Protein AF-A0A968VR72-F1 (afdb_monomer_lite)

Radius of gyration: 23.79 Å; chains: 1; bounding box: 65×65×53 Å

Foldseek 3Di:
DALLALLSVLLVLLCVVVVPDQAQDEAEHFDQQPDPDDPQWAFLCRVVSVVLVCVLSVHHYKYKWFVRGPVCLLQQDQADGGWIWIADPVGIDIDDRPDPDGDGHLDAQALDPDCVSNVSCVSRPLVSVLRRLLPDCVQFPDAEEAEDRAALVLEVVLVPDDQKDFRPNADCVDPPTHGHYMYHHSCHHPDLVVSVVSCQVQQFDGQLVLQQAALTHNTQPDLLDALQSLLQCCVLPVPSSVVQLVSCVSSVAASYPVRDHSVRSNVPHHHDPSDDPVSSCQSNDSNRDDHRHDDPPDRRDRHNNRVGPSSHNHPPPDDPWQKWFAPPPDDDPDDPDDDDNPWIWTWDQDPQAIFIDTPPDPTPDHDNYSVVVVVVCVVNRTDGDDPDPDDDDDDDDDDDDDD

Sequence (403 aa):
MFSGGKDSIASYLALREAGVPNEKIELWHHEIDGREGSHLMDWPCTRPYCKQFAAAFDVPIYFSWRAGGFERELTRQDAATAPVIFERPEGIAQAGGESHHRGTRLRFPQQSANLSVRWCSSALKIDVAAAAIRNQARFQDQRTLVVTGERAEESAARACYASVEPHRTDRRRSQKLARHIDHYRPIHGWAEQEVWAILERWRINPHPAYRLGWGRVSCAGCIFGSIDQWASLQQVNPVQFAQIANYESQFGCAIRHDKRSVIAAAQEGSPYASITPALIAEARDAAWNGPIVLPPEQPWTRPAGAFGDGAGPTGSTKEQFMSYRYDGAKQPDYDGSEPDDDCWIAIIETPDGWAGYCAGERVTRWHQTAQGAYEEAEALGFSPFYPDADSDNDHADDGYIPF

Structure (mmCIF, N/CA/C/O backbone):
data_AF-A0A968VR72-F1
#
_entry.id   AF-A0A968VR72-F1
#
loop_
_atom_site.group_PDB
_atom_site.id
_atom_site.type_symbol
_atom_site.label_atom_id
_atom_site.label_alt_id
_atom_site.label_comp_id
_atom_site.label_asym_id
_atom_site.label_entity_id
_atom_site.label_seq_id
_atom_site.pdbx_PDB_ins_code
_atom_site.Cartn_x
_atom_site.Cartn_y
_atom_site.Cartn_z
_atom_site.occupancy
_atom_site.B_iso_or_equiv
_atom_site.auth_seq_id
_atom_site.auth_comp_id
_atom_site.auth_asym_id
_atom_site.auth_atom_id
_atom_site.pdbx_PDB_model_num
ATOM 1 N N . MET A 1 1 ? -7.083 2.027 6.801 1.00 96.62 1 MET A N 1
ATOM 2 C CA . MET A 1 1 ? -5.943 1.468 6.043 1.00 96.62 1 MET A CA 1
ATOM 3 C C . MET A 1 1 ? -5.260 2.562 5.259 1.00 96.62 1 MET A C 1
ATOM 5 O O . MET A 1 1 ? -5.926 3.291 4.536 1.00 96.62 1 MET A O 1
ATOM 9 N N . PHE A 1 2 ? -3.946 2.679 5.402 1.00 98.06 2 PHE A N 1
ATOM 10 C CA . PHE A 1 2 ? -3.160 3.784 4.875 1.00 98.06 2 PHE A CA 1
ATOM 11 C C . PHE A 1 2 ? -1.932 3.255 4.130 1.00 98.06 2 PHE A C 1
ATOM 13 O O . PHE A 1 2 ? -0.977 2.779 4.738 1.00 98.06 2 PHE A O 1
ATOM 20 N N . SER A 1 3 ? -1.959 3.296 2.796 1.00 96.50 3 SER A N 1
ATOM 21 C CA . SER A 1 3 ? -0.863 2.785 1.961 1.00 96.50 3 SER A CA 1
ATOM 22 C C . SER A 1 3 ? 0.195 3.839 1.636 1.00 96.50 3 SER A C 1
ATOM 24 O O . SER A 1 3 ? 1.218 3.493 1.055 1.00 96.50 3 SER A O 1
ATOM 26 N N . GLY A 1 4 ? -0.071 5.114 1.941 1.00 96.06 4 GLY A N 1
ATOM 27 C CA . GLY A 1 4 ? 0.706 6.250 1.436 1.00 96.06 4 GLY A CA 1
ATOM 28 C C . GLY A 1 4 ? 0.395 6.598 -0.026 1.00 96.06 4 GLY A C 1
ATOM 29 O O . GLY A 1 4 ? 0.976 7.530 -0.576 1.00 96.06 4 GLY A O 1
ATOM 30 N N . GLY A 1 5 ? -0.526 5.870 -0.668 1.00 96.69 5 GLY A N 1
ATOM 31 C CA . GLY A 1 5 ? -1.013 6.177 -2.010 1.00 96.69 5 GLY A CA 1
ATOM 32 C C . GLY A 1 5 ? -2.144 7.196 -2.023 1.00 96.69 5 GLY A C 1
ATOM 33 O O . GLY A 1 5 ? -2.838 7.381 -1.016 1.00 96.69 5 GLY A O 1
ATOM 34 N N . LYS A 1 6 ? -2.352 7.810 -3.195 1.00 97.44 6 LYS A N 1
ATOM 35 C CA . LYS A 1 6 ? -3.297 8.915 -3.418 1.00 97.44 6 LYS A CA 1
ATOM 36 C C . LYS A 1 6 ? -4.702 8.613 -2.896 1.00 97.44 6 LYS A C 1
ATOM 38 O O . LYS A 1 6 ? -5.285 9.446 -2.219 1.00 97.44 6 LYS A O 1
ATOM 43 N N . ASP A 1 7 ? -5.201 7.397 -3.115 1.00 97.69 7 ASP A N 1
ATOM 44 C CA . ASP A 1 7 ? -6.571 7.028 -2.755 1.00 97.69 7 ASP A CA 1
ATOM 45 C C . ASP A 1 7 ? -6.722 6.853 -1.228 1.00 97.69 7 ASP A C 1
ATOM 47 O O . ASP A 1 7 ? -7.721 7.256 -0.634 1.00 97.69 7 ASP A O 1
ATOM 51 N N . SER A 1 8 ? -5.691 6.340 -0.543 1.00 98.25 8 SER A N 1
ATOM 52 C CA . SER A 1 8 ? -5.693 6.257 0.928 1.00 98.25 8 SER A CA 1
ATOM 53 C C . SER A 1 8 ? -5.553 7.627 1.599 1.00 98.25 8 SER A C 1
ATOM 55 O O . SER A 1 8 ? -6.174 7.871 2.632 1.00 98.25 8 SER A O 1
ATOM 57 N N . ILE A 1 9 ? -4.797 8.540 0.979 1.00 98.62 9 ILE A N 1
ATOM 58 C CA . ILE A 1 9 ? -4.687 9.936 1.415 1.00 98.62 9 ILE A CA 1
ATOM 59 C C . ILE A 1 9 ? -6.018 10.655 1.199 1.00 98.62 9 ILE A C 1
ATOM 61 O O . ILE A 1 9 ? -6.528 11.273 2.126 1.00 98.62 9 ILE A O 1
ATOM 65 N N . ALA A 1 10 ? -6.617 10.538 0.014 1.00 98.69 10 ALA A N 1
ATOM 66 C CA . ALA A 1 10 ? -7.912 11.140 -0.280 1.00 98.69 10 ALA A CA 1
ATOM 67 C C . ALA A 1 10 ? -9.010 10.611 0.649 1.00 98.69 10 ALA A C 1
ATOM 69 O O . ALA A 1 10 ? -9.823 11.396 1.116 1.00 98.69 10 ALA A O 1
ATOM 70 N N . SER A 1 11 ? -8.983 9.323 1.004 1.00 98.69 11 SER A N 1
ATOM 71 C CA . SER A 1 11 ? -9.901 8.761 2.005 1.00 98.69 11 SER A CA 1
ATOM 72 C C . SER A 1 11 ? -9.750 9.439 3.367 1.00 98.69 11 SER A C 1
ATOM 74 O O . SER A 1 11 ? -10.748 9.796 3.984 1.00 98.69 11 SER A O 1
ATOM 76 N N . TYR A 1 12 ? -8.513 9.655 3.826 1.00 98.69 12 TYR A N 1
ATOM 77 C CA . TYR A 1 12 ? -8.246 10.394 5.060 1.00 98.69 12 TYR A CA 1
ATOM 78 C C . TYR A 1 12 ? -8.756 11.841 4.975 1.00 98.69 12 TYR A C 1
ATOM 80 O O . TYR A 1 12 ? -9.475 12.299 5.862 1.00 98.69 12 TYR A O 1
ATOM 88 N N . LEU A 1 13 ? -8.442 12.552 3.890 1.00 98.69 13 LEU A N 1
ATOM 89 C CA . LEU A 1 13 ? -8.858 13.943 3.703 1.00 98.69 13 LEU A CA 1
ATOM 90 C C . LEU A 1 13 ? -10.379 14.087 3.554 1.00 98.69 13 LEU A C 1
ATOM 92 O O . LEU A 1 13 ? -10.944 15.045 4.068 1.00 98.69 13 LEU A O 1
ATOM 96 N N . ALA A 1 14 ? -11.059 13.116 2.941 1.00 98.56 14 ALA A N 1
ATOM 97 C CA . ALA A 1 14 ? -12.517 13.079 2.867 1.00 98.56 14 ALA A CA 1
ATOM 98 C C . ALA A 1 14 ? -13.154 12.971 4.264 1.00 98.56 14 ALA A C 1
ATOM 100 O O . ALA A 1 14 ? -14.132 13.659 4.545 1.00 98.56 14 ALA A O 1
ATOM 101 N N . LEU A 1 15 ? -12.575 12.178 5.178 1.00 98.44 15 LEU A N 1
ATOM 102 C CA . LEU A 1 15 ? -13.020 12.152 6.580 1.00 98.44 15 LEU A CA 1
ATOM 103 C C . LEU A 1 15 ? -12.802 13.507 7.268 1.00 98.44 15 LEU A C 1
ATOM 105 O O . LEU A 1 15 ? -13.647 13.943 8.049 1.00 98.44 15 LEU A O 1
ATOM 109 N N . ARG A 1 16 ? -11.688 14.188 6.970 1.00 98.19 16 ARG A N 1
ATOM 110 C CA . ARG A 1 16 ? -11.395 15.524 7.510 1.00 98.19 16 ARG A CA 1
ATOM 111 C C . ARG A 1 16 ? -12.383 16.574 7.007 1.00 98.19 16 ARG A C 1
ATOM 113 O O . ARG A 1 16 ? -12.909 17.326 7.822 1.00 98.19 16 ARG A O 1
ATOM 120 N N . GLU A 1 17 ? -12.682 16.597 5.709 1.00 98.12 17 GLU A N 1
ATOM 121 C CA . GLU A 1 17 ? -13.697 17.489 5.126 1.00 98.12 17 GLU A CA 1
ATOM 122 C C . GLU A 1 17 ? -15.113 17.164 5.641 1.00 98.12 17 GLU A C 1
ATOM 124 O O . GLU A 1 17 ? -15.923 18.071 5.813 1.00 98.12 17 GLU A O 1
ATOM 129 N N . ALA A 1 18 ? -15.388 15.904 5.997 1.00 97.81 18 ALA A N 1
ATOM 130 C CA . ALA A 1 18 ? -16.625 15.488 6.665 1.00 97.81 18 ALA A CA 1
ATOM 131 C C . ALA A 1 18 ? -16.683 15.833 8.172 1.00 97.81 18 ALA A C 1
ATOM 133 O O . ALA A 1 18 ? -17.666 15.509 8.839 1.00 97.81 18 ALA A O 1
ATOM 134 N N . GLY A 1 19 ? -15.650 16.474 8.730 1.00 97.88 19 GLY A N 1
ATOM 135 C CA . GLY A 1 19 ? -15.623 16.922 10.124 1.00 97.88 19 GLY A CA 1
ATOM 136 C C . GLY A 1 19 ? -15.268 15.839 11.147 1.00 97.88 19 GLY A C 1
ATOM 137 O O . GLY A 1 19 ? -15.536 16.018 12.336 1.00 97.88 19 GLY A O 1
ATOM 138 N N . VAL A 1 20 ? -14.667 14.718 10.729 1.00 98.00 20 VAL A N 1
ATOM 139 C CA . VAL A 1 20 ? -14.214 13.676 11.663 1.00 98.00 20 VAL A CA 1
ATOM 140 C C . VAL A 1 20 ? -13.009 14.191 12.474 1.00 98.00 20 VAL A C 1
ATOM 142 O O . VAL A 1 20 ? -11.998 14.586 11.880 1.00 98.00 20 VAL A O 1
ATOM 145 N N . PRO A 1 21 ? -13.077 14.187 13.820 1.00 96.81 21 PRO A N 1
ATOM 146 C CA . PRO A 1 21 ? -11.968 14.621 14.669 1.00 96.81 21 PRO A CA 1
ATOM 147 C C . PRO A 1 21 ? -10.734 13.716 14.541 1.00 96.81 21 PRO A C 1
ATOM 149 O O . PRO A 1 21 ? -10.873 12.501 14.386 1.00 96.81 21 PRO A O 1
ATOM 152 N N . ASN A 1 22 ? -9.533 14.297 14.633 1.00 95.12 22 ASN A N 1
ATOM 153 C CA . ASN A 1 22 ? -8.267 13.567 14.475 1.00 95.12 22 ASN A CA 1
ATOM 154 C C . ASN A 1 22 ? -8.089 12.484 15.541 1.00 95.12 22 ASN A C 1
ATOM 156 O O . ASN A 1 22 ? -7.634 11.391 15.232 1.00 95.12 22 ASN A O 1
ATOM 160 N N . GLU A 1 23 ? -8.527 12.745 16.772 1.00 96.06 23 GLU A N 1
ATOM 161 C CA . GLU A 1 23 ? -8.458 11.809 17.894 1.00 96.06 23 GLU A CA 1
ATOM 162 C C . GLU A 1 23 ? -9.310 10.541 17.697 1.00 96.06 23 GLU A C 1
ATOM 164 O O . GLU A 1 23 ? -9.185 9.586 18.461 1.00 96.06 23 GLU A O 1
ATOM 169 N N . LYS A 1 24 ? -10.174 10.513 16.671 1.00 96.81 24 LYS A N 1
ATOM 170 C CA . LYS A 1 24 ? -10.949 9.331 16.262 1.00 96.81 24 LYS A CA 1
ATOM 171 C C . LYS A 1 24 ? -10.341 8.586 15.072 1.00 96.81 24 LYS A C 1
ATOM 173 O O . LYS A 1 24 ? -10.915 7.588 14.637 1.00 96.81 24 LYS A O 1
ATOM 178 N N . ILE A 1 25 ? -9.232 9.071 14.518 1.00 98.06 25 ILE A N 1
ATOM 179 C CA . ILE A 1 25 ? -8.588 8.507 13.335 1.00 98.06 25 ILE A CA 1
ATOM 180 C C . ILE A 1 25 ? -7.219 7.962 13.727 1.00 98.06 25 ILE A C 1
ATOM 182 O O . ILE A 1 25 ? -6.395 8.655 14.309 1.00 98.06 25 ILE A O 1
ATOM 186 N N . GLU A 1 26 ? -6.949 6.726 13.326 1.00 97.75 26 GLU A N 1
ATOM 187 C CA . GLU A 1 26 ? -5.611 6.145 13.354 1.00 97.75 26 GLU A CA 1
ATOM 188 C C . GLU A 1 26 ? -5.273 5.544 11.989 1.00 97.75 26 GLU A C 1
ATOM 190 O O . GLU A 1 26 ? -6.116 4.957 11.301 1.00 97.75 26 GLU A O 1
ATOM 195 N N . LEU A 1 27 ? -4.020 5.702 11.575 1.00 98.75 27 LEU A N 1
ATOM 196 C CA . LEU A 1 27 ? -3.510 5.194 10.311 1.00 98.75 27 LEU A CA 1
ATOM 197 C C . LEU A 1 27 ? -2.914 3.802 10.509 1.00 98.75 27 LEU A C 1
ATOM 199 O O . LEU A 1 27 ? -2.285 3.510 11.520 1.00 98.75 27 LEU A O 1
ATOM 203 N N . TRP A 1 28 ? -3.117 2.928 9.530 1.00 98.56 28 TRP A N 1
ATOM 204 C CA . TRP A 1 28 ? -2.655 1.541 9.578 1.00 98.56 28 TRP A CA 1
ATOM 205 C C . TRP A 1 28 ? -1.929 1.207 8.290 1.00 98.56 28 TRP A C 1
ATOM 207 O O . TRP A 1 28 ? -2.566 1.155 7.235 1.00 98.56 28 TRP A O 1
ATOM 217 N N . HIS A 1 29 ? -0.621 0.986 8.375 1.00 98.38 29 HIS A N 1
ATOM 218 C CA . HIS A 1 29 ? 0.212 0.635 7.233 1.00 98.38 29 HIS A CA 1
ATOM 219 C C . HIS A 1 29 ? 0.668 -0.825 7.316 1.00 98.38 29 HIS A C 1
ATOM 221 O O . HIS A 1 29 ? 1.112 -1.292 8.367 1.00 98.38 29 HIS A O 1
ATOM 227 N N . HIS A 1 30 ? 0.561 -1.547 6.200 1.00 97.81 30 HIS A N 1
ATOM 228 C CA . HIS A 1 30 ? 1.029 -2.927 6.091 1.00 97.81 30 HIS A CA 1
ATOM 229 C C . HIS A 1 30 ? 2.340 -2.962 5.316 1.00 97.81 30 HIS A C 1
ATOM 231 O O . HIS A 1 30 ? 2.355 -2.590 4.144 1.00 97.81 30 HIS A O 1
ATOM 237 N N . GLU A 1 31 ? 3.410 -3.412 5.964 1.00 97.56 31 GLU A N 1
ATOM 238 C CA . GLU A 1 31 ? 4.745 -3.471 5.364 1.00 97.56 31 GLU A CA 1
ATOM 239 C C . GLU A 1 31 ? 4.896 -4.797 4.631 1.00 97.56 31 GLU A C 1
ATOM 241 O O . GLU A 1 31 ? 4.900 -5.867 5.247 1.00 97.56 31 GLU A O 1
ATOM 246 N N . ILE A 1 32 ? 4.969 -4.733 3.307 1.00 97.50 32 ILE A N 1
ATOM 247 C CA . ILE A 1 32 ? 4.910 -5.907 2.441 1.00 97.50 32 ILE A CA 1
ATOM 248 C C . ILE A 1 32 ? 6.187 -6.714 2.564 1.00 97.50 32 ILE A C 1
ATOM 250 O O . ILE A 1 32 ? 6.117 -7.938 2.648 1.00 97.50 32 ILE A O 1
ATOM 254 N N . ASP A 1 33 ? 7.332 -6.048 2.664 1.00 97.56 33 ASP A N 1
ATOM 255 C CA . ASP A 1 33 ? 8.617 -6.709 2.886 1.00 97.56 33 ASP A CA 1
ATOM 256 C C . ASP A 1 33 ? 8.912 -7.024 4.360 1.00 97.56 33 ASP A C 1
ATOM 258 O O . ASP A 1 33 ? 9.883 -7.714 4.670 1.00 97.56 33 ASP A O 1
ATOM 262 N N . GLY A 1 34 ? 8.051 -6.598 5.284 1.00 96.69 34 GLY A N 1
ATOM 263 C CA . GLY A 1 34 ? 8.280 -6.780 6.714 1.00 96.69 34 GLY A CA 1
ATOM 264 C C . GLY A 1 34 ? 9.460 -5.963 7.243 1.00 96.69 34 GLY A C 1
ATOM 265 O O . GLY A 1 34 ? 9.762 -4.879 6.741 1.00 96.69 34 GLY A O 1
ATOM 266 N N . ARG A 1 35 ? 10.091 -6.447 8.320 1.00 95.56 35 ARG A N 1
ATOM 267 C CA . ARG A 1 35 ? 11.198 -5.752 9.014 1.00 95.56 35 ARG A CA 1
ATOM 268 C C . ARG A 1 35 ? 12.476 -6.577 9.114 1.00 95.56 35 ARG A C 1
ATOM 270 O O . ARG A 1 35 ? 13.471 -6.102 9.650 1.00 95.56 35 ARG A O 1
ATOM 277 N N . GLU A 1 36 ? 12.456 -7.802 8.607 1.00 95.00 36 GLU A N 1
ATOM 278 C CA . GLU A 1 36 ? 13.508 -8.798 8.798 1.00 95.00 36 GLU A CA 1
ATOM 279 C C . GLU A 1 36 ? 14.526 -8.841 7.640 1.00 95.00 36 GLU A C 1
ATOM 281 O O . GLU A 1 36 ? 15.199 -9.848 7.448 1.00 95.00 36 GLU A O 1
ATOM 286 N N . GLY A 1 37 ? 14.660 -7.743 6.886 1.00 90.31 37 GLY A N 1
ATOM 287 C CA . GLY A 1 37 ? 15.745 -7.535 5.914 1.00 90.31 37 GLY A CA 1
ATOM 288 C C . GLY A 1 37 ? 15.375 -7.664 4.432 1.00 90.31 37 GLY A C 1
ATOM 289 O O . GLY A 1 37 ? 16.242 -7.430 3.593 1.00 90.31 37 GLY A O 1
ATOM 290 N N . SER A 1 38 ? 14.122 -7.991 4.092 1.00 94.19 38 SER A N 1
ATOM 291 C CA . SER A 1 38 ? 13.650 -7.946 2.697 1.00 94.19 38 SER A CA 1
ATOM 292 C C . SER A 1 38 ? 13.436 -6.501 2.233 1.00 94.19 38 SER A C 1
ATOM 294 O O . SER A 1 38 ? 13.008 -5.638 3.002 1.00 94.19 38 SER A O 1
ATOM 296 N N . HIS A 1 39 ? 13.694 -6.263 0.947 1.00 94.12 39 HIS A N 1
ATOM 297 C CA . HIS A 1 39 ? 13.421 -5.010 0.230 1.00 94.12 39 HIS A CA 1
ATOM 298 C C . HIS A 1 39 ? 12.868 -5.283 -1.182 1.00 94.12 39 HIS A C 1
ATOM 300 O O . HIS A 1 39 ? 13.085 -4.508 -2.118 1.00 94.12 39 HIS A O 1
ATOM 306 N N . LEU A 1 40 ? 12.224 -6.437 -1.369 1.00 96.88 40 LEU A N 1
ATOM 307 C CA . LEU A 1 40 ? 11.856 -6.962 -2.678 1.00 96.88 40 LEU A CA 1
ATOM 308 C C . LEU A 1 40 ? 10.742 -6.157 -3.364 1.00 96.88 40 LEU A C 1
ATOM 310 O O . LEU A 1 40 ? 10.771 -6.003 -4.583 1.00 96.88 40 LEU A O 1
ATOM 314 N N . MET A 1 41 ? 9.776 -5.631 -2.610 1.00 96.88 41 MET A N 1
ATOM 315 C CA . MET A 1 41 ? 8.534 -5.083 -3.155 1.00 96.88 41 MET A CA 1
ATOM 316 C C . MET A 1 41 ? 8.261 -3.634 -2.770 1.00 96.88 41 MET A C 1
ATOM 318 O O . MET A 1 41 ? 7.741 -2.907 -3.612 1.00 96.88 41 MET A O 1
ATOM 322 N N . ASP A 1 42 ? 8.541 -3.203 -1.543 1.00 97.06 42 ASP A N 1
ATOM 323 C CA . ASP A 1 42 ? 8.198 -1.863 -1.057 1.00 97.06 42 ASP A CA 1
ATOM 324 C C . ASP A 1 42 ? 9.147 -0.789 -1.611 1.00 97.06 42 ASP A C 1
ATOM 326 O O . ASP A 1 42 ? 10.285 -1.055 -2.012 1.00 97.06 42 ASP A O 1
ATOM 330 N N . TRP A 1 43 ? 8.677 0.461 -1.633 1.00 97.62 43 TRP A N 1
ATOM 331 C CA . TRP A 1 43 ? 9.578 1.597 -1.819 1.00 97.62 43 TRP A CA 1
ATOM 332 C C . TRP A 1 43 ? 10.277 1.926 -0.497 1.00 97.62 43 TRP A C 1
ATOM 334 O O . TRP A 1 43 ? 9.592 2.034 0.526 1.00 97.62 43 TRP A O 1
ATOM 344 N N . PRO A 1 44 ? 11.597 2.200 -0.499 1.00 97.00 44 PRO A N 1
ATOM 345 C CA . PRO A 1 44 ? 12.306 2.605 0.714 1.00 97.00 44 PRO A CA 1
ATOM 346 C C . PRO A 1 44 ? 11.671 3.812 1.419 1.00 97.00 44 PRO A C 1
ATOM 348 O O . PRO A 1 44 ? 11.576 3.830 2.645 1.00 97.00 44 PRO A O 1
ATOM 351 N N . CYS A 1 45 ? 11.164 4.786 0.656 1.00 97.81 45 CYS A N 1
ATOM 352 C CA . CYS A 1 45 ? 10.550 5.983 1.220 1.00 97.81 45 CYS A CA 1
ATOM 353 C C . CYS A 1 45 ? 9.115 5.789 1.749 1.00 97.81 45 CYS A C 1
ATOM 355 O O . CYS A 1 45 ? 8.611 6.681 2.428 1.00 97.81 45 CYS A O 1
ATOM 357 N N . THR A 1 46 ? 8.429 4.663 1.498 1.00 97.88 46 THR A N 1
ATOM 358 C CA . THR A 1 46 ? 7.000 4.530 1.856 1.00 97.88 46 THR A CA 1
ATOM 359 C C . THR A 1 46 ? 6.761 4.574 3.363 1.00 97.88 46 THR A C 1
ATOM 361 O O . THR A 1 46 ? 5.891 5.319 3.820 1.00 97.88 46 THR A O 1
ATOM 364 N N . ARG A 1 47 ? 7.531 3.819 4.158 1.00 97.50 47 ARG A N 1
ATOM 365 C CA . ARG A 1 47 ? 7.419 3.845 5.626 1.00 97.50 47 ARG A CA 1
ATOM 366 C C . ARG A 1 47 ? 7.640 5.254 6.188 1.00 97.50 47 ARG A C 1
ATOM 368 O O . ARG A 1 47 ? 6.752 5.731 6.900 1.00 97.50 47 ARG A O 1
ATOM 375 N N . PRO A 1 48 ? 8.780 5.928 5.932 1.00 98.25 48 PRO A N 1
ATOM 376 C CA . PRO A 1 48 ? 8.997 7.269 6.460 1.00 98.25 48 PRO A CA 1
ATOM 377 C C . PRO A 1 48 ? 7.986 8.285 5.904 1.00 98.25 48 PRO A C 1
ATOM 379 O O . PRO A 1 48 ? 7.490 9.096 6.678 1.00 98.25 48 PRO A O 1
ATOM 382 N N . TYR A 1 49 ? 7.559 8.179 4.639 1.00 98.62 49 TYR A N 1
ATOM 383 C CA . TYR A 1 49 ? 6.475 9.004 4.090 1.00 98.62 49 TYR A CA 1
ATOM 384 C C . TYR A 1 49 ? 5.176 8.865 4.893 1.00 98.62 49 TYR A C 1
ATOM 386 O O . TYR A 1 49 ? 4.578 9.864 5.290 1.00 98.62 49 TYR A O 1
ATOM 394 N N . CYS A 1 50 ? 4.758 7.634 5.205 1.00 98.56 50 CYS A N 1
ATOM 395 C CA . CYS A 1 50 ? 3.558 7.405 6.008 1.00 98.56 50 CYS A CA 1
ATOM 396 C C . CYS A 1 50 ? 3.697 7.949 7.439 1.00 98.56 50 CYS A C 1
ATOM 398 O O . CYS A 1 50 ? 2.734 8.496 7.975 1.00 98.56 50 CYS A O 1
ATOM 400 N N . LYS A 1 51 ? 4.889 7.846 8.047 1.00 98.56 51 LYS A N 1
ATOM 401 C CA . LYS A 1 51 ? 5.169 8.442 9.366 1.00 98.56 51 LYS A CA 1
ATOM 402 C C . LYS A 1 51 ? 5.084 9.962 9.335 1.00 98.56 51 LYS A C 1
ATOM 404 O O . LYS A 1 51 ? 4.441 10.545 10.202 1.00 98.56 51 LYS A O 1
ATOM 409 N N . GLN A 1 52 ? 5.681 10.593 8.328 1.00 98.56 52 GLN A N 1
ATOM 410 C CA . GLN A 1 52 ? 5.597 12.040 8.172 1.00 98.56 52 GLN A CA 1
ATOM 411 C C . GLN A 1 52 ? 4.163 12.487 7.923 1.00 98.56 52 GLN A C 1
ATOM 413 O O . GLN A 1 52 ? 3.768 13.522 8.449 1.00 98.56 52 GLN A O 1
ATOM 418 N N . PHE A 1 53 ? 3.365 11.714 7.177 1.00 98.69 53 PHE A N 1
ATOM 419 C CA . PHE A 1 53 ? 1.948 12.023 6.984 1.00 98.69 53 PHE A CA 1
ATOM 420 C C . PHE A 1 53 ? 1.201 12.028 8.316 1.00 98.69 53 PHE A C 1
ATOM 422 O O . PHE A 1 53 ? 0.512 12.994 8.632 1.00 98.69 53 PHE A O 1
ATOM 429 N N . ALA A 1 54 ? 1.388 10.979 9.116 1.00 98.62 54 ALA A N 1
ATOM 430 C CA . ALA A 1 54 ? 0.801 10.873 10.444 1.00 98.62 54 ALA A CA 1
ATOM 431 C C . ALA A 1 54 ? 1.202 12.056 11.346 1.00 98.62 54 ALA A C 1
ATOM 433 O O . ALA A 1 54 ? 0.344 12.684 11.960 1.00 98.62 54 ALA A O 1
ATOM 434 N N . ALA A 1 55 ? 2.490 12.419 11.347 1.00 98.38 55 ALA A N 1
ATOM 435 C CA . ALA A 1 55 ? 3.018 13.541 12.121 1.00 98.38 55 ALA A CA 1
ATOM 436 C C . ALA A 1 55 ? 2.477 14.904 11.655 1.00 98.38 55 ALA A C 1
ATOM 438 O O . ALA A 1 55 ? 2.121 15.737 12.482 1.00 98.38 55 ALA A O 1
ATOM 439 N N . ALA A 1 56 ? 2.377 15.134 10.343 1.00 98.25 56 ALA A N 1
ATOM 440 C CA . ALA A 1 56 ? 1.889 16.395 9.778 1.00 98.25 56 ALA A CA 1
ATOM 441 C C . ALA A 1 56 ? 0.424 16.686 10.130 1.00 98.25 56 ALA A C 1
ATOM 443 O O . ALA A 1 56 ? 0.009 17.844 10.141 1.00 98.25 56 ALA A O 1
ATOM 444 N N . PHE A 1 57 ? -0.350 15.640 10.411 1.00 97.94 57 PHE A N 1
ATOM 445 C CA . PHE A 1 57 ? -1.752 15.748 10.780 1.00 97.94 57 PHE A CA 1
ATOM 446 C C . PHE A 1 57 ? -2.042 15.408 12.244 1.00 97.94 57 PHE A C 1
ATOM 448 O O . PHE A 1 57 ? -3.212 15.406 12.613 1.00 97.94 57 PHE A O 1
ATOM 455 N N . ASP A 1 58 ? -1.017 15.156 13.062 1.00 97.69 58 ASP A N 1
ATOM 456 C CA . ASP A 1 58 ? -1.152 14.780 14.475 1.00 97.69 58 ASP A CA 1
ATOM 457 C C . ASP A 1 58 ? -2.129 13.607 14.695 1.00 97.69 58 ASP A C 1
ATOM 459 O O . ASP A 1 58 ? -3.083 13.682 15.469 1.00 97.69 58 ASP A O 1
ATOM 463 N N . VAL A 1 59 ? -1.923 12.518 13.944 1.00 98.19 59 VAL A N 1
ATOM 464 C CA . VAL A 1 59 ? -2.700 11.275 14.072 1.00 98.19 59 VAL A CA 1
ATOM 465 C C . VAL A 1 59 ? -1.783 10.081 14.352 1.00 98.19 59 VAL A C 1
ATOM 467 O O . VAL A 1 59 ? -0.682 10.012 13.801 1.00 98.19 59 VAL A O 1
ATOM 470 N N . PRO A 1 60 ? -2.206 9.099 15.170 1.00 98.25 60 PRO A N 1
ATOM 471 C CA . PRO A 1 60 ? -1.440 7.874 15.372 1.00 98.25 60 PRO A CA 1
ATOM 472 C C . PRO A 1 60 ? -1.276 7.079 14.074 1.00 98.25 60 PRO A C 1
ATOM 474 O O . PRO A 1 60 ? -2.178 7.039 13.233 1.00 98.25 60 PRO A O 1
ATOM 477 N N . ILE A 1 61 ? -0.152 6.375 13.941 1.00 98.69 61 ILE A N 1
ATOM 478 C CA . ILE A 1 61 ? 0.063 5.380 12.888 1.00 98.69 61 ILE A CA 1
ATOM 479 C C . ILE A 1 61 ? 0.611 4.084 13.479 1.00 98.69 61 ILE A C 1
ATOM 481 O O . ILE A 1 61 ? 1.552 4.108 14.269 1.00 98.69 61 ILE A O 1
ATOM 485 N N . TYR A 1 62 ? 0.036 2.959 13.059 1.00 98.69 62 TYR A N 1
ATOM 486 C CA . TYR A 1 62 ? 0.454 1.615 13.437 1.00 98.69 62 TYR A CA 1
ATOM 487 C C . TYR A 1 62 ? 0.909 0.832 12.212 1.00 98.69 62 TYR A C 1
ATOM 489 O O . TYR A 1 62 ? 0.273 0.859 11.152 1.00 98.69 62 TYR A O 1
ATOM 497 N N . PHE A 1 63 ? 2.004 0.100 12.371 1.00 98.69 63 PHE A N 1
ATOM 498 C CA . PHE A 1 63 ? 2.552 -0.765 11.339 1.00 98.69 63 PHE A CA 1
ATOM 499 C C . PHE A 1 63 ? 2.283 -2.236 11.650 1.00 98.69 63 PHE A C 1
ATOM 501 O O . PHE A 1 63 ? 2.282 -2.670 12.801 1.00 98.69 63 PHE A O 1
ATOM 508 N N . SER A 1 64 ? 2.071 -3.030 10.608 1.00 98.62 64 SER A N 1
ATOM 509 C CA . SER A 1 64 ? 1.904 -4.480 10.726 1.00 98.62 64 SER A CA 1
ATOM 510 C C . SER A 1 64 ? 2.461 -5.193 9.504 1.00 98.62 64 SER A C 1
ATOM 512 O O . SER A 1 64 ? 2.502 -4.628 8.416 1.00 98.62 64 SER A O 1
ATOM 514 N N . TRP A 1 65 ? 2.937 -6.418 9.682 1.00 98.50 65 TRP A N 1
ATOM 515 C CA . TRP A 1 65 ? 3.560 -7.198 8.621 1.00 98.50 65 TRP A CA 1
ATOM 516 C C . TRP A 1 65 ? 3.499 -8.688 8.933 1.00 98.50 65 TRP A C 1
ATOM 518 O O . TRP A 1 65 ? 3.286 -9.106 10.069 1.00 98.50 65 TRP A O 1
ATOM 528 N N . ARG A 1 66 ? 3.698 -9.519 7.914 1.00 98.19 66 ARG A N 1
ATOM 529 C CA . ARG A 1 66 ? 3.988 -10.940 8.118 1.00 98.19 66 ARG A CA 1
ATOM 530 C C . ARG A 1 66 ? 5.486 -11.090 8.367 1.00 98.19 66 ARG A C 1
ATOM 532 O O . ARG A 1 66 ? 6.264 -10.496 7.631 1.00 98.19 66 ARG A O 1
ATOM 539 N N . ALA A 1 67 ? 5.899 -11.858 9.373 1.00 98.19 67 ALA A N 1
ATOM 540 C CA . ALA A 1 67 ? 7.312 -11.996 9.735 1.00 98.19 67 ALA A CA 1
ATOM 541 C C . ALA A 1 67 ? 8.140 -12.543 8.559 1.00 98.19 67 ALA A C 1
ATOM 543 O O . ALA A 1 67 ? 7.891 -13.666 8.118 1.00 98.19 67 ALA A O 1
ATOM 544 N N . GLY A 1 68 ? 9.128 -11.785 8.074 1.00 97.19 68 GLY A N 1
ATOM 545 C CA . GLY A 1 68 ? 9.915 -12.085 6.866 1.00 97.19 68 GLY A CA 1
ATOM 546 C C . GLY A 1 68 ? 9.285 -11.613 5.548 1.00 97.19 68 GLY A C 1
ATOM 547 O O . GLY A 1 68 ? 9.861 -11.822 4.482 1.00 97.19 68 GLY A O 1
ATOM 548 N N . GLY A 1 69 ? 8.108 -10.991 5.615 1.00 97.69 69 GLY A N 1
ATOM 549 C CA . GLY A 1 69 ? 7.464 -10.291 4.512 1.00 97.69 69 GLY A CA 1
ATOM 550 C C . GLY A 1 69 ? 7.155 -11.147 3.288 1.00 97.69 69 GLY A C 1
ATOM 551 O O . GLY A 1 69 ? 6.958 -12.365 3.355 1.00 97.69 69 GLY A O 1
ATOM 552 N N . PHE A 1 70 ? 7.094 -10.463 2.150 1.00 97.88 70 PHE A N 1
ATOM 553 C CA . PHE A 1 70 ? 6.815 -11.040 0.847 1.00 97.88 70 PHE A CA 1
ATOM 554 C C . PHE A 1 70 ? 7.838 -12.096 0.471 1.00 97.88 70 PHE A C 1
ATOM 556 O O . PHE A 1 70 ? 7.447 -13.158 0.005 1.00 97.88 70 PHE A O 1
ATOM 563 N N . GLU A 1 71 ? 9.125 -11.828 0.677 1.00 97.38 71 GLU A N 1
ATOM 564 C CA . GLU A 1 71 ? 10.198 -12.720 0.244 1.00 97.38 71 GLU A CA 1
ATOM 565 C C . GLU A 1 71 ? 10.173 -14.056 0.999 1.00 97.38 71 GLU A C 1
ATOM 567 O O . GLU A 1 71 ? 10.296 -15.111 0.374 1.00 97.38 71 GLU A O 1
ATOM 572 N N . ARG A 1 72 ? 9.898 -14.060 2.312 1.00 97.38 72 ARG A N 1
ATOM 573 C CA . ARG A 1 72 ? 9.722 -15.317 3.060 1.00 97.38 72 ARG A CA 1
ATOM 574 C C . ARG A 1 72 ? 8.464 -16.072 2.642 1.00 97.38 72 ARG A C 1
ATOM 576 O O . ARG A 1 72 ? 8.491 -17.297 2.593 1.00 97.38 72 ARG A O 1
ATOM 583 N N . GLU A 1 73 ? 7.360 -15.379 2.355 1.00 97.06 73 GLU A N 1
ATOM 584 C CA . GLU A 1 73 ? 6.156 -16.054 1.850 1.00 97.06 73 GLU A CA 1
ATOM 585 C C . GLU A 1 73 ? 6.395 -16.616 0.440 1.00 97.06 73 GLU A C 1
ATOM 587 O O . GLU A 1 73 ? 6.038 -17.760 0.180 1.00 97.06 73 GLU A O 1
ATOM 592 N N . LEU A 1 74 ? 7.064 -15.865 -0.439 1.00 97.12 74 LEU A N 1
ATOM 593 C CA . LEU A 1 74 ? 7.448 -16.273 -1.794 1.00 97.12 74 LEU A CA 1
ATOM 594 C C . LEU A 1 74 ? 8.313 -17.540 -1.780 1.00 97.12 74 LEU A C 1
ATOM 596 O O . LEU A 1 74 ? 8.065 -18.473 -2.545 1.00 97.12 74 LEU A O 1
ATOM 600 N N . THR A 1 75 ? 9.305 -17.575 -0.890 1.00 97.19 75 THR A N 1
ATOM 601 C CA . THR A 1 75 ? 10.286 -18.665 -0.754 1.00 97.19 75 THR A CA 1
ATOM 602 C C . THR A 1 75 ? 9.845 -19.767 0.211 1.00 97.19 75 THR A C 1
ATOM 604 O O . THR A 1 75 ? 10.599 -20.705 0.467 1.00 97.19 75 THR A O 1
ATOM 607 N N . ARG A 1 76 ? 8.616 -19.700 0.740 1.00 96.06 76 ARG A N 1
ATOM 608 C CA . ARG A 1 76 ? 8.094 -20.704 1.669 1.00 96.06 76 ARG A CA 1
ATOM 609 C C . ARG A 1 76 ? 8.070 -22.074 0.995 1.00 96.06 76 ARG A C 1
ATOM 611 O O . ARG A 1 76 ? 7.398 -22.256 -0.022 1.00 96.06 76 ARG A O 1
ATOM 618 N N . GLN A 1 77 ? 8.769 -23.035 1.587 1.00 96.69 77 GLN A N 1
ATOM 619 C CA . GLN A 1 77 ? 8.856 -24.413 1.116 1.00 96.69 77 GLN A CA 1
ATOM 620 C C . GLN A 1 77 ? 8.691 -25.359 2.295 1.00 96.69 77 GLN A C 1
ATOM 622 O O . GLN A 1 77 ? 9.448 -25.264 3.259 1.00 96.69 77 GLN A O 1
ATOM 627 N N . ASP A 1 78 ? 7.694 -26.243 2.207 1.00 96.19 78 ASP A N 1
ATOM 628 C CA . ASP A 1 78 ? 7.350 -27.207 3.255 1.00 96.19 78 ASP A CA 1
ATOM 629 C C . ASP A 1 78 ? 7.384 -26.578 4.661 1.00 96.19 78 ASP A C 1
ATOM 631 O O . ASP A 1 78 ? 8.013 -27.073 5.593 1.00 96.19 78 ASP A O 1
ATOM 635 N N . ALA A 1 79 ? 6.745 -25.419 4.805 1.00 95.12 79 ALA A N 1
ATOM 636 C CA . ALA A 1 79 ? 6.758 -24.667 6.049 1.00 95.12 79 ALA A CA 1
ATOM 637 C C . ALA A 1 79 ? 5.393 -24.046 6.331 1.00 95.12 79 ALA A C 1
ATOM 639 O O . ALA A 1 79 ? 4.618 -23.721 5.419 1.00 95.12 79 ALA A O 1
ATOM 640 N N . ALA A 1 80 ? 5.116 -23.875 7.621 1.00 94.50 80 ALA A N 1
ATOM 641 C CA . ALA A 1 80 ? 3.948 -23.154 8.088 1.00 94.50 80 ALA A CA 1
ATOM 642 C C . ALA A 1 80 ? 4.015 -21.684 7.659 1.00 94.50 80 ALA A C 1
ATOM 644 O O . ALA A 1 80 ? 5.089 -21.083 7.546 1.00 94.50 80 ALA A O 1
ATOM 645 N N . THR A 1 81 ? 2.846 -21.092 7.440 1.00 94.44 81 THR A N 1
ATOM 646 C CA . THR A 1 81 ? 2.732 -19.656 7.193 1.00 94.44 81 THR A CA 1
ATOM 647 C C . THR A 1 81 ? 3.273 -18.880 8.394 1.00 94.44 81 THR A C 1
ATOM 649 O O . THR A 1 81 ? 2.862 -19.111 9.531 1.00 94.44 81 THR A O 1
ATOM 652 N N . ALA A 1 82 ? 4.180 -17.936 8.136 1.00 97.06 82 ALA A N 1
ATOM 653 C CA . ALA A 1 82 ? 4.814 -17.128 9.173 1.00 97.06 82 ALA A CA 1
ATOM 654 C C . ALA A 1 82 ? 3.789 -16.308 9.981 1.00 97.06 82 ALA A C 1
ATOM 656 O O . ALA A 1 82 ? 2.751 -15.923 9.431 1.00 97.06 82 ALA A O 1
ATOM 657 N N . PRO A 1 83 ? 4.057 -16.001 11.261 1.00 98.00 83 PRO A N 1
ATOM 658 C CA . PRO A 1 83 ? 3.150 -15.199 12.073 1.00 98.00 83 PRO A CA 1
ATOM 659 C C . PRO A 1 83 ? 2.985 -13.771 11.533 1.00 98.00 83 PRO A C 1
ATOM 661 O O . PRO A 1 83 ? 3.839 -13.254 10.809 1.00 98.00 83 PRO A O 1
ATOM 664 N N . VAL A 1 84 ? 1.885 -13.123 11.915 1.00 98.62 84 VAL A N 1
ATOM 665 C CA . VAL A 1 84 ? 1.664 -11.688 11.699 1.00 98.62 84 VAL A CA 1
ATOM 666 C C . VAL A 1 84 ? 2.138 -10.927 12.930 1.00 98.62 84 VAL A C 1
ATOM 668 O O . VAL A 1 84 ? 1.720 -11.246 14.041 1.00 98.62 84 VAL A O 1
ATOM 671 N N . ILE A 1 85 ? 2.966 -9.911 12.719 1.00 98.69 85 ILE A N 1
ATOM 672 C CA . ILE A 1 85 ? 3.443 -8.968 13.728 1.00 98.69 85 ILE A CA 1
ATOM 673 C C . ILE A 1 85 ? 2.719 -7.637 13.511 1.00 98.69 85 ILE A C 1
ATOM 675 O O . ILE A 1 85 ? 2.516 -7.206 12.375 1.00 98.69 85 ILE A O 1
ATOM 679 N N . PHE A 1 86 ? 2.286 -6.990 14.586 1.00 98.62 86 PHE A N 1
ATOM 680 C CA . PHE A 1 86 ? 1.561 -5.727 14.505 1.00 98.62 86 PHE A CA 1
ATOM 681 C C . PHE A 1 86 ? 1.813 -4.849 15.723 1.00 98.62 86 PHE A C 1
ATOM 683 O O . PHE A 1 86 ? 1.931 -5.323 16.854 1.00 98.62 86 PHE A O 1
ATOM 690 N N . GLU A 1 87 ? 1.889 -3.550 15.477 1.00 98.44 87 GLU A N 1
ATOM 691 C CA . GLU A 1 87 ? 1.945 -2.533 16.513 1.00 98.44 87 GLU A CA 1
ATOM 692 C C . GLU A 1 87 ? 0.549 -2.260 17.083 1.00 98.44 87 GLU A C 1
ATOM 694 O O . GLU A 1 87 ? -0.477 -2.354 16.403 1.00 98.44 87 GLU A O 1
ATOM 699 N N . ARG A 1 88 ? 0.535 -1.914 18.363 1.00 97.00 88 ARG A N 1
ATOM 700 C CA . ARG A 1 88 ? -0.619 -1.490 19.148 1.00 97.00 88 ARG A CA 1
ATOM 701 C C . ARG A 1 88 ? -0.162 -0.409 20.139 1.00 97.00 88 ARG A C 1
ATOM 703 O O . ARG A 1 88 ? 1.048 -0.253 20.327 1.00 97.00 88 ARG A O 1
ATOM 710 N N . PRO A 1 89 ? -1.071 0.342 20.785 1.00 95.81 89 PRO A N 1
ATOM 711 C CA . PRO A 1 89 ? -0.681 1.395 21.726 1.00 95.81 89 PRO A CA 1
ATOM 712 C C . PRO A 1 89 ? 0.289 0.919 22.821 1.00 95.81 89 PRO A C 1
ATOM 714 O O . PRO A 1 89 ? 1.163 1.669 23.243 1.00 95.81 89 PRO A O 1
ATOM 717 N N . GLU A 1 90 ? 0.182 -0.344 23.243 1.00 94.94 90 GLU A N 1
ATOM 718 C CA . GLU A 1 90 ? 0.994 -0.933 24.313 1.00 94.94 90 GLU A CA 1
ATOM 719 C C . GLU A 1 90 ? 2.314 -1.564 23.824 1.00 94.94 90 GLU A C 1
ATOM 721 O O . GLU A 1 90 ? 3.009 -2.210 24.608 1.00 94.94 90 GLU A O 1
ATOM 726 N N . GLY A 1 91 ? 2.652 -1.445 22.535 1.00 96.69 91 GLY A N 1
ATOM 727 C CA . GLY A 1 91 ? 3.877 -1.994 21.946 1.00 96.69 91 GLY A CA 1
ATOM 728 C C . GLY A 1 91 ? 3.621 -2.921 20.757 1.00 96.69 91 GLY A C 1
ATOM 729 O O . GLY A 1 91 ? 2.689 -2.723 19.986 1.00 96.69 91 GLY A O 1
ATOM 730 N N . ILE A 1 92 ? 4.464 -3.938 20.581 1.00 98.00 92 ILE A N 1
ATOM 731 C CA . ILE A 1 92 ? 4.375 -4.887 19.461 1.00 98.00 92 ILE A CA 1
ATOM 732 C C . ILE A 1 92 ? 3.770 -6.204 19.950 1.00 98.00 92 ILE A C 1
ATOM 734 O O . ILE A 1 92 ? 4.128 -6.701 21.017 1.00 98.00 92 ILE A O 1
ATOM 738 N N . ALA A 1 93 ? 2.863 -6.775 19.162 1.00 98.00 93 ALA A N 1
ATOM 739 C CA . ALA A 1 93 ? 2.261 -8.081 19.395 1.00 98.00 93 ALA A CA 1
ATOM 740 C C . ALA A 1 93 ? 2.365 -8.971 18.147 1.00 98.00 93 ALA A C 1
ATOM 742 O O . ALA A 1 93 ? 2.694 -8.513 17.051 1.00 98.00 93 ALA A O 1
ATOM 743 N N . GLN A 1 94 ? 2.088 -10.262 18.331 1.00 97.62 94 GLN A N 1
ATOM 744 C CA . GLN A 1 94 ? 2.147 -11.277 17.285 1.00 97.62 94 GLN A CA 1
ATOM 745 C C . GLN A 1 94 ? 0.917 -12.188 17.349 1.00 97.62 94 GLN A C 1
ATOM 747 O O . GLN A 1 94 ? 0.412 -12.470 18.434 1.00 97.62 94 GLN A O 1
ATOM 752 N N . ALA A 1 95 ? 0.461 -12.682 16.195 1.00 97.25 95 ALA A N 1
ATOM 753 C CA . ALA A 1 95 ? -0.555 -13.728 16.106 1.00 97.25 95 ALA A CA 1
ATOM 754 C C . ALA A 1 95 ? -0.284 -14.719 14.959 1.00 97.25 95 ALA A C 1
ATOM 756 O O . ALA A 1 95 ? 0.192 -14.340 13.885 1.00 97.25 95 ALA A O 1
ATOM 757 N N . GLY A 1 96 ? -0.656 -15.985 15.162 1.00 94.69 96 GLY A N 1
ATOM 758 C CA . GLY A 1 96 ? -0.454 -17.069 14.194 1.00 94.69 96 GLY A CA 1
ATOM 759 C C . GLY A 1 96 ? 0.966 -17.644 14.219 1.00 94.69 96 GLY A C 1
ATOM 760 O O . GLY A 1 96 ? 1.707 -17.436 15.172 1.00 94.69 96 GLY A O 1
ATOM 761 N N . GLY A 1 97 ? 1.345 -18.376 13.165 1.00 89.50 97 GLY A N 1
ATOM 762 C CA . GLY A 1 97 ? 2.661 -19.025 13.048 1.00 89.50 97 GLY A CA 1
ATOM 763 C C . GLY A 1 97 ? 2.752 -20.440 13.634 1.00 89.50 97 GLY A C 1
ATOM 764 O O . GLY A 1 97 ? 3.756 -21.109 13.428 1.00 89.50 97 GLY A O 1
ATOM 765 N N . GLU A 1 98 ? 1.701 -20.911 14.307 1.00 87.75 98 GLU A N 1
ATOM 766 C CA . GLU A 1 98 ? 1.654 -22.212 15.002 1.00 87.75 98 GLU A CA 1
ATOM 767 C C . GLU A 1 98 ? 0.908 -23.300 14.206 1.00 87.75 98 GLU A C 1
ATOM 769 O O . GLU A 1 98 ? 0.598 -24.369 14.726 1.00 87.75 98 GLU A O 1
ATOM 774 N N . SER A 1 99 ? 0.577 -23.029 12.940 1.00 88.94 99 SER A N 1
ATOM 775 C CA . SER A 1 99 ? -0.133 -23.995 12.098 1.00 88.94 99 SER A CA 1
ATOM 776 C C . SER A 1 99 ? 0.719 -25.243 11.858 1.00 88.94 99 SER A C 1
ATOM 778 O O . SER A 1 99 ? 1.889 -25.137 11.495 1.00 88.94 99 SER A O 1
ATOM 780 N N . HIS A 1 100 ? 0.111 -26.422 11.988 1.00 90.50 100 HIS A N 1
ATOM 781 C CA . HIS A 1 100 ? 0.725 -27.690 11.586 1.00 90.50 100 HIS A CA 1
ATOM 782 C C . HIS A 1 100 ? 0.667 -27.905 10.064 1.00 90.50 100 HIS A C 1
ATOM 784 O O . HIS A 1 100 ? 1.372 -28.766 9.541 1.00 90.50 100 HIS A O 1
ATOM 790 N N . HIS A 1 101 ? -0.137 -27.115 9.342 1.00 90.69 101 HIS A N 1
ATOM 791 C CA . HIS A 1 101 ? -0.199 -27.165 7.885 1.00 90.69 101 HIS A CA 1
ATOM 792 C C . HIS A 1 101 ? 1.077 -26.584 7.281 1.00 90.69 101 HIS A C 1
ATOM 794 O O . HIS A 1 101 ? 1.362 -25.387 7.395 1.00 90.69 101 HIS A O 1
ATOM 800 N N . ARG A 1 102 ? 1.829 -27.448 6.603 1.00 93.94 102 ARG A N 1
ATOM 801 C CA . ARG A 1 102 ? 3.046 -27.095 5.880 1.00 93.94 102 ARG A CA 1
ATOM 802 C C . ARG A 1 102 ? 2.697 -26.932 4.411 1.00 93.94 102 ARG A C 1
ATOM 804 O O . ARG A 1 102 ? 2.053 -27.793 3.825 1.00 93.94 102 ARG A O 1
ATOM 811 N N . GLY A 1 103 ? 3.086 -25.808 3.823 1.00 92.44 103 GLY A N 1
ATOM 812 C CA . GLY A 1 103 ? 2.816 -25.541 2.416 1.00 92.44 103 GLY A CA 1
ATOM 813 C C . GLY A 1 103 ? 4.021 -24.958 1.700 1.00 92.44 103 GLY A C 1
ATOM 814 O O . GLY A 1 103 ? 4.992 -24.529 2.326 1.00 92.44 103 GLY A O 1
ATOM 815 N N . THR A 1 104 ? 3.905 -24.909 0.379 1.00 93.94 104 THR A N 1
ATOM 816 C CA . THR A 1 104 ? 4.942 -24.416 -0.526 1.00 93.94 104 THR A CA 1
ATOM 817 C C . THR A 1 104 ? 4.354 -23.353 -1.448 1.00 93.94 104 THR A C 1
ATOM 819 O O . THR A 1 104 ? 3.217 -23.482 -1.906 1.00 93.94 104 THR A O 1
ATOM 822 N N . ARG A 1 105 ? 5.117 -22.287 -1.703 1.00 93.00 105 ARG A N 1
ATOM 823 C CA . ARG A 1 105 ? 4.811 -21.255 -2.702 1.00 93.00 105 ARG A CA 1
ATOM 824 C C . ARG A 1 105 ? 5.744 -21.394 -3.897 1.00 93.00 105 ARG A C 1
ATOM 826 O O . ARG A 1 105 ? 5.296 -21.877 -4.930 1.00 93.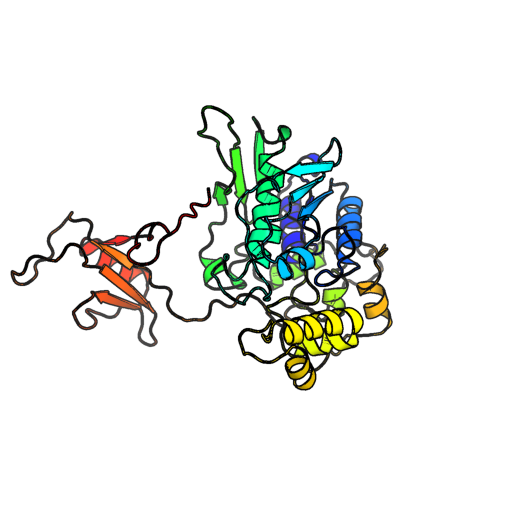00 105 ARG A O 1
ATOM 833 N N . LEU A 1 106 ? 7.009 -20.982 -3.741 1.00 94.81 106 LEU A N 1
ATOM 834 C CA . LEU A 1 106 ? 8.066 -21.015 -4.767 1.00 94.81 106 LEU A CA 1
ATOM 835 C C . LEU A 1 106 ? 7.601 -20.497 -6.136 1.00 94.81 106 LEU A C 1
ATOM 837 O O . LEU A 1 106 ? 7.943 -21.036 -7.187 1.00 94.81 106 LEU A O 1
ATOM 841 N N . ARG A 1 107 ? 6.746 -19.473 -6.105 1.00 94.19 107 ARG A N 1
ATOM 842 C CA . ARG A 1 107 ? 6.169 -18.828 -7.280 1.00 94.19 107 ARG A CA 1
ATOM 843 C C . ARG A 1 107 ? 5.572 -17.487 -6.885 1.00 94.19 107 ARG A C 1
ATOM 845 O O . ARG A 1 107 ? 4.939 -17.362 -5.833 1.00 94.19 107 ARG A O 1
ATOM 852 N N . PHE A 1 108 ? 5.732 -16.502 -7.761 1.00 95.31 108 PHE A N 1
ATOM 853 C CA . PHE A 1 108 ? 5.109 -15.196 -7.603 1.00 95.31 108 PHE A CA 1
ATOM 854 C C . PHE A 1 108 ? 3.571 -15.269 -7.524 1.00 95.31 108 PHE A C 1
ATOM 856 O O . PHE A 1 108 ? 2.955 -16.210 -8.032 1.00 95.31 108 PHE A O 1
ATOM 863 N N . PRO A 1 109 ? 2.923 -14.285 -6.875 1.00 93.25 109 PRO A N 1
ATOM 864 C CA . PRO A 1 109 ? 1.477 -14.156 -6.934 1.00 93.25 109 PRO A CA 1
ATOM 865 C C . PRO A 1 109 ? 1.059 -13.697 -8.330 1.00 93.25 109 PRO A C 1
ATOM 867 O O . PRO A 1 109 ? 1.668 -12.787 -8.887 1.00 93.25 109 PRO A O 1
ATOM 870 N N . GLN A 1 110 ? -0.023 -14.262 -8.865 1.00 89.19 110 GLN A N 1
ATOM 871 C CA . GLN A 1 110 ? -0.462 -13.936 -10.226 1.00 89.19 110 GLN A CA 1
ATOM 872 C C . GLN A 1 110 ? -1.517 -12.827 -10.255 1.00 89.19 110 GLN A C 1
ATOM 874 O O . GLN A 1 110 ? -2.280 -12.624 -9.304 1.00 89.19 110 GLN A O 1
ATOM 879 N N . GLN A 1 111 ? -1.580 -12.124 -11.388 1.00 87.50 111 GLN A N 1
ATOM 880 C CA . GLN A 1 111 ? -2.624 -11.149 -11.696 1.00 87.50 111 GLN A CA 1
ATOM 881 C C . GLN A 1 111 ? -3.973 -11.870 -11.879 1.00 87.50 111 GLN A C 1
ATOM 883 O O . GLN A 1 111 ? -4.344 -12.261 -12.979 1.00 87.50 111 GLN A O 1
ATOM 888 N N . SER A 1 112 ? -4.693 -12.091 -10.782 1.00 82.81 112 SER A N 1
ATOM 889 C CA . SER A 1 112 ? -6.008 -12.741 -10.777 1.00 82.81 112 SER A CA 1
ATOM 890 C C . SER A 1 112 ? -6.932 -12.080 -9.757 1.00 82.81 112 SER A C 1
ATOM 892 O O . SER A 1 112 ? -6.462 -11.469 -8.792 1.00 82.81 112 SER A O 1
ATOM 894 N N . ALA A 1 113 ? -8.247 -12.196 -9.959 1.00 77.81 113 ALA A N 1
ATOM 895 C CA . ALA A 1 113 ? -9.238 -11.883 -8.932 1.00 77.81 113 ALA A CA 1
ATOM 896 C C . ALA A 1 113 ? -9.162 -12.877 -7.759 1.00 77.81 113 ALA A C 1
ATOM 898 O O . ALA A 1 113 ? -9.381 -12.480 -6.614 1.00 77.81 113 ALA A O 1
ATOM 899 N N . ASN A 1 114 ? -8.765 -14.127 -8.027 1.00 81.12 114 ASN A N 1
ATOM 900 C CA . ASN A 1 114 ? -8.630 -15.163 -7.012 1.00 81.12 114 ASN A CA 1
ATOM 901 C C . ASN A 1 114 ? -7.480 -14.837 -6.045 1.00 81.12 114 ASN A C 1
ATOM 903 O O . ASN A 1 114 ? -6.298 -14.851 -6.404 1.00 81.12 114 ASN A O 1
ATOM 907 N N . LEU A 1 115 ? -7.836 -14.563 -4.790 1.00 84.94 115 LEU A N 1
ATOM 908 C CA . LEU A 1 115 ? -6.907 -14.180 -3.733 1.00 84.94 115 LEU A CA 1
ATOM 909 C C . LEU A 1 115 ? -6.006 -15.324 -3.245 1.00 84.94 115 LEU A C 1
ATOM 911 O O . LEU A 1 115 ? -4.990 -15.035 -2.612 1.00 84.94 115 LEU A O 1
ATOM 915 N N . SER A 1 116 ? -6.322 -16.591 -3.532 1.00 81.56 116 SER A N 1
ATOM 916 C CA . SER A 1 116 ? -5.425 -17.711 -3.210 1.00 81.56 116 SER A CA 1
ATOM 917 C C . SER A 1 116 ? -4.185 -17.713 -4.113 1.00 81.56 116 SER A C 1
ATOM 919 O O . SER A 1 116 ? -3.084 -18.033 -3.661 1.00 81.56 116 SER A O 1
ATOM 921 N N . VAL A 1 117 ? -4.348 -17.269 -5.366 1.00 86.19 117 VAL A N 1
ATOM 922 C CA . VAL A 1 117 ? -3.268 -17.125 -6.352 1.00 86.19 117 VAL A CA 1
ATOM 923 C C . VAL A 1 117 ? -2.642 -15.730 -6.278 1.00 86.19 117 VAL A C 1
ATOM 925 O O . VAL A 1 117 ? -1.421 -15.590 -6.353 1.00 86.19 117 VAL A O 1
ATOM 928 N N . ARG A 1 118 ? -3.448 -14.685 -6.050 1.00 90.81 118 ARG A N 1
ATOM 929 C CA . ARG A 1 118 ? -2.982 -13.319 -5.756 1.00 90.81 118 ARG A CA 1
ATOM 930 C C . ARG A 1 118 ? -2.678 -13.153 -4.265 1.00 90.81 118 ARG A C 1
ATOM 932 O O . ARG A 1 118 ? -3.181 -12.249 -3.586 1.00 90.81 118 ARG A O 1
ATOM 939 N N . TRP A 1 119 ? -1.831 -14.038 -3.751 1.00 93.81 119 TRP A N 1
ATOM 940 C CA . TRP A 1 119 ? -1.576 -14.163 -2.318 1.00 93.81 119 TRP A CA 1
ATOM 941 C C . TRP A 1 119 ? -0.896 -12.934 -1.698 1.00 93.81 119 TRP A C 1
ATOM 943 O O . TRP A 1 119 ? -1.001 -12.719 -0.495 1.00 93.81 119 TRP A O 1
ATOM 953 N N . CYS A 1 120 ? -0.270 -12.059 -2.492 1.00 94.62 120 CYS A N 1
ATOM 954 C CA . CYS A 1 120 ? 0.270 -10.790 -1.992 1.00 94.62 120 CYS A CA 1
ATOM 955 C C . CYS A 1 120 ? -0.804 -9.855 -1.414 1.00 94.62 120 CYS A C 1
ATOM 957 O O . CYS A 1 120 ? -0.493 -8.992 -0.599 1.00 94.62 120 CYS A O 1
ATOM 959 N N . SER A 1 121 ? -2.068 -10.005 -1.825 1.00 92.50 121 SER A N 1
ATOM 960 C CA . SER A 1 121 ? -3.177 -9.242 -1.248 1.00 92.50 121 SER A CA 1
A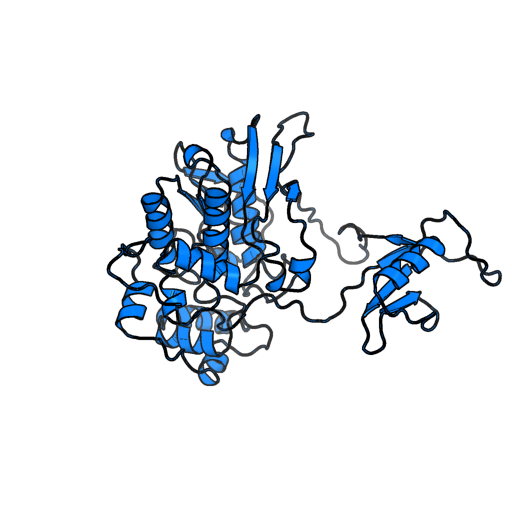TOM 961 C C . SER A 1 121 ? -3.756 -9.947 -0.027 1.00 92.50 121 SER A C 1
ATOM 963 O O . SER A 1 121 ? -3.849 -9.331 1.031 1.00 92.50 121 SER A O 1
ATOM 965 N N . SER A 1 122 ? -4.105 -11.231 -0.131 1.00 92.69 122 SER A N 1
ATOM 966 C CA . SER A 1 122 ? -4.655 -11.985 1.005 1.00 92.69 122 SER A CA 1
ATOM 967 C C . SER A 1 122 ? -3.640 -12.113 2.135 1.00 92.69 122 SER A C 1
ATOM 969 O O . SER A 1 122 ? -3.838 -11.532 3.197 1.00 92.69 122 SER A O 1
ATOM 971 N N . ALA A 1 123 ? -2.509 -12.770 1.886 1.00 95.25 123 ALA A N 1
ATOM 972 C CA . ALA A 1 123 ? -1.563 -13.145 2.926 1.00 95.25 123 ALA A CA 1
ATOM 973 C C . ALA A 1 123 ? -0.814 -11.951 3.534 1.00 95.25 123 ALA A C 1
ATOM 975 O O . ALA A 1 123 ? -0.448 -12.023 4.707 1.00 95.25 123 ALA A O 1
ATOM 976 N N . LEU A 1 124 ? -0.567 -10.877 2.775 1.00 96.94 124 LEU A N 1
ATOM 977 C CA . LEU A 1 124 ? 0.284 -9.761 3.228 1.00 96.94 124 LEU A CA 1
ATOM 978 C C . LEU A 1 124 ? -0.470 -8.458 3.514 1.00 96.94 124 LEU A C 1
ATOM 980 O O . LEU A 1 124 ? 0.111 -7.551 4.101 1.00 96.94 124 LEU A O 1
ATOM 984 N N . LYS A 1 125 ? -1.750 -8.345 3.133 1.00 96.06 125 LYS A N 1
ATOM 985 C CA . LYS A 1 125 ? -2.564 -7.148 3.413 1.00 96.06 125 LYS A CA 1
ATOM 986 C C . LYS A 1 125 ? -3.817 -7.500 4.198 1.00 96.06 125 LYS A C 1
ATOM 988 O O . LYS A 1 125 ? -3.960 -7.081 5.340 1.00 96.06 125 LYS A O 1
ATOM 993 N N . ILE A 1 126 ? -4.706 -8.299 3.611 1.00 95.50 126 ILE A N 1
ATOM 994 C CA . ILE A 1 126 ? -6.038 -8.550 4.175 1.00 95.50 126 ILE A CA 1
ATOM 995 C C . ILE A 1 126 ? -5.939 -9.407 5.446 1.00 95.50 126 ILE A C 1
ATOM 997 O O . ILE A 1 126 ? -6.579 -9.101 6.451 1.00 95.50 126 ILE A O 1
ATOM 1001 N N . ASP A 1 127 ? -5.115 -10.452 5.446 1.00 95.69 127 ASP A N 1
ATOM 1002 C CA . ASP A 1 127 ? -4.938 -11.313 6.618 1.00 95.69 127 ASP A CA 1
ATOM 1003 C C . ASP A 1 127 ? -4.104 -10.633 7.702 1.00 95.69 127 ASP A C 1
ATOM 1005 O O . ASP A 1 127 ? -4.366 -10.837 8.886 1.00 95.69 127 ASP A O 1
ATOM 1009 N N . VAL A 1 128 ? -3.138 -9.794 7.311 1.00 98.12 128 VAL A N 1
ATOM 1010 C CA . VAL A 1 128 ? -2.342 -8.978 8.242 1.00 98.12 128 VAL A CA 1
ATOM 1011 C C . VAL A 1 128 ? -3.256 -8.009 8.992 1.00 98.12 128 VAL A C 1
ATOM 1013 O O . VAL A 1 128 ? -3.287 -8.019 10.223 1.00 98.12 128 VAL A O 1
ATOM 1016 N N . ALA A 1 129 ? -4.073 -7.253 8.257 1.00 97.69 129 ALA A N 1
ATOM 1017 C CA . ALA A 1 129 ? -5.131 -6.410 8.799 1.00 97.69 129 ALA A CA 1
ATOM 1018 C C . ALA A 1 129 ? -6.059 -7.169 9.749 1.00 97.69 129 ALA A C 1
ATOM 1020 O O . ALA A 1 129 ? -6.275 -6.767 10.894 1.00 97.69 129 ALA A O 1
ATOM 1021 N N . ALA A 1 130 ? -6.602 -8.290 9.275 1.00 96.81 130 ALA A N 1
ATOM 1022 C CA . ALA A 1 130 ? -7.579 -9.058 10.021 1.00 96.81 130 ALA A CA 1
ATOM 1023 C C . ALA A 1 130 ? -6.984 -9.644 11.311 1.00 96.81 130 ALA A C 1
ATOM 1025 O O . ALA A 1 130 ? -7.633 -9.616 12.358 1.00 96.81 130 ALA A O 1
ATOM 1026 N N . ALA A 1 131 ? -5.747 -10.145 11.262 1.00 97.19 131 ALA A N 1
ATOM 1027 C CA . ALA A 1 131 ? -5.037 -10.640 12.434 1.00 97.19 131 ALA A CA 1
ATOM 1028 C C . ALA A 1 131 ? -4.781 -9.518 13.446 1.00 97.19 131 ALA A C 1
ATOM 1030 O O . ALA A 1 131 ? -5.105 -9.689 14.621 1.00 97.19 131 ALA A O 1
ATOM 1031 N N . ALA A 1 132 ? -4.282 -8.367 13.003 1.00 97.25 132 ALA A N 1
ATOM 1032 C CA . ALA A 1 132 ? -4.018 -7.236 13.883 1.00 97.25 132 ALA A CA 1
ATOM 1033 C C . ALA A 1 132 ? -5.302 -6.711 14.557 1.00 97.25 132 ALA A C 1
ATOM 1035 O O . ALA A 1 132 ? -5.290 -6.446 15.756 1.00 97.25 132 ALA A O 1
ATOM 1036 N N . ILE A 1 133 ? -6.428 -6.644 13.838 1.00 96.12 133 ILE A N 1
ATOM 1037 C CA . ILE A 1 133 ? -7.727 -6.232 14.399 1.00 96.12 133 ILE A CA 1
ATOM 1038 C C . ILE A 1 133 ? -8.271 -7.267 15.398 1.00 96.12 133 ILE A C 1
ATOM 1040 O O . ILE A 1 133 ? -8.724 -6.912 16.484 1.00 96.12 133 ILE A O 1
ATOM 1044 N N . ARG A 1 134 ? -8.243 -8.568 15.070 1.00 95.12 134 ARG A N 1
ATOM 1045 C CA . ARG A 1 134 ? -8.819 -9.612 15.944 1.00 95.12 134 ARG A CA 1
ATOM 1046 C C . ARG A 1 134 ? -8.080 -9.776 17.270 1.00 95.12 134 ARG A C 1
ATOM 1048 O O . ARG A 1 134 ? -8.694 -10.214 18.239 1.00 95.12 134 ARG A O 1
ATOM 1055 N N . ASN A 1 135 ? -6.791 -9.453 17.303 1.00 95.50 135 ASN A N 1
ATOM 1056 C CA . ASN A 1 135 ? -5.909 -9.713 18.440 1.00 95.50 135 ASN A CA 1
ATOM 1057 C C . ASN A 1 135 ? -5.648 -8.464 19.302 1.00 95.50 135 ASN A C 1
ATOM 1059 O O . ASN A 1 135 ? -4.624 -8.371 19.976 1.00 95.50 135 ASN A O 1
ATOM 1063 N N . GLN A 1 136 ? -6.575 -7.501 19.302 1.00 94.88 136 GLN A N 1
ATOM 1064 C CA . GLN A 1 136 ? -6.520 -6.323 20.170 1.00 94.88 136 GLN A CA 1
ATOM 1065 C C . GLN A 1 136 ? -7.841 -6.146 20.924 1.00 94.88 136 GLN A C 1
ATOM 1067 O O . GLN A 1 136 ? -8.908 -6.019 20.324 1.00 94.88 136 GLN A O 1
ATOM 1072 N N . ALA A 1 137 ? -7.764 -6.116 22.257 1.00 93.25 137 ALA A N 1
ATOM 1073 C CA . ALA A 1 137 ? -8.937 -5.965 23.119 1.00 93.25 137 ALA A CA 1
ATOM 1074 C C . ALA A 1 137 ? -9.622 -4.600 22.963 1.00 93.25 137 ALA A C 1
ATOM 1076 O O . ALA A 1 137 ? -10.828 -4.511 23.135 1.00 93.25 137 ALA A O 1
ATOM 1077 N N . ARG A 1 138 ? -8.890 -3.558 22.545 1.00 93.25 138 ARG A N 1
ATOM 1078 C CA . ARG A 1 138 ? -9.436 -2.204 22.338 1.00 93.25 138 ARG A CA 1
ATOM 1079 C C . ARG A 1 138 ? -10.515 -2.101 21.251 1.00 93.25 138 ARG A C 1
ATOM 1081 O O . ARG A 1 138 ? -11.211 -1.100 21.196 1.00 93.25 138 ARG A O 1
ATOM 1088 N N . PHE A 1 139 ? -10.656 -3.120 20.400 1.00 93.94 139 PHE A N 1
ATOM 1089 C CA . PHE A 1 139 ? -11.731 -3.210 19.402 1.00 93.94 139 PHE A CA 1
ATOM 1090 C C . PHE A 1 139 ? -12.945 -4.013 19.886 1.00 93.94 139 PHE A C 1
ATOM 1092 O O . PHE A 1 139 ? -13.875 -4.262 19.119 1.00 93.94 139 PHE A O 1
ATOM 1099 N N . GLN A 1 140 ? -12.923 -4.470 21.136 1.00 90.12 140 GLN A N 1
ATOM 1100 C CA . GLN A 1 140 ? -14.069 -5.071 21.810 1.00 90.12 140 GLN A CA 1
ATOM 1101 C C . GLN A 1 140 ? -14.876 -3.946 22.467 1.00 90.12 140 GLN A C 1
ATOM 1103 O O . GLN A 1 140 ? -14.313 -2.927 22.862 1.00 90.12 140 GLN A O 1
ATOM 1108 N N . ASP A 1 141 ? -16.199 -4.099 22.510 1.00 82.06 141 ASP A N 1
ATOM 1109 C CA . ASP A 1 141 ? -17.137 -3.145 23.130 1.00 82.06 141 ASP A CA 1
ATOM 1110 C C . ASP A 1 141 ? -17.104 -1.703 22.580 1.00 82.06 141 ASP A C 1
ATOM 1112 O O . ASP A 1 141 ? -17.670 -0.779 23.164 1.00 82.06 141 ASP A O 1
ATOM 1116 N N . GLN A 1 142 ? -16.494 -1.507 21.410 1.00 87.12 142 GLN A N 1
ATOM 1117 C CA . GLN A 1 142 ? -16.490 -0.251 20.666 1.00 87.12 142 GLN A CA 1
ATOM 1118 C C . GLN A 1 142 ? -16.991 -0.471 19.239 1.00 87.12 142 GLN A C 1
ATOM 1120 O O . GLN A 1 142 ? -16.975 -1.586 18.713 1.00 87.12 142 GLN A O 1
ATOM 1125 N N . ARG A 1 143 ? -17.440 0.616 18.603 1.00 94.62 143 ARG A N 1
ATOM 1126 C CA . ARG A 1 143 ? -17.716 0.633 17.165 1.00 94.62 143 ARG A CA 1
ATOM 1127 C C . ARG A 1 143 ? -16.464 1.085 16.439 1.00 94.62 143 ARG A C 1
ATOM 1129 O O . ARG A 1 143 ? -16.010 2.209 16.634 1.00 94.62 143 ARG A O 1
ATOM 1136 N N . THR A 1 144 ? -15.932 0.217 15.595 1.00 97.00 144 THR A N 1
ATOM 1137 C CA . THR A 1 144 ? -14.750 0.500 14.785 1.00 97.00 144 THR A CA 1
ATOM 1138 C C . THR A 1 144 ? -15.149 0.625 13.323 1.00 97.00 144 THR A C 1
ATOM 1140 O O . THR A 1 144 ? -15.900 -0.200 12.806 1.00 97.00 144 THR A O 1
ATOM 1143 N N . LEU A 1 145 ? -14.625 1.646 12.647 1.00 98.00 145 LEU A N 1
ATOM 1144 C CA . LEU A 1 145 ? -14.793 1.827 11.210 1.00 98.00 145 LEU A CA 1
ATOM 1145 C C . LEU A 1 145 ? -13.453 1.587 10.511 1.00 98.00 145 LEU A C 1
ATOM 1147 O O . LEU A 1 145 ? -12.505 2.351 10.687 1.00 98.00 145 LEU A O 1
ATOM 1151 N N . VAL A 1 146 ? -13.364 0.526 9.715 1.00 98.38 146 VAL A N 1
ATOM 1152 C CA . VAL A 1 146 ? -12.211 0.259 8.854 1.00 98.38 146 VAL A CA 1
ATOM 1153 C C . VAL A 1 146 ? -12.402 1.025 7.555 1.00 98.38 146 VAL A C 1
ATOM 1155 O O . VAL A 1 146 ? -13.284 0.712 6.763 1.00 98.38 146 VAL A O 1
ATOM 1158 N N . VAL A 1 147 ? -11.564 2.035 7.335 1.00 98.62 147 VAL A N 1
ATOM 1159 C CA . VAL A 1 147 ? -11.636 2.882 6.139 1.00 98.62 147 VAL A CA 1
ATOM 1160 C C . VAL A 1 147 ? -10.590 2.470 5.111 1.00 98.62 147 VAL A C 1
ATOM 1162 O O . VAL A 1 147 ? -9.418 2.273 5.454 1.00 98.62 147 VAL A O 1
ATOM 1165 N N . THR A 1 148 ? -10.989 2.365 3.850 1.00 97.75 148 THR A N 1
ATOM 1166 C CA . THR A 1 148 ? -10.114 2.037 2.716 1.00 97.75 148 THR A CA 1
ATOM 1167 C C . THR A 1 148 ? -10.443 2.911 1.504 1.00 97.75 148 THR A C 1
ATOM 1169 O O . THR A 1 148 ? -11.500 3.531 1.440 1.00 97.75 148 THR A O 1
ATOM 1172 N N . GLY A 1 149 ? -9.510 2.984 0.552 1.00 96.06 149 GLY A N 1
ATOM 1173 C CA . GLY A 1 149 ? -9.605 3.869 -0.610 1.00 96.06 149 GLY A CA 1
ATOM 1174 C C . GLY A 1 149 ? -9.891 3.169 -1.934 1.00 96.06 149 GLY A C 1
ATOM 1175 O O . GLY A 1 149 ? -9.379 3.625 -2.948 1.00 96.06 149 GLY A O 1
ATOM 1176 N N . GLU A 1 150 ? -10.611 2.043 -1.962 1.00 94.06 150 GLU A N 1
ATOM 1177 C CA . GLU A 1 150 ? -11.046 1.476 -3.245 1.00 94.06 150 GLU A CA 1
ATOM 1178 C C . GLU A 1 150 ? -12.083 2.381 -3.917 1.00 94.06 150 GLU A C 1
ATOM 1180 O O . GLU A 1 150 ? -13.038 2.828 -3.278 1.00 94.06 150 GLU A O 1
ATOM 1185 N N . ARG A 1 151 ? -11.912 2.592 -5.223 1.00 93.25 151 ARG A N 1
ATOM 1186 C CA . ARG A 1 151 ? -12.810 3.367 -6.082 1.00 93.25 151 ARG A CA 1
ATOM 1187 C C . ARG A 1 151 ? -13.450 2.475 -7.137 1.00 93.25 151 ARG A C 1
ATOM 1189 O O . ARG A 1 151 ? -12.815 1.546 -7.639 1.00 93.25 151 ARG A O 1
ATOM 1196 N N . ALA A 1 152 ? -14.686 2.791 -7.505 1.00 88.56 152 ALA A N 1
ATOM 1197 C CA . ALA A 1 152 ? -15.429 2.117 -8.562 1.00 88.56 152 ALA A CA 1
ATOM 1198 C C . ALA A 1 152 ? -14.692 2.182 -9.911 1.00 88.56 152 ALA A C 1
ATOM 1200 O O . ALA A 1 152 ? -14.590 1.178 -10.610 1.00 88.56 152 ALA A O 1
ATOM 1201 N N . GLU A 1 153 ? -14.096 3.335 -10.232 1.00 86.88 153 GLU A N 1
ATOM 1202 C CA . GLU A 1 153 ? -13.372 3.580 -11.491 1.00 86.88 153 GLU A CA 1
ATOM 1203 C C . GLU A 1 153 ? -12.129 2.686 -11.671 1.00 86.88 153 GLU A C 1
ATOM 1205 O O . GLU A 1 153 ? -11.673 2.477 -12.790 1.00 86.88 153 GLU A O 1
ATOM 1210 N N . GLU A 1 154 ? -11.568 2.112 -10.599 1.00 81.56 154 GLU A N 1
ATOM 1211 C CA . GLU A 1 154 ? -10.362 1.280 -10.715 1.00 81.56 154 GLU A CA 1
ATOM 1212 C C . GLU A 1 154 ? -10.606 -0.043 -11.463 1.00 81.56 154 GLU A C 1
ATOM 1214 O O . GLU A 1 154 ? -9.654 -0.605 -12.002 1.00 81.56 154 GLU A O 1
ATOM 1219 N N . SER A 1 155 ? -11.836 -0.583 -11.456 1.00 79.31 155 SER A N 1
ATOM 1220 C CA . SER A 1 155 ? -12.209 -1.795 -12.212 1.00 79.31 155 SER A CA 1
ATOM 1221 C C . SER A 1 155 ? -13.711 -2.090 -12.127 1.00 79.31 155 SER A C 1
ATOM 1223 O O . SER A 1 155 ? -14.328 -1.808 -11.101 1.00 79.31 155 SER A O 1
ATOM 1225 N N . ALA A 1 156 ? -14.261 -2.814 -13.110 1.00 74.31 156 ALA A N 1
ATOM 1226 C CA . ALA A 1 156 ? -15.647 -3.306 -13.080 1.00 74.31 156 ALA A CA 1
ATOM 1227 C C . ALA A 1 156 ? -15.996 -4.083 -11.791 1.00 74.31 156 ALA A C 1
ATOM 1229 O O . ALA A 1 156 ? -17.056 -3.884 -11.201 1.00 74.31 156 ALA A O 1
ATOM 1230 N N . ALA A 1 157 ? -15.069 -4.908 -11.289 1.00 75.88 157 ALA A N 1
ATOM 1231 C CA . ALA A 1 157 ? -15.262 -5.638 -10.036 1.00 75.88 157 ALA A CA 1
ATOM 1232 C C . ALA A 1 157 ? -15.407 -4.701 -8.821 1.00 75.88 157 ALA A C 1
ATOM 1234 O O . ALA A 1 157 ? -16.250 -4.932 -7.959 1.00 75.88 157 ALA A O 1
ATOM 1235 N N . ARG A 1 158 ? -14.614 -3.622 -8.755 1.00 81.50 158 ARG A N 1
ATOM 1236 C CA . ARG A 1 158 ? -14.693 -2.630 -7.666 1.00 81.50 158 ARG A CA 1
ATOM 1237 C C . ARG A 1 158 ? -15.928 -1.742 -7.761 1.00 81.50 158 ARG A C 1
ATOM 1239 O O . ARG A 1 158 ? -16.403 -1.281 -6.727 1.00 81.50 158 ARG A O 1
ATOM 1246 N N . ALA A 1 159 ? -16.468 -1.529 -8.960 1.00 82.00 159 ALA A N 1
ATOM 1247 C CA . ALA A 1 159 ? -17.730 -0.813 -9.150 1.00 82.00 159 ALA A CA 1
ATOM 1248 C C . ALA A 1 159 ? -18.899 -1.470 -8.396 1.00 82.00 159 ALA A C 1
ATOM 1250 O O . ALA A 1 159 ? -19.785 -0.767 -7.924 1.00 82.00 159 ALA A O 1
ATOM 1251 N N . CYS A 1 160 ? -18.851 -2.791 -8.205 1.00 85.19 160 CYS A N 1
ATOM 1252 C CA . CYS A 1 160 ? -19.877 -3.551 -7.491 1.00 85.19 160 CYS A CA 1
ATOM 1253 C C . CYS A 1 160 ? -19.716 -3.534 -5.957 1.00 85.19 160 CYS A C 1
ATOM 1255 O O . CYS A 1 160 ? -20.546 -4.104 -5.253 1.00 85.19 160 CYS A O 1
ATOM 1257 N N . TYR A 1 161 ? -18.644 -2.945 -5.412 1.00 85.81 161 TYR A N 1
ATOM 1258 C CA . TYR A 1 161 ? -18.430 -2.926 -3.961 1.00 85.81 161 TYR A CA 1
ATOM 1259 C C . TYR A 1 161 ? -19.429 -2.007 -3.261 1.00 85.81 161 TYR A C 1
ATOM 1261 O O . TYR A 1 161 ? -19.684 -0.892 -3.711 1.00 85.81 161 TYR A O 1
ATOM 1269 N N . ALA A 1 162 ? -19.924 -2.439 -2.102 1.00 91.88 162 ALA A N 1
ATOM 1270 C CA . ALA A 1 162 ? -20.708 -1.577 -1.235 1.00 91.88 162 ALA A CA 1
ATOM 1271 C C . ALA A 1 162 ? -19.825 -0.471 -0.631 1.00 91.88 162 ALA A C 1
ATOM 1273 O O . ALA A 1 162 ? -18.704 -0.717 -0.165 1.00 91.88 162 ALA A O 1
ATOM 1274 N N . SER A 1 163 ? -20.354 0.752 -0.570 1.00 94.50 163 SER A N 1
ATOM 1275 C CA . SER A 1 163 ? -19.675 1.856 0.119 1.00 94.50 163 SER A CA 1
ATOM 1276 C C . SER A 1 163 ? -19.536 1.587 1.618 1.00 94.50 163 SER A C 1
ATOM 1278 O O . SER A 1 163 ? -18.534 1.985 2.205 1.00 94.50 163 SER A O 1
ATOM 1280 N N . VAL A 1 164 ? -20.510 0.900 2.229 1.00 97.12 164 VAL A N 1
ATOM 1281 C CA . VAL A 1 164 ? -20.496 0.472 3.637 1.00 97.12 164 VAL A CA 1
ATOM 1282 C C . VAL A 1 164 ? -20.967 -0.976 3.739 1.00 97.12 164 VAL A C 1
ATOM 1284 O O . VAL A 1 164 ? -22.010 -1.321 3.193 1.00 97.12 164 VAL A O 1
ATOM 1287 N N . GLU A 1 165 ? -20.238 -1.803 4.481 1.00 96.38 165 GLU A N 1
ATOM 1288 C CA . GLU A 1 165 ? -20.604 -3.197 4.768 1.00 96.38 165 GLU A CA 1
ATOM 1289 C C . GLU A 1 165 ? -19.988 -3.659 6.101 1.00 96.38 165 GLU A C 1
ATOM 1291 O O . GLU A 1 165 ? -19.037 -3.034 6.577 1.00 96.38 165 GLU A O 1
ATOM 1296 N N . PRO A 1 166 ? -20.473 -4.739 6.740 1.00 97.12 166 PRO A N 1
ATOM 1297 C CA . PRO A 1 166 ? -19.765 -5.340 7.866 1.00 97.12 166 PRO A CA 1
ATOM 1298 C C . PRO A 1 166 ? -18.343 -5.745 7.459 1.00 97.12 166 PRO A C 1
ATOM 1300 O O . PRO A 1 166 ? -18.138 -6.415 6.450 1.00 97.12 166 PRO A O 1
ATOM 1303 N N . HIS A 1 167 ? -17.341 -5.372 8.254 1.00 96.62 167 HIS A N 1
ATOM 1304 C CA . HIS A 1 167 ? -15.971 -5.796 7.979 1.00 96.62 167 HIS A CA 1
ATOM 1305 C C . HIS A 1 167 ? -15.824 -7.303 8.227 1.00 96.62 167 HIS A C 1
ATOM 1307 O O . HIS A 1 167 ? -16.427 -7.853 9.146 1.00 96.62 167 HIS A O 1
ATOM 1313 N N . ARG A 1 168 ? -14.925 -7.979 7.503 1.00 92.88 168 ARG A N 1
ATOM 1314 C CA . ARG A 1 168 ? -14.716 -9.439 7.618 1.00 92.88 168 ARG A CA 1
ATOM 1315 C C . ARG A 1 168 ? -14.324 -9.954 9.012 1.00 92.88 168 ARG A C 1
ATOM 1317 O O . ARG A 1 168 ? -14.313 -11.153 9.257 1.00 92.88 168 ARG A O 1
ATOM 1324 N N . THR A 1 169 ? -13.911 -9.070 9.920 1.00 93.94 169 THR A N 1
ATOM 1325 C CA . THR A 1 169 ? -13.583 -9.417 11.317 1.00 93.94 169 THR A CA 1
ATOM 1326 C C . THR A 1 169 ? -14.673 -9.039 12.317 1.00 93.94 169 THR A C 1
ATOM 1328 O O . THR A 1 169 ? -14.477 -9.252 13.524 1.00 93.94 169 THR A O 1
ATOM 1331 N N . ASP A 1 170 ? -15.797 -8.508 11.830 1.00 95.00 170 ASP A N 1
ATOM 1332 C CA . ASP A 1 170 ? -16.989 -8.247 12.621 1.00 95.00 170 ASP A CA 1
ATOM 1333 C C . ASP A 1 170 ? -17.466 -9.536 13.285 1.00 95.00 170 ASP A C 1
ATOM 1335 O O . ASP A 1 170 ? -17.524 -10.606 12.680 1.00 95.00 170 ASP A O 1
ATOM 1339 N N . ARG A 1 171 ? -17.776 -9.432 14.572 1.00 94.00 171 ARG A N 1
ATOM 1340 C CA . ARG A 1 171 ? -18.427 -10.494 15.337 1.00 94.00 171 ARG A CA 1
ATOM 1341 C C . ARG A 1 171 ? -19.462 -9.883 16.269 1.00 94.00 171 ARG A C 1
ATOM 1343 O O . ARG A 1 171 ? -19.576 -10.314 17.413 1.00 94.00 171 ARG A O 1
ATOM 1350 N N . ARG A 1 172 ? -20.219 -8.874 15.818 1.00 93.44 172 ARG A N 1
ATOM 1351 C CA . ARG A 1 172 ? -21.143 -8.118 16.690 1.00 93.44 172 ARG A CA 1
ATOM 1352 C C . ARG A 1 172 ? -22.263 -8.975 17.283 1.00 93.44 172 ARG A C 1
ATOM 1354 O O . ARG A 1 172 ? -22.841 -8.616 18.297 1.00 93.44 172 ARG A O 1
ATOM 1361 N N . ARG A 1 173 ? -22.551 -10.123 16.659 1.00 91.06 173 ARG A N 1
ATOM 1362 C CA . ARG A 1 173 ? -23.551 -11.111 17.105 1.00 91.06 173 ARG A CA 1
ATOM 1363 C C . ARG A 1 173 ? -2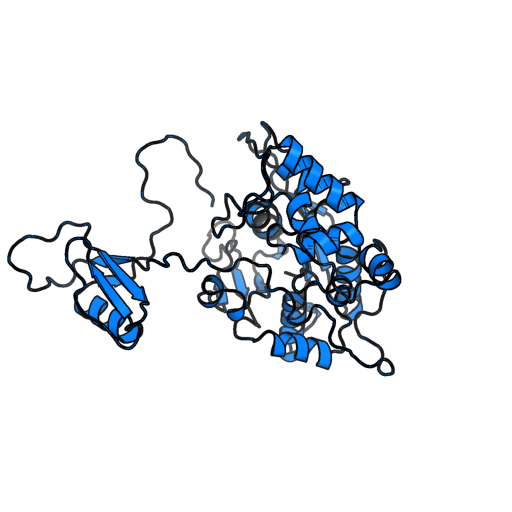2.965 -12.251 17.954 1.00 91.06 173 ARG A C 1
ATOM 1365 O O . ARG A 1 173 ? -23.693 -13.157 18.347 1.00 91.06 173 ARG A O 1
ATOM 1372 N N . SER A 1 174 ? -21.656 -12.251 18.214 1.00 88.38 174 SER A N 1
ATOM 1373 C CA . SER A 1 174 ? -20.991 -13.299 18.997 1.00 88.38 174 SER A CA 1
ATOM 1374 C C . SER A 1 174 ? -21.302 -13.161 20.484 1.00 88.38 174 SER A C 1
ATOM 1376 O O . SER A 1 174 ? -21.035 -12.122 21.076 1.00 88.38 174 SER A O 1
ATOM 1378 N N . GLN A 1 175 ? -21.771 -14.245 21.104 1.00 85.25 175 GLN A N 1
ATOM 1379 C CA . GLN A 1 175 ? -22.028 -14.320 22.551 1.00 85.25 175 GLN A CA 1
ATOM 1380 C C . GLN A 1 175 ? -20.749 -14.480 23.396 1.00 85.25 175 GLN A C 1
ATOM 1382 O O . GLN A 1 175 ? -20.805 -14.407 24.617 1.00 85.25 175 GLN A O 1
ATOM 1387 N N . LYS A 1 176 ? -19.594 -14.747 22.765 1.00 82.88 176 LYS A N 1
ATOM 1388 C CA . LYS A 1 176 ? -18.313 -14.967 23.464 1.00 82.88 176 LYS A CA 1
ATOM 1389 C C . LYS A 1 176 ? -17.412 -13.737 23.445 1.00 82.88 176 LYS A C 1
ATOM 1391 O O . LYS A 1 176 ? -16.833 -13.376 24.457 1.00 82.88 176 LYS A O 1
ATOM 1396 N N . LEU A 1 177 ? -17.242 -13.152 22.261 1.00 83.69 177 LEU A N 1
ATOM 1397 C CA . LEU A 1 177 ? -16.310 -12.053 22.020 1.00 83.69 177 LEU A CA 1
ATOM 1398 C C . LEU A 1 177 ? -16.888 -11.147 20.936 1.00 83.69 177 LEU A C 1
ATOM 1400 O O . LEU A 1 177 ? -16.665 -11.385 19.741 1.00 83.69 177 LEU A O 1
ATOM 1404 N N . ALA A 1 178 ? -17.688 -10.173 21.360 1.00 88.62 178 ALA A N 1
ATOM 1405 C CA . ALA A 1 178 ? -18.355 -9.237 20.471 1.00 88.62 178 ALA A CA 1
ATOM 1406 C C . ALA A 1 178 ? -17.375 -8.162 19.976 1.00 88.62 178 ALA A C 1
ATOM 1408 O O . ALA A 1 178 ? -16.593 -7.601 20.741 1.00 88.62 178 ALA A O 1
ATOM 1409 N N . ARG A 1 179 ? -17.411 -7.883 18.671 1.00 93.00 179 ARG A N 1
ATOM 1410 C CA . ARG A 1 179 ? -16.701 -6.764 18.030 1.00 93.00 179 ARG A CA 1
ATOM 1411 C C . ARG A 1 179 ? -17.588 -6.193 16.942 1.00 93.00 179 ARG A C 1
ATOM 1413 O O . ARG A 1 179 ? -17.956 -6.942 16.037 1.00 93.00 179 ARG A O 1
ATOM 1420 N N . HIS A 1 180 ? -17.920 -4.909 17.029 1.00 96.06 180 HIS A N 1
ATOM 1421 C CA . HIS A 1 180 ? -18.684 -4.211 15.996 1.00 96.06 180 HIS A CA 1
ATOM 1422 C C . HIS A 1 180 ? -17.708 -3.477 15.088 1.00 96.06 180 HIS A C 1
ATOM 1424 O O . HIS A 1 180 ? -17.147 -2.451 15.466 1.00 96.06 180 HIS A O 1
ATOM 1430 N N . ILE A 1 181 ? -17.532 -4.000 13.878 1.00 97.50 181 ILE A N 1
ATOM 1431 C CA . ILE A 1 181 ? -16.614 -3.446 12.890 1.00 97.50 181 ILE A CA 1
ATOM 1432 C C . ILE A 1 181 ? -17.331 -3.305 11.550 1.00 97.50 181 ILE A C 1
ATOM 1434 O O . ILE A 1 181 ? -17.761 -4.292 10.957 1.00 97.50 181 ILE A O 1
ATOM 1438 N N . ASP A 1 182 ? -17.442 -2.074 11.069 1.00 98.19 182 ASP A N 1
ATOM 1439 C CA . ASP A 1 182 ? -17.928 -1.763 9.725 1.00 98.19 182 ASP A CA 1
ATOM 1440 C C . ASP A 1 182 ? -16.739 -1.401 8.820 1.00 98.19 182 ASP A C 1
ATOM 1442 O O . ASP A 1 182 ? -15.706 -0.918 9.286 1.00 98.19 182 ASP A O 1
ATOM 1446 N N . HIS A 1 183 ? -16.868 -1.648 7.522 1.00 98.25 183 HIS A N 1
ATOM 1447 C CA . HIS A 1 183 ? -15.925 -1.275 6.472 1.00 98.25 183 HIS A CA 1
ATOM 1448 C C . HIS A 1 183 ? -16.548 -0.141 5.662 1.00 98.25 183 HIS A C 1
ATOM 1450 O O . HIS A 1 183 ? -17.674 -0.274 5.193 1.00 98.25 183 HIS A O 1
ATOM 1456 N N . TYR A 1 184 ? -15.835 0.975 5.510 1.00 98.50 184 TYR A N 1
ATOM 1457 C CA . TYR A 1 184 ? -16.285 2.143 4.756 1.00 98.50 184 TYR A CA 1
ATOM 1458 C C . TYR A 1 184 ? -15.299 2.574 3.662 1.00 98.50 184 TYR A C 1
ATOM 1460 O O . TYR A 1 184 ? -14.091 2.657 3.893 1.00 98.50 184 TYR A O 1
ATOM 1468 N N . ARG A 1 185 ? -15.836 2.899 2.483 1.00 98.19 185 ARG A N 1
ATOM 1469 C CA . ARG A 1 185 ? -15.114 3.387 1.299 1.00 98.19 185 ARG A CA 1
ATOM 1470 C C . ARG A 1 185 ? -15.581 4.809 0.950 1.00 98.19 185 ARG A C 1
ATOM 1472 O O . ARG A 1 185 ? -16.440 4.973 0.085 1.00 98.19 185 ARG A O 1
ATOM 1479 N N . PRO A 1 186 ? -15.046 5.853 1.613 1.00 98.00 186 PRO A N 1
ATOM 1480 C CA . PRO A 1 186 ? -15.543 7.230 1.502 1.00 98.00 186 PRO A CA 1
ATOM 1481 C C . PRO A 1 186 ? -15.438 7.830 0.103 1.00 98.00 186 PRO A C 1
ATOM 1483 O O . PRO A 1 186 ? -16.171 8.756 -0.223 1.00 98.00 186 PRO A O 1
ATOM 1486 N N . ILE A 1 187 ? -14.518 7.314 -0.707 1.00 98.19 187 ILE A N 1
ATOM 1487 C CA . ILE A 1 187 ? -14.228 7.818 -2.049 1.00 98.19 187 ILE A CA 1
ATOM 1488 C C . ILE A 1 187 ? -14.637 6.819 -3.137 1.00 98.19 187 ILE A C 1
ATOM 1490 O O . ILE A 1 187 ? -14.146 6.908 -4.257 1.00 98.19 187 ILE A O 1
ATOM 1494 N N . HIS A 1 188 ? -15.504 5.843 -2.824 1.00 96.94 188 HIS A N 1
ATOM 1495 C CA . HIS A 1 188 ? -15.874 4.777 -3.766 1.00 96.94 188 HIS A CA 1
ATOM 1496 C C . HIS A 1 188 ? -16.388 5.330 -5.100 1.00 96.94 188 HIS A C 1
ATOM 1498 O O . HIS A 1 188 ? -15.920 4.913 -6.156 1.00 96.94 188 HIS A O 1
ATOM 1504 N N . GLY A 1 189 ? -17.278 6.322 -5.044 1.00 92.50 189 GLY A N 1
ATOM 1505 C CA . GLY A 1 189 ? -17.840 6.973 -6.227 1.00 92.50 189 GLY A CA 1
ATOM 1506 C C . GLY A 1 189 ? -16.964 8.060 -6.857 1.00 92.50 189 GLY A C 1
ATOM 1507 O O . GLY A 1 189 ? -17.418 8.692 -7.802 1.00 92.50 189 GLY A O 1
ATOM 1508 N N . TRP A 1 190 ? -15.756 8.321 -6.341 1.00 95.75 190 TRP A N 1
ATOM 1509 C CA . TRP A 1 190 ? -14.912 9.409 -6.844 1.00 95.75 190 TRP A CA 1
ATOM 1510 C C . TRP A 1 190 ? -14.139 9.006 -8.101 1.00 95.75 190 TRP A C 1
ATOM 1512 O O . TRP A 1 190 ? -13.498 7.946 -8.152 1.00 95.75 190 TRP A O 1
ATOM 1522 N N . ALA A 1 191 ? -14.092 9.919 -9.066 1.00 93.44 191 ALA A N 1
ATOM 1523 C CA . ALA A 1 191 ? -13.148 9.871 -10.173 1.00 93.44 191 ALA A CA 1
ATOM 1524 C C . ALA A 1 191 ? -11.715 10.180 -9.699 1.00 93.44 191 ALA A C 1
ATOM 1526 O O . ALA A 1 191 ? -11.490 10.877 -8.705 1.00 93.44 191 ALA A O 1
ATOM 1527 N N . GLU A 1 192 ? -10.706 9.724 -10.444 1.00 94.25 192 GLU A N 1
ATOM 1528 C CA . GLU A 1 192 ? -9.297 10.005 -10.142 1.00 94.25 192 GLU A CA 1
ATOM 1529 C C . GLU A 1 192 ? -9.008 11.516 -10.115 1.00 94.25 192 GLU A C 1
ATOM 1531 O O . GLU A 1 192 ? -8.195 11.994 -9.321 1.00 94.25 192 GLU A O 1
ATOM 1536 N N . GLN A 1 193 ? -9.726 12.295 -10.925 1.00 95.06 193 GLN A N 1
ATOM 1537 C CA . GLN A 1 193 ? -9.637 13.753 -10.918 1.00 95.06 193 GLN A CA 1
ATOM 1538 C C . GLN A 1 193 ? -10.038 14.366 -9.571 1.00 95.06 193 GLN A C 1
ATOM 1540 O O . GLN A 1 193 ? -9.408 15.332 -9.143 1.00 95.06 193 GLN A O 1
ATOM 1545 N N . GLU A 1 194 ? -11.032 13.812 -8.879 1.00 97.75 194 GLU A N 1
ATOM 1546 C CA . GLU A 1 194 ? -11.454 14.287 -7.555 1.00 97.75 194 GLU A CA 1
ATOM 1547 C C . GLU A 1 194 ? -10.419 13.937 -6.482 1.00 97.75 194 GLU A C 1
ATOM 1549 O O . GLU A 1 194 ? -10.138 14.748 -5.596 1.00 97.75 194 GLU A O 1
ATOM 1554 N N . VAL A 1 195 ? -9.778 12.769 -6.614 1.00 98.25 195 VAL A N 1
ATOM 1555 C CA . VAL A 1 195 ? -8.653 12.352 -5.765 1.00 98.25 195 VAL A CA 1
ATOM 1556 C C . VAL A 1 195 ? -7.486 13.330 -5.899 1.00 98.25 195 VAL A C 1
ATOM 1558 O O . VAL A 1 195 ? -6.989 13.840 -4.896 1.00 98.25 195 VAL A O 1
ATOM 1561 N N . TRP A 1 196 ? -7.058 13.652 -7.120 1.00 97.94 196 TRP A N 1
ATOM 1562 C CA . TRP A 1 196 ? -5.990 14.638 -7.303 1.00 97.94 196 TRP A CA 1
ATOM 1563 C C . TRP A 1 196 ? -6.413 16.045 -6.878 1.00 97.94 196 TRP A C 1
ATOM 1565 O O . TRP A 1 196 ? -5.600 16.757 -6.293 1.00 97.94 196 TRP A O 1
ATOM 1575 N N . ALA A 1 197 ? -7.678 16.423 -7.090 1.00 98.31 197 ALA A N 1
ATOM 1576 C CA . ALA A 1 197 ? -8.195 17.720 -6.669 1.00 98.31 197 ALA A CA 1
ATOM 1577 C C . ALA A 1 197 ? -8.158 17.896 -5.144 1.00 98.31 197 ALA A C 1
ATOM 1579 O O . ALA A 1 197 ? -7.788 18.970 -4.679 1.00 98.31 197 ALA A O 1
ATOM 1580 N N . ILE A 1 198 ? -8.497 16.877 -4.340 1.00 98.69 198 ILE A N 1
ATOM 1581 C CA . ILE A 1 198 ? -8.387 17.008 -2.877 1.00 98.69 198 ILE A CA 1
ATOM 1582 C C . ILE A 1 198 ? -6.924 17.079 -2.420 1.00 98.69 198 ILE A C 1
ATOM 1584 O O . ILE A 1 198 ? -6.604 17.875 -1.538 1.00 98.69 198 ILE A O 1
ATOM 1588 N N . LEU A 1 199 ? -6.018 16.319 -3.049 1.00 98.62 199 LEU A N 1
ATOM 1589 C CA . LEU A 1 199 ? -4.582 16.414 -2.769 1.00 98.62 199 LEU A CA 1
ATOM 1590 C C . LEU A 1 199 ? -4.051 17.822 -3.083 1.00 98.62 199 LEU A C 1
ATOM 1592 O O . LEU A 1 199 ? -3.280 18.362 -2.296 1.00 98.62 199 LEU A O 1
ATOM 1596 N N . GLU A 1 200 ? -4.493 18.432 -4.184 1.00 98.44 200 GLU A N 1
ATOM 1597 C CA . GLU A 1 200 ? -4.158 19.809 -4.559 1.00 98.44 200 GLU A CA 1
ATOM 1598 C C . GLU A 1 200 ? -4.720 20.836 -3.566 1.00 98.44 200 GLU A C 1
ATOM 1600 O O . GLU A 1 200 ? -3.969 21.682 -3.077 1.00 98.44 200 GLU A O 1
ATOM 1605 N N . ARG A 1 201 ? -6.009 20.735 -3.202 1.00 97.88 201 ARG A N 1
ATOM 1606 C CA . ARG A 1 201 ? -6.659 21.633 -2.224 1.00 97.88 201 ARG A CA 1
ATOM 1607 C C . ARG A 1 201 ? -5.928 21.650 -0.884 1.00 97.88 201 ARG A C 1
ATOM 1609 O O . ARG A 1 201 ? -5.722 22.713 -0.305 1.00 97.88 201 ARG A O 1
ATOM 1616 N N . TRP A 1 202 ? -5.514 20.475 -0.414 1.00 98.38 202 TRP A N 1
ATOM 1617 C CA . TRP A 1 202 ? -4.758 20.306 0.829 1.00 98.38 202 TRP A CA 1
ATOM 1618 C C . TRP A 1 202 ? -3.247 20.459 0.646 1.00 98.38 202 TRP A C 1
ATOM 1620 O O . TRP A 1 202 ? -2.492 20.301 1.604 1.00 98.38 202 TRP A O 1
ATOM 1630 N N . ARG A 1 203 ? -2.796 20.770 -0.577 1.00 98.19 203 ARG A N 1
ATOM 1631 C CA . ARG A 1 203 ? -1.391 20.959 -0.953 1.00 98.19 203 ARG A CA 1
ATOM 1632 C C . ARG A 1 203 ? -0.504 19.784 -0.541 1.00 98.19 203 ARG A C 1
ATOM 1634 O O . ARG A 1 203 ? 0.655 19.974 -0.176 1.00 98.19 203 ARG A O 1
ATOM 1641 N N . ILE A 1 204 ? -1.040 18.568 -0.599 1.00 98.50 204 ILE A N 1
ATOM 1642 C CA . ILE A 1 204 ? -0.302 17.358 -0.256 1.00 98.50 204 ILE A CA 1
ATOM 1643 C C . ILE A 1 204 ? 0.839 17.167 -1.247 1.00 98.50 204 ILE A C 1
ATOM 1645 O O . ILE A 1 204 ? 0.601 17.068 -2.449 1.00 98.50 204 ILE A O 1
ATOM 1649 N N . ASN A 1 205 ? 2.060 17.048 -0.735 1.00 98.00 205 ASN A N 1
ATOM 1650 C CA . ASN A 1 205 ? 3.213 16.549 -1.462 1.00 98.00 205 ASN A CA 1
ATOM 1651 C C . ASN A 1 205 ? 3.021 15.045 -1.726 1.00 98.00 205 ASN A C 1
ATOM 1653 O O . ASN A 1 205 ? 3.075 14.239 -0.784 1.00 98.00 205 ASN A O 1
ATOM 1657 N N . PRO A 1 206 ? 2.754 14.627 -2.974 1.00 97.06 206 PRO A N 1
ATOM 1658 C CA . PRO A 1 206 ? 2.483 13.228 -3.261 1.00 97.06 206 PRO A CA 1
ATOM 1659 C C . PRO A 1 206 ? 3.730 12.371 -3.028 1.00 97.06 206 PRO A C 1
ATOM 1661 O O . PRO A 1 206 ? 4.864 12.830 -3.204 1.00 97.06 206 PRO A O 1
ATOM 1664 N N . HIS A 1 207 ? 3.507 11.099 -2.687 1.00 97.75 207 HIS A N 1
ATOM 1665 C CA . HIS A 1 207 ? 4.564 10.099 -2.536 1.00 97.75 207 HIS A CA 1
ATOM 1666 C C . HIS A 1 207 ? 5.594 10.193 -3.687 1.00 97.75 207 HIS A C 1
ATOM 1668 O O . HIS A 1 207 ? 5.170 10.260 -4.846 1.00 97.75 207 HIS A O 1
ATOM 1674 N N . PRO A 1 208 ? 6.921 10.161 -3.425 1.00 97.69 208 PRO A N 1
ATOM 1675 C CA . PRO A 1 208 ? 7.954 10.392 -4.447 1.00 97.69 208 PRO A CA 1
ATOM 1676 C C . PRO A 1 208 ? 7.792 9.565 -5.732 1.00 97.69 208 PRO A C 1
ATOM 1678 O O . PRO A 1 208 ? 8.009 10.070 -6.831 1.00 97.69 208 PRO A O 1
ATOM 1681 N N . ALA A 1 209 ? 7.319 8.321 -5.615 1.00 97.12 209 ALA A N 1
ATOM 1682 C CA . ALA A 1 209 ? 7.027 7.459 -6.764 1.00 97.12 209 ALA A CA 1
ATOM 1683 C C . ALA A 1 209 ? 6.018 8.061 -7.770 1.00 97.12 209 ALA A C 1
ATOM 1685 O O . ALA A 1 209 ? 6.196 7.886 -8.974 1.00 97.12 209 ALA A O 1
ATOM 1686 N N . TYR A 1 210 ? 5.017 8.836 -7.327 1.00 97.81 210 TYR A N 1
ATOM 1687 C CA . TYR A 1 210 ? 4.122 9.545 -8.252 1.00 97.81 210 TYR A CA 1
ATOM 1688 C C . TYR A 1 210 ? 4.876 10.588 -9.080 1.00 97.81 210 TYR A C 1
ATOM 1690 O O . TYR A 1 210 ? 4.575 10.784 -10.252 1.00 97.81 210 TYR A O 1
ATOM 1698 N N . ARG A 1 211 ? 5.882 11.257 -8.504 1.00 96.44 211 ARG A N 1
ATOM 1699 C CA . ARG A 1 211 ? 6.708 12.236 -9.230 1.00 96.44 211 ARG A CA 1
ATOM 1700 C C . ARG A 1 211 ? 7.675 11.560 -10.205 1.00 96.44 211 ARG A C 1
ATOM 1702 O O . ARG A 1 211 ? 7.920 12.101 -11.280 1.00 96.44 211 ARG A O 1
ATOM 1709 N N . LEU A 1 212 ? 8.139 10.350 -9.885 1.00 96.88 212 LEU A N 1
ATOM 1710 C CA . LEU A 1 212 ? 8.876 9.490 -10.821 1.00 96.88 212 LEU A CA 1
ATOM 1711 C C . LEU A 1 212 ? 8.031 8.985 -12.004 1.00 96.88 212 LEU A C 1
ATOM 1713 O O . LEU A 1 212 ? 8.617 8.527 -12.975 1.00 96.88 212 LEU A O 1
ATOM 1717 N N . GLY A 1 213 ? 6.696 9.048 -11.929 1.00 95.94 213 GLY A N 1
ATOM 1718 C CA . GLY A 1 213 ? 5.793 8.631 -13.012 1.00 95.94 213 GLY A CA 1
ATOM 1719 C C . GLY A 1 213 ? 4.869 7.453 -12.685 1.00 95.94 213 GLY A C 1
ATOM 1720 O O . GLY A 1 213 ? 4.023 7.105 -13.499 1.00 95.94 213 GLY A O 1
ATOM 1721 N N . TRP A 1 214 ? 4.957 6.845 -11.496 1.00 96.00 214 TRP A N 1
ATOM 1722 C CA . TRP A 1 214 ? 4.078 5.723 -11.138 1.00 96.00 214 TRP A CA 1
ATOM 1723 C C . TRP A 1 214 ? 2.630 6.184 -10.931 1.00 96.00 214 TRP A C 1
ATOM 1725 O O . TRP A 1 214 ? 2.380 7.011 -10.060 1.00 96.00 214 TRP A O 1
ATOM 1735 N N . GLY A 1 215 ? 1.668 5.577 -11.636 1.00 93.00 215 GLY A N 1
ATOM 1736 C CA . GLY A 1 215 ? 0.229 5.830 -11.438 1.00 93.00 215 GLY A CA 1
ATOM 1737 C C . GLY A 1 215 ? -0.389 5.149 -10.212 1.00 93.00 215 GLY A C 1
ATOM 1738 O O . GLY A 1 215 ? -1.410 5.583 -9.666 1.00 93.00 215 GLY A O 1
ATOM 1739 N N . ARG A 1 216 ? 0.259 4.097 -9.702 1.00 90.25 216 ARG A N 1
ATOM 1740 C CA . ARG A 1 216 ? -0.136 3.395 -8.474 1.00 90.25 216 ARG A CA 1
ATOM 1741 C C . ARG A 1 216 ? 1.081 3.162 -7.597 1.00 90.25 216 ARG A C 1
ATOM 1743 O O . ARG A 1 216 ? 2.129 2.735 -8.074 1.00 90.25 216 ARG A O 1
ATOM 1750 N N . VAL A 1 217 ? 0.920 3.410 -6.300 1.00 87.94 217 VAL A N 1
ATOM 1751 C CA . VAL A 1 217 ? 1.993 3.252 -5.313 1.00 87.94 217 VAL A CA 1
ATOM 1752 C C . VAL A 1 217 ? 1.561 2.321 -4.184 1.00 87.94 217 VAL A C 1
ATOM 1754 O O . VAL A 1 217 ? 0.374 2.182 -3.889 1.00 87.94 217 VAL A O 1
ATOM 1757 N N . SER A 1 218 ? 2.552 1.634 -3.624 1.00 75.56 218 SER A N 1
ATOM 1758 C CA . SER A 1 218 ? 2.553 0.766 -2.435 1.00 75.56 218 SER A CA 1
ATOM 1759 C C . SER A 1 218 ? 3.726 -0.196 -2.620 1.00 75.56 218 SER A C 1
ATOM 1761 O O . SER A 1 218 ? 4.614 -0.222 -1.789 1.00 75.56 218 SER A O 1
ATOM 1763 N N . CYS A 1 219 ? 3.794 -0.878 -3.771 1.00 93.12 219 CYS A N 1
ATOM 1764 C CA . CYS A 1 219 ? 4.944 -1.692 -4.166 1.00 93.12 219 CYS A CA 1
ATOM 1765 C C . CYS A 1 219 ? 5.644 -1.071 -5.385 1.00 93.12 219 CYS A C 1
ATOM 1767 O O . CYS A 1 219 ? 4.971 -0.679 -6.340 1.00 93.12 219 CYS A O 1
ATOM 1769 N N . ALA A 1 220 ? 6.973 -1.027 -5.381 1.00 95.31 220 ALA A N 1
ATOM 1770 C CA . ALA A 1 220 ? 7.815 -0.674 -6.519 1.00 95.31 220 ALA A CA 1
ATOM 1771 C C . ALA A 1 220 ? 7.710 -1.728 -7.639 1.00 95.31 220 ALA A C 1
ATOM 1773 O O . ALA A 1 220 ? 7.358 -1.397 -8.776 1.00 95.31 220 ALA A O 1
ATOM 1774 N N . GLY A 1 221 ? 7.904 -3.006 -7.287 1.00 93.44 221 GLY A N 1
ATOM 1775 C CA . GLY A 1 221 ? 7.827 -4.172 -8.180 1.00 93.44 221 GLY A CA 1
ATOM 1776 C C . GLY A 1 221 ? 6.462 -4.863 -8.201 1.00 93.44 221 GLY A C 1
ATOM 1777 O O . GLY A 1 221 ? 6.380 -6.075 -8.038 1.00 93.44 221 GLY A O 1
ATOM 1778 N N . CYS A 1 222 ? 5.360 -4.116 -8.323 1.00 93.50 222 CYS A N 1
ATOM 1779 C CA . CYS A 1 222 ? 4.015 -4.701 -8.278 1.00 93.50 222 CYS A CA 1
ATOM 1780 C C . CYS A 1 222 ? 3.797 -5.756 -9.378 1.00 93.50 222 CYS A C 1
ATOM 1782 O O . CYS A 1 222 ? 4.119 -5.515 -10.538 1.00 93.50 222 CYS A O 1
ATOM 1784 N N . ILE A 1 223 ? 3.118 -6.863 -9.047 1.00 92.94 223 ILE A N 1
ATOM 1785 C CA . ILE A 1 223 ? 2.755 -7.902 -10.026 1.00 92.94 223 ILE A CA 1
ATOM 1786 C C . ILE A 1 223 ? 1.941 -7.357 -11.203 1.00 92.94 223 ILE A C 1
ATOM 1788 O O . ILE A 1 223 ? 1.964 -7.956 -12.265 1.00 92.94 223 ILE A O 1
ATOM 1792 N N . PHE A 1 224 ? 1.227 -6.238 -11.024 1.00 90.88 224 PHE A N 1
ATOM 1793 C CA . PHE A 1 224 ? 0.435 -5.578 -12.067 1.00 90.88 224 PHE A CA 1
ATOM 1794 C C . PHE A 1 224 ? 1.242 -4.620 -12.949 1.00 90.88 224 PHE A C 1
ATOM 1796 O O . PHE A 1 224 ? 0.672 -4.100 -13.900 1.00 90.88 224 PHE A O 1
ATOM 1803 N N . GLY A 1 225 ? 2.521 -4.367 -12.647 1.00 91.75 225 GLY A N 1
ATOM 1804 C CA . GLY A 1 225 ? 3.317 -3.335 -13.315 1.00 91.75 225 GLY A CA 1
ATOM 1805 C C . GLY A 1 225 ? 3.335 -3.487 -14.837 1.00 91.75 225 GLY A C 1
ATOM 1806 O O . GLY A 1 225 ? 3.456 -4.604 -15.349 1.00 91.75 225 GLY A O 1
ATOM 1807 N N . SER A 1 226 ? 3.208 -2.372 -15.558 1.00 92.12 226 SER A N 1
ATOM 1808 C CA . SER A 1 226 ? 3.345 -2.313 -17.019 1.00 92.12 226 SER A CA 1
ATOM 1809 C C . SER A 1 226 ? 4.791 -2.579 -17.453 1.00 92.12 226 SER A C 1
ATOM 1811 O O . SER A 1 226 ? 5.700 -2.631 -16.625 1.00 92.12 226 SER A O 1
ATOM 1813 N N . ILE A 1 227 ? 5.014 -2.782 -18.753 1.00 94.94 227 ILE A N 1
ATOM 1814 C CA . ILE A 1 227 ? 6.373 -2.922 -19.302 1.00 94.94 227 ILE A CA 1
ATOM 1815 C C . ILE A 1 227 ? 7.220 -1.668 -19.014 1.00 94.94 227 ILE A C 1
ATOM 1817 O O . ILE A 1 227 ? 8.361 -1.792 -18.572 1.00 94.94 227 ILE A O 1
ATOM 1821 N N . ASP A 1 228 ? 6.617 -0.480 -19.108 1.00 95.69 228 ASP A N 1
ATOM 1822 C CA . ASP A 1 228 ? 7.248 0.811 -18.807 1.00 95.69 228 ASP A CA 1
ATOM 1823 C C . ASP A 1 228 ? 7.567 0.950 -17.318 1.00 95.69 228 ASP A C 1
ATOM 1825 O O . ASP A 1 228 ? 8.635 1.438 -16.945 1.00 95.69 228 ASP A O 1
ATOM 1829 N N . GLN A 1 229 ? 6.701 0.432 -16.440 1.00 96.12 229 GLN A N 1
ATOM 1830 C CA . GLN A 1 229 ? 6.991 0.368 -15.011 1.00 96.12 229 GLN A CA 1
ATOM 1831 C C . GLN A 1 229 ? 8.200 -0.530 -14.705 1.00 96.12 229 GLN A C 1
ATOM 1833 O O . GLN A 1 229 ? 9.008 -0.182 -13.843 1.00 96.12 229 GLN A O 1
ATOM 1838 N N . TRP A 1 230 ? 8.350 -1.667 -15.392 1.00 97.00 230 TRP A N 1
ATOM 1839 C CA . TRP A 1 230 ? 9.507 -2.554 -15.210 1.00 97.00 230 TRP A CA 1
ATOM 1840 C C . TRP A 1 230 ? 10.796 -1.937 -15.759 1.00 97.00 230 TRP A C 1
ATOM 1842 O O . TRP A 1 230 ? 11.817 -1.987 -15.072 1.00 97.00 230 TRP A O 1
ATOM 1852 N N . ALA A 1 231 ? 10.740 -1.286 -16.926 1.00 97.88 231 ALA A N 1
ATOM 1853 C CA . ALA A 1 231 ? 11.856 -0.512 -17.474 1.00 97.88 231 ALA A CA 1
ATOM 1854 C C . ALA A 1 231 ? 12.273 0.621 -16.519 1.00 97.88 231 ALA A C 1
ATOM 1856 O O . ALA A 1 231 ? 13.450 0.798 -16.195 1.00 97.88 231 ALA A O 1
ATOM 1857 N N . SER A 1 232 ? 11.288 1.334 -15.972 1.00 98.06 232 SER A N 1
ATOM 1858 C CA . SER A 1 232 ? 11.501 2.388 -14.982 1.00 98.06 232 SER A CA 1
ATOM 1859 C C . SER A 1 232 ? 12.099 1.845 -13.685 1.00 98.06 232 SER A C 1
ATOM 1861 O O . SER A 1 232 ? 13.024 2.443 -13.138 1.00 98.06 232 SER A O 1
ATOM 1863 N N . LEU A 1 233 ? 11.621 0.702 -13.182 1.00 98.06 233 LEU A N 1
ATOM 1864 C CA . LEU A 1 233 ? 12.165 0.081 -11.973 1.00 98.06 233 LEU A CA 1
ATOM 1865 C C . LEU A 1 233 ? 13.621 -0.350 -12.168 1.00 98.06 233 LEU A C 1
ATOM 1867 O O . LEU A 1 233 ? 14.431 -0.144 -11.266 1.00 98.06 233 LEU A O 1
ATOM 1871 N N . GLN A 1 234 ? 13.967 -0.891 -13.340 1.00 98.50 234 GLN A N 1
ATOM 1872 C CA . GLN A 1 234 ? 15.344 -1.250 -13.679 1.00 98.50 234 GLN A CA 1
ATOM 1873 C C . GLN A 1 234 ? 16.283 -0.038 -13.594 1.00 98.50 234 GLN A C 1
ATOM 1875 O O . GLN A 1 234 ? 17.386 -0.156 -13.063 1.00 98.50 234 GLN A O 1
ATOM 1880 N N . GLN A 1 235 ? 15.840 1.133 -14.062 1.00 98.19 235 GLN A N 1
ATOM 1881 C CA . GLN A 1 235 ? 16.614 2.372 -13.971 1.00 98.19 235 GLN A CA 1
ATOM 1882 C C . GLN A 1 235 ? 16.673 2.929 -12.540 1.00 98.19 235 GLN A C 1
ATOM 1884 O O . GLN A 1 235 ? 17.734 3.347 -12.075 1.00 98.19 235 GLN A O 1
ATOM 1889 N N . VAL A 1 236 ? 15.539 2.963 -11.837 1.00 98.12 236 VAL A N 1
ATOM 1890 C CA . VAL A 1 236 ? 15.424 3.597 -10.515 1.00 98.12 236 VAL A CA 1
ATOM 1891 C C . VAL A 1 236 ? 16.111 2.753 -9.441 1.00 98.12 236 VAL A C 1
ATOM 1893 O O . VAL A 1 236 ? 16.896 3.277 -8.645 1.00 98.12 236 VAL A O 1
ATOM 1896 N N . ASN A 1 237 ? 15.846 1.447 -9.413 1.00 98.00 237 ASN A N 1
ATOM 1897 C CA . ASN A 1 237 ? 16.357 0.517 -8.412 1.00 98.00 237 ASN A CA 1
ATOM 1898 C C . ASN A 1 237 ? 16.807 -0.812 -9.058 1.00 98.00 237 ASN A C 1
ATOM 1900 O O . ASN A 1 237 ? 16.134 -1.838 -8.916 1.00 98.00 237 ASN A O 1
ATOM 1904 N N . PRO A 1 238 ? 17.971 -0.823 -9.739 1.00 97.88 238 PRO A N 1
ATOM 1905 C CA . PRO A 1 238 ? 18.456 -2.001 -10.462 1.00 97.88 238 PRO A CA 1
ATOM 1906 C C . PRO A 1 238 ? 18.700 -3.217 -9.559 1.00 97.88 238 PRO A C 1
ATOM 1908 O O . PRO A 1 238 ? 18.589 -4.348 -10.022 1.00 97.88 238 PRO A O 1
ATOM 1911 N N . VAL A 1 239 ? 19.010 -3.003 -8.274 1.00 97.31 239 VAL A N 1
ATOM 1912 C CA . VAL A 1 239 ? 19.228 -4.091 -7.307 1.00 97.31 239 VAL A CA 1
ATOM 1913 C C . VAL A 1 239 ? 17.920 -4.831 -7.031 1.00 97.31 239 VAL A C 1
ATOM 1915 O O . VAL A 1 239 ? 17.864 -6.046 -7.199 1.00 97.31 239 VAL A O 1
ATOM 1918 N N . GLN A 1 240 ? 16.856 -4.098 -6.689 1.00 97.62 240 GLN A N 1
ATOM 1919 C CA . GLN A 1 240 ? 15.524 -4.671 -6.464 1.00 97.62 240 GLN A CA 1
ATOM 1920 C C . GLN A 1 240 ? 14.992 -5.357 -7.728 1.00 97.62 240 GLN A C 1
ATOM 1922 O O . GLN A 1 240 ? 14.493 -6.479 -7.669 1.00 97.62 240 GLN A O 1
ATOM 1927 N N . PHE A 1 241 ? 15.166 -4.723 -8.892 1.00 98.44 241 PHE A N 1
ATOM 1928 C CA . PHE A 1 241 ? 14.809 -5.318 -10.180 1.00 98.44 241 PHE A CA 1
ATOM 1929 C C . PHE A 1 241 ? 15.534 -6.653 -10.425 1.00 98.44 241 PHE A C 1
ATOM 1931 O O . PHE A 1 241 ? 14.903 -7.649 -10.784 1.00 98.44 241 PHE A O 1
ATOM 1938 N N . ALA A 1 242 ? 16.850 -6.698 -10.193 1.00 98.38 242 ALA A N 1
ATOM 1939 C CA . ALA A 1 242 ? 17.651 -7.904 -10.381 1.00 98.38 242 ALA A CA 1
ATOM 1940 C C . ALA A 1 242 ? 17.244 -9.037 -9.425 1.00 98.38 242 ALA A C 1
ATOM 1942 O O . ALA A 1 242 ? 17.238 -10.198 -9.831 1.00 98.38 242 ALA A O 1
ATOM 1943 N N . GLN A 1 243 ? 16.860 -8.721 -8.183 1.00 97.94 243 GLN A N 1
ATOM 1944 C CA . GLN A 1 243 ? 16.349 -9.716 -7.233 1.00 97.94 243 GLN A CA 1
ATOM 1945 C C . GLN A 1 243 ? 15.050 -10.361 -7.731 1.00 97.94 243 GLN A C 1
ATOM 1947 O O . GLN A 1 243 ? 14.929 -11.586 -7.707 1.00 97.94 243 GLN A O 1
ATOM 1952 N N . ILE A 1 244 ? 14.110 -9.564 -8.251 1.00 98.06 244 ILE A N 1
ATOM 1953 C CA . ILE A 1 244 ? 12.859 -10.079 -8.830 1.00 98.06 244 ILE A CA 1
ATOM 1954 C C . ILE A 1 244 ? 13.155 -10.982 -10.036 1.00 98.06 244 ILE A C 1
ATOM 1956 O O . ILE A 1 244 ? 12.649 -12.102 -10.100 1.00 98.06 244 ILE A O 1
ATOM 1960 N N . ALA A 1 245 ? 14.023 -10.540 -10.952 1.00 97.88 245 ALA A N 1
ATOM 1961 C CA . ALA A 1 245 ? 14.416 -11.327 -12.123 1.00 97.88 245 ALA A CA 1
ATOM 1962 C C . ALA A 1 245 ? 15.093 -12.659 -11.746 1.00 97.88 245 ALA A C 1
ATOM 1964 O O . ALA A 1 245 ? 14.854 -13.693 -12.371 1.00 97.88 245 ALA A O 1
ATOM 1965 N N . ASN A 1 246 ? 15.919 -12.654 -10.697 1.00 98.12 246 ASN A N 1
ATOM 1966 C CA . ASN A 1 246 ? 16.562 -13.858 -10.181 1.00 98.12 246 ASN A CA 1
ATOM 1967 C C . ASN A 1 246 ? 15.530 -14.874 -9.662 1.00 98.12 246 ASN A C 1
ATOM 1969 O O . ASN A 1 246 ? 15.654 -16.062 -9.950 1.00 98.12 246 ASN A O 1
ATOM 1973 N N . TYR A 1 247 ? 14.478 -14.425 -8.973 1.00 98.00 247 TYR A N 1
ATOM 1974 C CA . TYR A 1 247 ? 13.391 -15.314 -8.558 1.00 98.00 247 TYR A CA 1
ATOM 1975 C C . TYR A 1 247 ? 12.590 -15.878 -9.736 1.00 98.00 247 TYR A C 1
ATOM 1977 O O . TYR A 1 247 ? 12.234 -17.054 -9.705 1.00 98.00 247 TYR A O 1
ATOM 1985 N N . GLU A 1 248 ? 12.351 -15.104 -10.801 1.00 96.38 248 GLU A N 1
ATOM 1986 C CA . GLU A 1 248 ? 11.710 -15.650 -12.010 1.00 96.38 248 GLU A CA 1
ATOM 1987 C C . GLU A 1 248 ? 12.533 -16.791 -12.619 1.00 96.38 248 GLU A C 1
ATOM 1989 O O . GLU A 1 248 ? 11.972 -17.816 -13.013 1.00 96.38 248 GLU A O 1
ATOM 1994 N N . SER A 1 249 ? 13.861 -16.632 -12.648 1.00 96.31 249 SER A N 1
ATOM 1995 C CA . SER A 1 249 ? 14.798 -17.663 -13.105 1.00 96.31 249 SER A CA 1
ATOM 1996 C C . SER A 1 249 ? 14.757 -18.905 -12.209 1.00 96.31 249 SER A C 1
ATOM 1998 O O . SER A 1 249 ? 14.596 -20.018 -12.706 1.00 96.31 249 SER A O 1
ATOM 2000 N N . GLN A 1 250 ? 14.824 -18.725 -10.885 1.00 96.62 250 GLN A N 1
ATOM 2001 C CA . GLN A 1 250 ? 14.799 -19.833 -9.921 1.00 96.62 250 GLN A CA 1
ATOM 2002 C C . GLN A 1 250 ? 13.497 -20.638 -9.968 1.00 96.62 250 GLN A C 1
ATOM 2004 O O . GLN A 1 250 ? 13.529 -21.862 -9.872 1.00 96.62 250 GLN A O 1
ATOM 2009 N N . PHE A 1 251 ? 12.353 -19.968 -10.116 1.00 94.88 251 PHE A N 1
ATOM 2010 C CA . PHE A 1 251 ? 11.044 -20.624 -10.156 1.00 94.88 251 PHE A CA 1
ATOM 2011 C C . PHE A 1 251 ? 10.638 -21.086 -11.561 1.00 94.88 251 PHE A C 1
ATOM 2013 O O . PHE A 1 251 ? 9.611 -21.750 -11.713 1.00 94.88 251 PHE A O 1
ATOM 2020 N N . GLY A 1 252 ? 11.393 -20.704 -12.597 1.00 92.62 252 GLY A N 1
ATOM 2021 C CA . GLY A 1 252 ? 11.043 -20.962 -13.994 1.00 92.62 252 GLY A CA 1
ATOM 2022 C C . GLY A 1 252 ? 9.703 -20.340 -14.403 1.00 92.62 252 GLY A C 1
ATOM 2023 O O . GLY A 1 252 ? 8.988 -20.897 -15.237 1.00 92.62 252 GLY A O 1
ATOM 2024 N N . CYS A 1 253 ? 9.308 -19.226 -13.780 1.00 90.06 253 CYS A N 1
ATOM 2025 C CA . CYS A 1 253 ? 8.000 -18.607 -13.981 1.00 90.06 253 CYS A CA 1
ATOM 2026 C C . CYS A 1 253 ? 8.076 -17.088 -13.846 1.00 90.06 253 CYS A C 1
ATOM 2028 O O . CYS A 1 253 ? 8.606 -16.575 -12.864 1.00 90.06 253 CYS A O 1
ATOM 2030 N N . ALA A 1 254 ? 7.465 -16.381 -14.797 1.00 91.94 254 ALA A N 1
ATOM 2031 C CA . ALA A 1 254 ? 7.358 -14.932 -14.751 1.00 91.94 254 ALA A CA 1
ATOM 2032 C C . ALA A 1 254 ? 6.373 -14.451 -13.670 1.00 91.94 254 ALA A C 1
ATOM 2034 O O . ALA A 1 254 ? 5.360 -15.107 -13.408 1.00 91.94 254 ALA A O 1
ATOM 2035 N N . ILE A 1 255 ? 6.642 -13.272 -13.101 1.00 92.56 255 ILE A N 1
ATOM 2036 C CA . ILE A 1 255 ? 5.724 -12.528 -12.219 1.00 92.56 255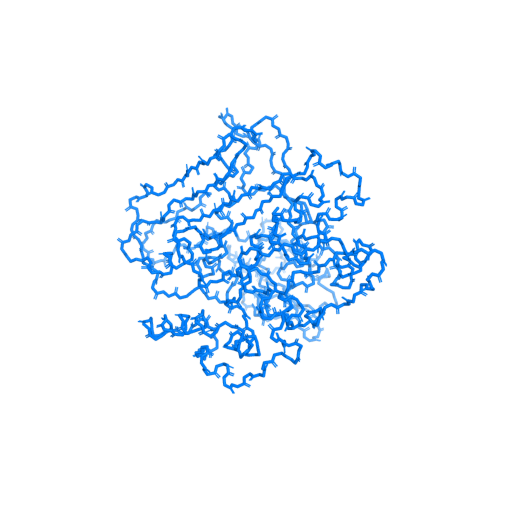 ILE A CA 1
ATOM 2037 C C . ILE A 1 255 ? 4.509 -11.994 -12.991 1.00 92.56 255 ILE A C 1
ATOM 2039 O O . ILE A 1 255 ? 3.436 -11.757 -12.432 1.00 92.56 255 ILE A O 1
ATOM 2043 N N . ARG A 1 256 ? 4.683 -11.786 -14.298 1.00 88.88 256 ARG A N 1
ATOM 2044 C CA . ARG A 1 256 ? 3.658 -11.272 -15.203 1.00 88.88 256 ARG A CA 1
ATOM 2045 C C . ARG A 1 256 ? 2.792 -12.408 -15.741 1.00 88.88 256 ARG A C 1
ATOM 2047 O O . ARG A 1 256 ? 3.272 -13.505 -16.022 1.00 88.88 256 ARG A O 1
ATOM 2054 N N . HIS A 1 257 ? 1.505 -12.129 -15.954 1.00 83.81 257 HIS A N 1
ATOM 2055 C CA . HIS A 1 257 ? 0.566 -13.128 -16.481 1.00 83.81 257 HIS A CA 1
ATOM 2056 C C . HIS A 1 257 ? 0.830 -13.483 -17.956 1.00 83.81 257 HIS A C 1
ATOM 2058 O O . HIS A 1 257 ? 0.536 -14.594 -18.388 1.00 83.81 257 HIS A O 1
ATOM 2064 N N . ASP A 1 258 ? 1.401 -12.546 -18.717 1.00 85.06 258 ASP A N 1
ATOM 2065 C CA . ASP A 1 258 ? 1.704 -12.675 -20.148 1.00 85.06 258 ASP A CA 1
ATOM 2066 C C . ASP A 1 258 ? 2.974 -13.495 -20.433 1.00 85.06 258 ASP A C 1
ATOM 2068 O O . ASP A 1 258 ? 3.415 -13.580 -21.577 1.00 85.06 258 ASP A O 1
ATOM 2072 N N . LYS A 1 259 ? 3.542 -14.121 -19.392 1.00 85.38 259 LYS A N 1
ATOM 2073 C CA . LYS A 1 259 ? 4.713 -15.009 -19.422 1.00 85.38 259 LYS A CA 1
ATOM 2074 C C . LYS A 1 259 ? 6.035 -14.338 -19.809 1.00 85.38 259 LYS A C 1
ATOM 2076 O O . LYS A 1 259 ? 7.056 -15.023 -19.819 1.00 85.38 259 LYS A O 1
ATOM 2081 N N . ARG A 1 260 ? 6.057 -13.030 -20.082 1.00 91.25 260 ARG A N 1
ATOM 2082 C CA . ARG A 1 260 ? 7.309 -12.286 -20.269 1.00 91.25 260 ARG A CA 1
ATOM 2083 C C . ARG A 1 260 ? 8.001 -12.125 -18.920 1.00 91.25 260 ARG A C 1
ATOM 2085 O O . ARG A 1 260 ? 7.361 -11.724 -17.951 1.00 91.25 260 ARG A O 1
ATOM 2092 N N . SER A 1 261 ? 9.301 -12.408 -18.867 1.00 95.75 261 SER A N 1
ATOM 2093 C CA . SER A 1 261 ? 10.115 -12.071 -17.696 1.00 95.75 261 SER A CA 1
ATOM 2094 C C . SER A 1 261 ? 10.159 -10.557 -17.494 1.00 95.75 261 SER A C 1
ATOM 2096 O O . SER A 1 261 ? 9.948 -9.789 -18.438 1.00 95.75 261 SER A O 1
ATOM 2098 N N . VAL A 1 262 ? 10.494 -10.103 -16.288 1.00 97.00 262 VAL A N 1
ATOM 2099 C CA . VAL A 1 262 ? 10.699 -8.672 -16.023 1.00 97.00 262 VAL A CA 1
ATOM 2100 C C . VAL A 1 262 ? 11.832 -8.094 -16.869 1.00 97.00 262 VAL A C 1
ATOM 2102 O O . VAL A 1 262 ? 11.765 -6.928 -17.241 1.00 97.00 262 VAL A O 1
ATOM 2105 N N . ILE A 1 263 ? 12.833 -8.907 -17.237 1.00 97.88 263 ILE A N 1
ATOM 2106 C CA . ILE A 1 263 ? 13.915 -8.510 -18.151 1.00 97.88 263 ILE A CA 1
ATOM 2107 C C . ILE A 1 263 ? 13.365 -8.239 -19.554 1.00 97.88 263 ILE A C 1
ATOM 2109 O O . ILE A 1 263 ? 13.626 -7.172 -20.101 1.00 97.88 263 ILE A O 1
ATOM 2113 N N . ALA A 1 264 ? 12.589 -9.170 -20.120 1.00 97.31 264 ALA A N 1
ATOM 2114 C CA . ALA A 1 264 ? 11.996 -8.990 -21.446 1.00 97.31 264 ALA A CA 1
ATOM 2115 C C . ALA A 1 264 ? 11.012 -7.808 -21.458 1.00 97.31 264 ALA A C 1
ATOM 2117 O O . ALA A 1 264 ? 11.059 -6.964 -22.346 1.00 97.31 264 ALA A O 1
ATOM 2118 N N . ALA A 1 265 ? 10.183 -7.691 -20.416 1.00 95.88 265 ALA A N 1
ATOM 2119 C CA . ALA A 1 265 ? 9.273 -6.564 -20.244 1.00 95.88 265 ALA A CA 1
ATOM 2120 C C . ALA A 1 265 ? 10.017 -5.219 -20.181 1.00 95.88 265 ALA A C 1
ATOM 2122 O O . ALA A 1 265 ? 9.612 -4.273 -20.845 1.00 95.88 265 ALA A O 1
ATOM 2123 N N . ALA A 1 266 ? 11.112 -5.129 -19.423 1.00 97.31 266 ALA A N 1
ATOM 2124 C CA . ALA A 1 266 ? 11.900 -3.903 -19.313 1.00 97.31 266 ALA A CA 1
ATOM 2125 C C . ALA A 1 266 ? 12.620 -3.523 -20.619 1.00 97.31 266 ALA A C 1
ATOM 2127 O O . ALA A 1 266 ? 12.801 -2.341 -20.880 1.00 97.31 266 ALA A O 1
ATOM 2128 N N . GLN A 1 267 ? 13.016 -4.501 -21.440 1.00 97.81 267 GLN A N 1
ATOM 2129 C CA . GLN A 1 267 ? 13.631 -4.254 -22.752 1.00 97.81 267 GLN A CA 1
ATOM 2130 C C . GLN A 1 267 ? 12.639 -3.700 -23.782 1.00 97.81 267 GLN A C 1
ATOM 2132 O O . GLN A 1 267 ? 13.036 -2.941 -24.662 1.00 97.81 267 GLN A O 1
ATOM 2137 N N . GLU A 1 268 ? 11.369 -4.099 -23.689 1.00 96.31 268 GLU A N 1
ATOM 2138 C CA . GLU A 1 268 ? 10.288 -3.602 -24.550 1.00 96.31 268 GLU A CA 1
ATOM 2139 C C . GLU A 1 268 ? 9.701 -2.272 -24.052 1.00 96.31 268 GLU A C 1
ATOM 2141 O O . GLU A 1 268 ? 9.153 -1.506 -24.844 1.00 96.31 268 GLU A O 1
ATOM 2146 N N . GLY A 1 269 ? 9.782 -2.016 -22.745 1.00 96.06 269 GLY A N 1
ATOM 2147 C CA . GLY A 1 269 ? 9.247 -0.816 -22.114 1.00 96.06 269 GLY A CA 1
ATOM 2148 C C . GLY A 1 269 ? 10.149 0.410 -22.245 1.00 96.06 269 GLY A C 1
ATOM 2149 O O . GLY A 1 269 ? 11.351 0.325 -22.490 1.00 96.06 269 GLY A O 1
ATOM 2150 N N . SER A 1 270 ? 9.557 1.577 -22.021 1.00 96.69 270 SER A N 1
ATOM 2151 C CA . SER A 1 270 ? 10.252 2.860 -21.941 1.00 96.69 270 SER A CA 1
ATOM 2152 C C . SER A 1 270 ? 10.237 3.381 -20.502 1.00 96.69 270 SER A C 1
ATOM 2154 O O . SER A 1 270 ? 9.161 3.511 -19.916 1.00 96.69 270 SER A O 1
ATOM 2156 N N . PRO A 1 271 ? 11.396 3.708 -19.900 1.00 97.25 271 PRO A N 1
ATOM 2157 C CA . PRO A 1 271 ? 11.414 4.362 -18.600 1.00 97.25 271 PRO A CA 1
ATOM 2158 C C . PRO A 1 271 ? 10.657 5.694 -18.618 1.00 97.25 271 PRO A C 1
ATOM 2160 O O . PRO A 1 271 ? 10.723 6.444 -19.595 1.00 97.25 271 PRO A O 1
ATOM 2163 N N . TYR A 1 272 ? 9.969 6.020 -17.524 1.00 97.06 272 TYR A N 1
ATOM 2164 C CA . TYR A 1 272 ? 9.195 7.253 -17.430 1.00 97.06 272 TYR A CA 1
ATOM 2165 C C . TYR A 1 272 ? 10.080 8.493 -17.613 1.00 97.06 272 TYR A C 1
ATOM 2167 O O . TYR A 1 272 ? 11.109 8.663 -16.956 1.00 97.06 272 TYR A O 1
ATOM 2175 N N . ALA A 1 273 ? 9.632 9.415 -18.466 1.00 96.44 273 ALA A N 1
ATOM 2176 C CA . ALA A 1 273 ? 10.396 10.606 -18.837 1.00 96.44 273 ALA A CA 1
ATOM 2177 C C . ALA A 1 273 ? 10.660 11.575 -17.668 1.00 96.44 273 ALA A C 1
ATOM 2179 O O . ALA A 1 273 ? 11.573 12.394 -17.743 1.00 96.44 273 ALA A O 1
ATOM 2180 N N . SER A 1 274 ? 9.874 11.503 -16.587 1.00 96.50 274 SER A N 1
ATOM 2181 C CA . SER A 1 274 ? 10.041 12.361 -15.409 1.00 96.50 274 SER A CA 1
ATOM 2182 C C . SER A 1 274 ? 11.113 11.871 -14.431 1.00 96.50 274 SER A C 1
ATOM 2184 O O . SER A 1 274 ? 11.391 12.554 -13.443 1.00 96.50 274 SER A O 1
ATOM 2186 N N . ILE A 1 275 ? 11.726 10.708 -14.672 1.00 98.00 275 ILE A N 1
ATOM 2187 C CA . ILE A 1 275 ? 12.775 10.164 -13.809 1.00 98.00 275 ILE A CA 1
ATOM 2188 C C . ILE A 1 275 ? 14.003 11.080 -13.846 1.00 98.00 275 ILE A C 1
ATOM 2190 O O . ILE A 1 275 ? 14.607 11.317 -14.888 1.00 98.00 275 ILE A O 1
ATOM 2194 N N . THR A 1 276 ? 14.420 11.552 -12.672 1.00 98.25 276 THR A N 1
ATOM 2195 C CA . THR A 1 276 ? 15.644 12.344 -12.491 1.00 98.25 276 THR A CA 1
ATOM 2196 C C . THR A 1 276 ? 16.480 11.779 -11.342 1.00 98.25 276 THR A C 1
ATOM 2198 O O . THR A 1 276 ? 15.918 11.154 -10.438 1.00 98.25 276 THR A O 1
ATOM 2201 N N . PRO A 1 277 ? 17.806 12.023 -11.302 1.00 98.31 277 PRO A N 1
ATOM 2202 C CA . PRO A 1 277 ? 18.648 11.575 -10.190 1.00 98.31 277 PRO A CA 1
ATOM 2203 C C . PRO A 1 277 ? 18.151 12.040 -8.813 1.00 98.31 277 PRO A C 1
ATOM 2205 O O . PRO A 1 277 ? 18.211 11.278 -7.852 1.00 98.31 277 PRO A O 1
ATOM 2208 N N . ALA A 1 278 ? 17.606 13.259 -8.724 1.00 97.81 278 ALA A N 1
ATOM 2209 C CA . ALA A 1 278 ? 17.053 13.799 -7.484 1.00 97.81 278 ALA A CA 1
ATOM 2210 C C . ALA A 1 278 ? 15.812 13.020 -7.014 1.00 97.81 278 ALA A C 1
ATOM 2212 O O . ALA A 1 278 ? 15.732 12.637 -5.849 1.00 97.81 278 ALA A O 1
ATOM 2213 N N . LEU A 1 279 ? 14.877 12.718 -7.922 1.00 97.69 279 LEU A N 1
ATOM 2214 C CA . LEU A 1 279 ? 13.687 11.930 -7.586 1.00 97.69 279 LEU A CA 1
ATOM 2215 C C . LEU A 1 279 ? 14.025 10.466 -7.275 1.00 97.69 279 LEU A C 1
ATOM 2217 O O . LEU A 1 279 ? 13.378 9.865 -6.421 1.00 97.69 279 LEU A O 1
ATOM 2221 N N . ILE A 1 280 ? 15.041 9.893 -7.933 1.00 98.50 280 ILE A N 1
ATOM 2222 C CA . ILE A 1 280 ? 15.551 8.555 -7.598 1.00 98.50 280 ILE A CA 1
ATOM 2223 C C . ILE A 1 280 ? 16.090 8.548 -6.168 1.00 98.50 280 ILE A C 1
ATOM 2225 O O . ILE A 1 280 ? 15.734 7.657 -5.397 1.00 98.50 280 ILE A O 1
ATOM 2229 N N . ALA A 1 281 ? 16.931 9.527 -5.814 1.00 98.25 281 ALA A N 1
ATOM 2230 C CA . ALA A 1 281 ? 17.490 9.642 -4.471 1.00 98.25 281 ALA A CA 1
ATOM 2231 C C . ALA A 1 281 ? 16.375 9.746 -3.424 1.00 98.25 281 ALA A C 1
ATOM 2233 O O . ALA A 1 281 ? 16.391 9.017 -2.440 1.00 98.25 281 ALA A O 1
ATOM 2234 N N . GLU A 1 282 ? 15.361 10.567 -3.691 1.00 97.62 282 GLU A N 1
ATOM 2235 C CA . GLU A 1 282 ? 14.231 10.753 -2.788 1.00 97.62 282 GLU A CA 1
ATOM 2236 C C . GLU A 1 282 ? 13.351 9.499 -2.643 1.00 97.62 282 GLU A C 1
ATOM 2238 O O . GLU A 1 282 ? 12.986 9.118 -1.533 1.00 97.62 282 GLU A O 1
ATOM 2243 N N . ALA A 1 283 ? 13.019 8.817 -3.743 1.00 97.62 283 ALA A N 1
ATOM 2244 C CA . ALA A 1 283 ? 12.208 7.597 -3.697 1.00 97.62 283 ALA A CA 1
ATOM 2245 C C . ALA A 1 283 ? 12.932 6.414 -3.030 1.00 97.62 283 ALA A C 1
ATOM 2247 O O . ALA A 1 283 ? 12.291 5.483 -2.536 1.00 97.62 283 ALA A O 1
ATOM 2248 N N . ARG A 1 284 ? 14.268 6.448 -3.018 1.00 97.56 284 ARG A N 1
ATOM 2249 C CA . ARG A 1 284 ? 15.127 5.433 -2.398 1.00 97.56 284 ARG A CA 1
ATOM 2250 C C . ARG A 1 284 ? 15.599 5.804 -0.997 1.00 97.56 284 ARG A C 1
ATOM 2252 O O . ARG A 1 284 ? 16.299 5.004 -0.379 1.00 97.56 284 ARG A O 1
ATOM 2259 N N . ASP A 1 285 ? 15.209 6.966 -0.489 1.00 97.62 285 ASP A N 1
ATOM 2260 C CA . ASP A 1 285 ? 15.592 7.410 0.841 1.00 97.62 285 ASP A CA 1
ATOM 2261 C C . ASP A 1 285 ? 14.749 6.709 1.918 1.00 97.62 285 ASP A C 1
ATOM 2263 O O . ASP A 1 285 ? 13.580 7.029 2.143 1.00 97.62 285 ASP A O 1
ATOM 2267 N N . ALA A 1 286 ? 15.354 5.743 2.612 1.00 96.12 286 ALA A N 1
ATOM 2268 C CA . ALA A 1 286 ? 14.737 5.055 3.748 1.00 96.12 286 ALA A CA 1
ATOM 2269 C C . ALA A 1 286 ? 14.564 5.955 4.990 1.00 96.12 286 ALA A C 1
ATOM 2271 O O . ALA A 1 286 ? 13.903 5.559 5.953 1.00 96.12 286 ALA A O 1
ATOM 2272 N N . ALA A 1 287 ? 15.140 7.159 4.969 1.00 97.50 287 ALA A N 1
ATOM 2273 C CA . ALA A 1 287 ? 15.013 8.198 5.982 1.00 97.50 287 ALA A CA 1
ATOM 2274 C C . ALA A 1 287 ? 14.286 9.449 5.451 1.00 97.50 287 ALA A C 1
ATOM 2276 O O . ALA A 1 287 ? 14.425 10.522 6.042 1.00 97.50 287 ALA A O 1
ATOM 2277 N N . TRP A 1 288 ? 13.496 9.308 4.375 1.00 98.06 288 TRP A N 1
ATOM 2278 C CA . TRP A 1 288 ? 12.770 10.412 3.743 1.00 98.06 288 TRP A CA 1
ATOM 2279 C C . TRP A 1 288 ? 12.068 11.312 4.770 1.00 98.06 288 TRP A C 1
ATOM 2281 O O . TRP A 1 288 ? 11.294 10.848 5.606 1.00 98.06 288 TRP A O 1
ATOM 2291 N N . ASN A 1 289 ? 12.312 12.616 4.700 1.00 97.00 289 ASN A N 1
ATOM 2292 C CA . ASN A 1 289 ? 11.824 13.580 5.689 1.00 97.00 289 ASN A CA 1
ATOM 2293 C C . ASN A 1 289 ? 11.187 14.829 5.059 1.00 97.00 289 ASN A C 1
ATOM 2295 O O . ASN A 1 289 ? 11.057 15.855 5.726 1.00 97.00 289 ASN A O 1
ATOM 2299 N N . GLY A 1 290 ? 10.792 14.744 3.786 1.00 96.06 290 GLY A N 1
ATOM 2300 C CA . GLY A 1 290 ? 10.181 15.856 3.064 1.00 96.06 290 GLY A CA 1
ATOM 2301 C C . GLY A 1 290 ? 8.855 16.331 3.681 1.00 96.06 290 GLY A C 1
ATOM 2302 O O . GLY A 1 290 ? 8.220 15.613 4.461 1.00 96.06 290 GLY A O 1
ATOM 2303 N N . PRO A 1 291 ? 8.403 17.551 3.336 1.00 97.38 291 PRO A N 1
ATOM 2304 C CA . PRO A 1 291 ? 7.138 18.076 3.831 1.00 97.38 291 PRO A CA 1
ATOM 2305 C C . PRO A 1 291 ? 5.968 17.295 3.229 1.00 97.38 291 PRO A C 1
ATOM 2307 O O . PRO A 1 291 ? 5.975 16.988 2.037 1.00 97.38 291 PRO A O 1
ATOM 2310 N N . ILE A 1 292 ? 4.948 17.010 4.039 1.00 98.25 292 ILE A N 1
ATOM 2311 C CA . ILE A 1 292 ? 3.701 16.378 3.576 1.00 98.25 292 ILE A CA 1
ATOM 2312 C C . ILE A 1 292 ? 2.727 17.408 3.034 1.00 98.25 292 ILE A C 1
ATOM 2314 O O . ILE A 1 292 ? 2.083 17.152 2.026 1.00 98.25 292 ILE A O 1
ATOM 2318 N N . VAL A 1 293 ? 2.632 18.569 3.677 1.00 98.38 293 VAL A N 1
ATOM 2319 C CA . VAL A 1 293 ? 1.888 19.722 3.170 1.00 98.38 293 VAL A CA 1
ATOM 2320 C C . VAL A 1 293 ? 2.913 20.700 2.619 1.00 98.38 293 VAL A C 1
ATOM 2322 O O . VAL A 1 293 ? 3.798 21.145 3.350 1.00 98.38 293 VAL A O 1
ATOM 2325 N N . LEU A 1 294 ? 2.832 20.994 1.324 1.00 97.69 294 LEU A N 1
ATOM 2326 C CA . LEU A 1 294 ? 3.744 21.929 0.680 1.00 97.69 294 LEU A CA 1
ATOM 2327 C C . LEU A 1 294 ? 3.521 23.342 1.227 1.00 97.69 294 LEU A C 1
ATOM 2329 O O . LEU A 1 294 ? 2.367 23.785 1.337 1.00 97.69 294 LEU A O 1
ATOM 2333 N N . PRO A 1 295 ? 4.603 24.078 1.522 1.00 95.81 295 PRO A N 1
ATOM 2334 C CA . PRO A 1 295 ? 4.480 25.406 2.088 1.00 95.81 295 PRO A CA 1
ATOM 2335 C C . PRO A 1 295 ? 3.848 26.367 1.059 1.00 95.81 295 PRO A C 1
ATOM 2337 O O . PRO A 1 295 ? 3.926 26.098 -0.146 1.00 95.81 295 PRO A O 1
ATOM 2340 N N . PRO A 1 296 ? 3.153 27.440 1.482 1.00 93.94 296 PRO A N 1
ATOM 2341 C CA . PRO A 1 296 ? 2.343 28.289 0.596 1.00 93.94 296 PRO A CA 1
ATOM 2342 C C . PRO A 1 296 ? 3.090 28.865 -0.617 1.00 93.94 296 PRO A C 1
ATOM 2344 O O . PRO A 1 296 ? 2.505 29.014 -1.688 1.00 93.94 296 PRO A O 1
ATOM 2347 N N . GLU A 1 297 ? 4.379 29.149 -0.463 1.00 94.81 297 GLU A N 1
ATOM 2348 C CA . GLU A 1 297 ? 5.262 29.706 -1.488 1.00 94.81 297 GLU A CA 1
ATOM 2349 C C . GLU A 1 297 ? 5.622 28.721 -2.607 1.00 94.81 297 GLU A C 1
ATOM 2351 O O . GLU A 1 297 ? 5.987 29.141 -3.704 1.00 94.81 297 GLU A O 1
ATOM 2356 N N . GLN A 1 298 ? 5.510 27.414 -2.361 1.00 94.75 298 GLN A N 1
ATOM 2357 C CA . GLN A 1 298 ? 5.826 26.396 -3.355 1.00 94.75 298 GLN A CA 1
ATOM 2358 C C . GLN A 1 298 ? 4.568 26.040 -4.155 1.00 94.75 298 GLN A C 1
ATOM 2360 O O . GLN A 1 298 ? 3.643 25.473 -3.583 1.00 94.75 298 GLN A O 1
ATOM 2365 N N . PRO A 1 299 ? 4.472 26.301 -5.469 1.00 93.88 299 PRO A N 1
ATOM 2366 C CA . PRO A 1 299 ? 3.280 25.928 -6.224 1.00 93.88 299 PRO A CA 1
ATOM 2367 C C . PRO A 1 299 ? 3.054 24.412 -6.161 1.00 93.88 299 PRO A C 1
ATOM 2369 O O . PRO A 1 299 ? 3.984 23.621 -6.343 1.00 93.88 299 PRO A O 1
ATOM 2372 N N . TRP A 1 300 ? 1.808 24.006 -5.904 1.00 97.50 300 TRP A N 1
ATOM 2373 C CA . TRP A 1 300 ? 1.443 22.603 -6.038 1.00 97.50 300 TRP A CA 1
ATOM 2374 C C . TRP A 1 300 ? 1.432 22.253 -7.524 1.00 97.50 300 TRP A C 1
ATOM 2376 O O . TRP A 1 300 ? 0.859 22.977 -8.337 1.00 97.50 300 TRP A O 1
ATOM 2386 N N . THR A 1 301 ? 2.099 21.162 -7.883 1.00 94.88 301 THR A N 1
ATOM 2387 C CA . THR A 1 301 ? 2.141 20.670 -9.259 1.00 94.88 301 THR A CA 1
ATOM 2388 C C . THR A 1 301 ? 1.644 19.241 -9.281 1.00 94.88 301 THR A C 1
ATOM 2390 O O . THR A 1 301 ? 2.011 18.419 -8.437 1.00 94.88 301 THR A O 1
ATOM 2393 N N . ARG A 1 302 ? 0.794 18.946 -10.264 1.00 95.56 302 ARG A N 1
ATOM 2394 C CA . ARG A 1 302 ? 0.308 17.590 -10.484 1.00 95.56 302 ARG A CA 1
ATOM 2395 C C . ARG A 1 302 ? 1.508 16.682 -10.789 1.00 95.56 302 ARG A C 1
ATOM 2397 O O . ARG A 1 302 ? 2.289 17.017 -11.681 1.00 95.56 302 ARG A O 1
ATOM 2404 N N . PRO A 1 303 ? 1.689 15.562 -10.067 1.00 96.38 303 PRO A N 1
ATOM 2405 C CA . PRO A 1 303 ? 2.833 14.690 -10.294 1.00 96.38 303 PRO A CA 1
ATOM 2406 C C . PRO A 1 303 ? 2.704 13.971 -11.642 1.00 96.38 303 PRO A C 1
ATOM 2408 O O . PRO A 1 303 ? 1.594 13.698 -12.093 1.00 96.38 303 PRO A O 1
ATOM 2411 N N . ALA A 1 304 ? 3.834 13.615 -12.255 1.00 96.00 304 ALA A N 1
ATOM 2412 C CA . ALA A 1 304 ? 3.870 12.970 -13.571 1.00 96.00 304 ALA A CA 1
ATOM 2413 C C . ALA A 1 304 ? 3.090 11.643 -13.647 1.00 96.00 304 ALA A C 1
ATOM 2415 O O . ALA A 1 304 ? 2.598 11.289 -14.709 1.00 96.00 304 ALA A O 1
ATOM 2416 N N . GLY A 1 305 ? 2.960 10.924 -12.530 1.00 94.44 305 GLY A N 1
ATOM 2417 C CA . GLY A 1 305 ? 2.180 9.692 -12.439 1.00 94.44 305 GLY A CA 1
ATOM 2418 C C . GLY A 1 305 ? 0.670 9.899 -12.292 1.00 94.44 305 GLY A C 1
ATOM 2419 O O . GLY A 1 305 ? -0.069 8.922 -12.295 1.00 94.44 305 GLY A O 1
ATOM 2420 N N . ALA A 1 306 ? 0.172 11.128 -12.137 1.00 93.25 306 ALA A N 1
ATOM 2421 C CA . ALA A 1 306 ? -1.271 11.366 -12.128 1.00 93.25 306 ALA A CA 1
ATOM 2422 C C . ALA A 1 306 ? -1.878 10.993 -13.484 1.00 93.25 306 ALA A C 1
ATOM 2424 O O . ALA A 1 306 ? -1.397 11.478 -14.506 1.00 93.25 306 ALA A O 1
ATOM 2425 N N . PHE A 1 307 ? -2.928 10.163 -13.494 1.00 88.56 307 PHE A N 1
ATOM 2426 C CA . PHE A 1 307 ? -3.489 9.579 -14.721 1.00 88.56 307 PHE A CA 1
ATOM 2427 C C . PHE A 1 307 ? -2.470 8.774 -15.553 1.00 88.56 307 PHE A C 1
ATOM 2429 O O . PHE A 1 307 ? -2.682 8.555 -16.744 1.00 88.56 307 PHE A O 1
ATOM 2436 N N . GLY A 1 308 ? -1.352 8.361 -14.942 1.00 78.88 308 GLY A N 1
ATOM 2437 C CA . GLY A 1 308 ? -0.379 7.456 -15.551 1.00 78.88 308 GLY A CA 1
ATOM 2438 C C . GLY A 1 308 ? -0.901 6.020 -15.604 1.00 78.88 308 GLY A C 1
ATOM 2439 O O . GLY A 1 308 ? -2.041 5.753 -15.225 1.00 78.88 308 GLY A O 1
ATOM 2440 N N . ASP A 1 309 ? -0.054 5.084 -16.039 1.00 69.00 309 ASP A N 1
ATOM 2441 C CA . ASP A 1 309 ? -0.430 3.685 -16.262 1.00 69.00 309 ASP A CA 1
ATOM 2442 C C . ASP A 1 309 ? -1.301 3.111 -15.132 1.00 69.00 309 ASP A C 1
ATOM 2444 O O . ASP A 1 309 ? -0.850 2.886 -14.001 1.00 69.00 309 ASP A O 1
ATOM 2448 N N . GLY A 1 310 ? -2.564 2.824 -15.466 1.00 60.62 310 GLY A N 1
ATOM 2449 C CA . GLY A 1 310 ? -3.569 2.194 -14.604 1.00 60.62 310 GLY A CA 1
ATOM 2450 C C . GLY A 1 310 ? -3.289 0.713 -14.336 1.00 60.62 310 GLY A C 1
ATOM 2451 O O . GLY A 1 310 ? -4.213 -0.093 -14.270 1.00 60.62 310 GLY A O 1
ATOM 2452 N N . ALA A 1 311 ? -2.012 0.345 -14.208 1.00 59.94 311 ALA A N 1
ATOM 2453 C CA . ALA A 1 311 ? -1.482 -0.988 -13.965 1.00 59.94 311 ALA A CA 1
ATOM 2454 C C . ALA A 1 311 ? -2.030 -1.564 -12.646 1.00 59.94 311 ALA A C 1
ATOM 2456 O O . ALA A 1 311 ? -1.414 -1.488 -11.578 1.00 59.94 311 ALA A O 1
ATOM 2457 N N . GLY A 1 312 ? -3.241 -2.107 -12.689 1.00 56.28 312 GLY A N 1
ATOM 2458 C CA . GLY A 1 312 ? -3.956 -2.710 -11.575 1.00 56.28 312 GLY A CA 1
ATOM 2459 C C . GLY A 1 312 ? -4.759 -3.918 -12.021 1.00 56.28 312 GLY A C 1
ATOM 2460 O O . GLY A 1 312 ? -4.641 -4.330 -13.172 1.00 56.28 312 GLY A O 1
ATOM 2461 N N . PRO A 1 313 ? -5.530 -4.539 -11.115 1.00 50.38 313 PRO A N 1
ATOM 2462 C CA . PRO A 1 313 ? -6.468 -5.571 -11.516 1.00 50.38 313 PRO A CA 1
ATOM 2463 C C . PRO A 1 313 ? -7.527 -4.939 -12.413 1.00 50.38 313 PRO A C 1
ATOM 2465 O O . PRO A 1 313 ? -8.567 -4.501 -11.937 1.00 50.38 313 PRO A O 1
ATOM 2468 N N . THR A 1 314 ? -7.260 -4.893 -13.712 1.00 45.34 314 THR A N 1
ATOM 2469 C CA . THR A 1 314 ? -8.318 -4.812 -14.697 1.00 45.34 314 THR A CA 1
ATOM 2470 C C . THR A 1 314 ? -9.081 -6.115 -14.536 1.00 45.34 314 THR A C 1
ATOM 2472 O O . THR A 1 314 ? -8.503 -7.205 -14.571 1.00 45.34 314 THR A O 1
ATOM 2475 N N . GLY A 1 315 ? -10.377 -6.029 -14.236 1.00 34.31 315 GLY A N 1
ATOM 2476 C CA . GLY A 1 315 ? -11.221 -7.178 -14.507 1.00 34.31 315 GLY A CA 1
ATOM 2477 C C . GLY A 1 315 ? -11.008 -7.456 -15.984 1.00 34.31 315 GLY A C 1
ATOM 2478 O O . GLY A 1 315 ? -11.333 -6.604 -16.807 1.00 34.31 315 GLY A O 1
ATOM 2479 N N . SER A 1 316 ? -10.375 -8.576 -16.331 1.00 28.09 316 SER A N 1
ATOM 2480 C CA . SER A 1 316 ? -10.564 -9.101 -17.670 1.00 28.09 316 SER A CA 1
ATOM 2481 C C . SER A 1 316 ? -12.071 -9.124 -17.868 1.00 28.09 316 SER A C 1
ATOM 2483 O O . SER A 1 316 ? -12.776 -9.716 -17.048 1.00 28.09 316 SER A O 1
ATOM 2485 N N . THR A 1 317 ? -12.562 -8.458 -18.906 1.00 30.81 317 THR A N 1
ATOM 2486 C CA . THR A 1 317 ? -13.858 -8.759 -19.503 1.00 30.81 317 THR A CA 1
ATOM 2487 C C . THR A 1 317 ? -13.793 -10.204 -19.989 1.00 30.81 317 THR A C 1
ATOM 2489 O O . THR A 1 317 ? -13.503 -10.511 -21.138 1.00 30.81 317 THR A O 1
ATOM 2492 N N . LYS A 1 318 ? -13.945 -11.110 -19.035 1.00 29.77 318 LYS A N 1
ATOM 2493 C CA . LYS A 1 318 ? -14.229 -12.520 -19.191 1.00 29.77 318 LYS A CA 1
ATOM 2494 C C . LYS A 1 318 ? -15.205 -12.820 -18.074 1.00 29.77 318 LYS A C 1
ATOM 2496 O O . LYS A 1 318 ? -14.813 -13.054 -16.937 1.00 29.77 318 LYS A O 1
ATOM 2501 N N . GLU A 1 319 ? -16.465 -12.658 -18.459 1.00 34.38 319 GLU A N 1
ATOM 2502 C CA . GLU A 1 319 ? -17.601 -13.378 -17.906 1.00 34.38 319 GLU A CA 1
ATOM 2503 C C . GLU A 1 319 ? -17.847 -13.135 -16.410 1.00 34.38 319 GLU A C 1
ATOM 2505 O O . GLU A 1 319 ? -17.553 -13.957 -15.546 1.00 34.38 319 GLU A O 1
ATOM 2510 N N . GLN A 1 320 ? -18.459 -11.990 -16.100 1.00 34.72 320 GLN A N 1
ATOM 2511 C CA . GLN A 1 320 ? -19.317 -11.911 -14.920 1.00 34.72 320 GLN A CA 1
ATOM 2512 C C . GLN A 1 320 ? -20.585 -12.715 -15.226 1.00 34.72 320 GLN A C 1
ATOM 2514 O O . GLN A 1 320 ? -21.544 -12.186 -15.777 1.00 34.72 320 GLN A O 1
ATOM 2519 N N . PHE A 1 321 ? -20.580 -14.007 -14.908 1.00 36.84 321 PHE A N 1
ATOM 2520 C CA . PHE A 1 321 ? -21.820 -14.764 -14.795 1.00 36.84 321 PHE A CA 1
ATOM 2521 C C . PHE A 1 321 ? -22.500 -14.334 -13.488 1.00 36.84 321 PHE A C 1
ATOM 2523 O O . PHE A 1 321 ? -22.031 -14.684 -12.408 1.00 36.84 321 PHE A O 1
ATOM 2530 N N . MET A 1 322 ? -23.578 -13.548 -13.563 1.00 41.78 322 MET A N 1
ATOM 2531 C CA . MET A 1 322 ? -24.583 -13.579 -12.499 1.00 41.78 322 MET A CA 1
ATOM 2532 C C . MET A 1 322 ? -25.524 -14.735 -12.820 1.00 41.78 322 MET A C 1
ATOM 2534 O O . MET A 1 322 ? -26.330 -14.643 -13.743 1.00 41.78 322 MET A O 1
ATOM 2538 N N . SER A 1 323 ? -25.349 -15.848 -12.116 1.00 41.22 323 SER A N 1
ATOM 2539 C CA . SER A 1 323 ? -26.235 -17.010 -12.167 1.00 41.22 323 SER A CA 1
ATOM 2540 C C . SER A 1 323 ? -27.453 -16.758 -11.280 1.00 41.22 323 SER A C 1
ATOM 2542 O O . SER A 1 323 ? -27.299 -16.451 -10.106 1.00 41.22 323 SER A O 1
ATOM 2544 N N . TYR A 1 324 ? -28.660 -16.891 -11.815 1.00 45.06 324 TYR A N 1
ATOM 2545 C CA . TYR A 1 324 ? -29.905 -16.908 -11.043 1.00 45.06 324 TYR A CA 1
ATOM 2546 C C . TYR A 1 324 ? -30.363 -18.358 -10.894 1.00 45.06 324 TYR A C 1
ATOM 2548 O O . TYR A 1 324 ? -30.267 -19.109 -11.864 1.00 45.06 324 TYR A O 1
ATOM 2556 N N . ARG A 1 325 ? -30.853 -18.762 -9.717 1.00 44.38 325 ARG A N 1
ATOM 2557 C CA . ARG A 1 325 ? -31.356 -20.126 -9.460 1.00 44.38 325 ARG A CA 1
ATOM 2558 C C . ARG A 1 325 ? -32.876 -20.070 -9.308 1.00 4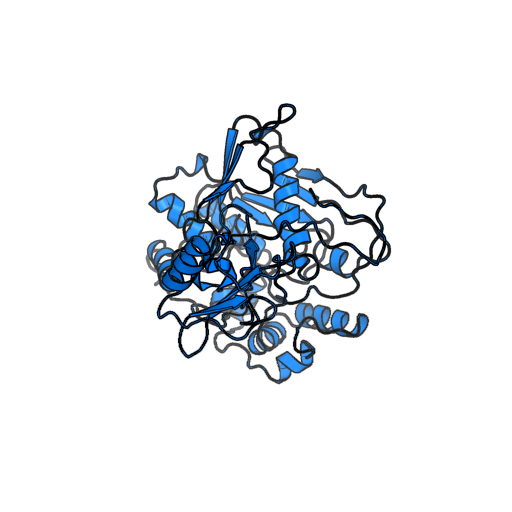4.38 325 ARG A C 1
ATOM 2560 O O . ARG A 1 325 ? -33.394 -19.142 -8.685 1.00 44.38 325 ARG A O 1
ATOM 2567 N N . TYR A 1 326 ? -33.581 -21.018 -9.920 1.00 43.00 326 TYR A N 1
ATOM 2568 C CA . TYR A 1 326 ? -35.038 -21.119 -9.827 1.00 43.00 326 TYR A CA 1
ATOM 2569 C C . TYR A 1 326 ? -35.455 -21.382 -8.370 1.00 43.00 326 TYR A C 1
ATOM 2571 O O . TYR A 1 326 ? -34.933 -22.297 -7.735 1.00 43.00 326 TYR A O 1
ATOM 2579 N N . ASP A 1 327 ? -36.355 -20.566 -7.816 1.00 46.97 327 ASP A N 1
ATOM 2580 C CA . ASP A 1 327 ? -36.730 -20.636 -6.392 1.00 46.97 327 ASP A CA 1
ATOM 2581 C C . ASP A 1 327 ? -37.999 -21.462 -6.119 1.00 46.97 327 ASP A C 1
ATOM 2583 O O . ASP A 1 327 ? -38.467 -21.547 -4.981 1.00 46.97 327 ASP A O 1
ATOM 2587 N N . GLY A 1 328 ? -38.557 -22.093 -7.158 1.00 49.41 328 GLY A N 1
ATOM 2588 C CA . GLY A 1 328 ? -39.722 -22.968 -7.050 1.00 49.41 328 GLY A CA 1
ATOM 2589 C C . GLY A 1 328 ? -41.043 -22.254 -6.748 1.00 49.41 328 GLY A C 1
ATOM 2590 O O . GLY A 1 328 ? -42.052 -22.932 -6.547 1.00 49.41 328 GLY A O 1
ATOM 2591 N N . ALA A 1 329 ? -41.094 -20.916 -6.712 1.00 43.94 329 ALA A N 1
ATOM 2592 C CA . ALA A 1 329 ? -42.290 -20.207 -6.259 1.00 43.94 329 ALA A CA 1
ATOM 2593 C C . ALA A 1 329 ? -43.378 -20.034 -7.337 1.00 43.94 329 ALA A C 1
ATOM 2595 O O . ALA A 1 329 ? -44.535 -19.784 -6.982 1.00 43.94 329 ALA A O 1
ATOM 2596 N N . LYS A 1 330 ? -43.062 -20.179 -8.635 1.00 41.00 330 LYS A N 1
ATOM 2597 C CA . LYS A 1 330 ? -44.043 -20.113 -9.737 1.00 41.00 330 LYS A CA 1
ATOM 2598 C C . LYS A 1 330 ? -43.613 -20.960 -10.935 1.00 41.00 330 LYS A C 1
ATOM 2600 O O . LYS A 1 330 ? -42.610 -20.643 -11.557 1.00 41.00 330 LYS A O 1
ATOM 2605 N N . GLN A 1 331 ? -44.418 -21.967 -11.287 1.00 38.97 331 GLN A N 1
ATOM 2606 C CA . GLN A 1 331 ? -44.277 -22.720 -12.540 1.00 38.97 331 GLN A CA 1
ATOM 2607 C C . GLN A 1 331 ? -44.309 -21.758 -13.740 1.00 38.97 331 GLN A C 1
ATOM 2609 O O . GLN A 1 331 ? -45.321 -21.071 -13.915 1.00 38.97 331 GLN A O 1
ATOM 2614 N N . PRO A 1 332 ? -43.262 -21.702 -14.580 1.00 41.38 332 PRO A N 1
ATOM 2615 C CA . PRO A 1 332 ? -43.410 -21.145 -15.911 1.00 41.38 332 PRO A CA 1
ATOM 2616 C C . PRO A 1 332 ? -44.281 -22.100 -16.738 1.00 41.38 332 PRO A C 1
ATOM 2618 O O . PRO A 1 332 ? -44.111 -23.318 -16.671 1.00 41.38 332 PRO A O 1
ATOM 2621 N N . ASP A 1 333 ? -45.223 -21.549 -17.504 1.00 40.31 333 ASP A N 1
ATOM 2622 C CA . ASP A 1 333 ? -45.984 -22.290 -18.516 1.00 40.31 333 ASP A CA 1
ATOM 2623 C C . ASP A 1 333 ? -45.011 -22.751 -19.618 1.00 40.31 333 ASP A C 1
ATOM 2625 O O . ASP A 1 333 ? -44.834 -22.082 -20.638 1.00 40.31 333 ASP A O 1
ATOM 2629 N N . TYR A 1 334 ? -44.333 -23.873 -19.382 1.00 42.03 334 TYR A N 1
ATOM 2630 C CA . TYR A 1 334 ? -43.466 -24.550 -20.339 1.00 42.03 334 TYR A CA 1
ATOM 2631 C C . TYR A 1 334 ? -43.957 -25.983 -20.564 1.00 42.03 334 TYR A C 1
ATOM 2633 O O . TYR A 1 334 ? -44.654 -26.563 -19.733 1.00 42.03 334 TYR A O 1
ATOM 2641 N N . ASP A 1 335 ? -43.665 -26.507 -21.744 1.00 39.97 335 ASP A N 1
ATOM 2642 C CA . ASP A 1 335 ? -44.386 -27.509 -22.540 1.00 39.97 335 ASP A CA 1
ATOM 2643 C C . ASP A 1 335 ? -44.493 -28.960 -22.008 1.00 39.97 335 ASP A C 1
ATOM 2645 O O . ASP A 1 335 ? -44.632 -29.908 -22.784 1.00 39.97 335 ASP A O 1
ATOM 2649 N N . GLY A 1 336 ? -44.574 -29.156 -20.694 1.00 41.16 336 GLY A N 1
ATOM 2650 C CA . GLY A 1 336 ? -44.944 -30.442 -20.102 1.00 41.16 336 GLY A CA 1
ATOM 2651 C C . GLY A 1 336 ? -43.782 -31.395 -19.820 1.00 41.16 336 GLY A C 1
ATOM 2652 O O . GLY A 1 336 ? -44.033 -32.567 -19.539 1.00 41.16 336 GLY A O 1
ATOM 2653 N N . SER A 1 337 ? -42.538 -30.914 -19.821 1.00 39.88 337 SER A N 1
ATOM 2654 C CA . SER A 1 337 ? -41.429 -31.554 -19.100 1.00 39.88 337 SER A CA 1
ATOM 2655 C C . SER A 1 337 ? -41.172 -30.841 -17.768 1.00 39.88 337 SER A C 1
ATOM 2657 O O . SER A 1 337 ? -41.092 -29.614 -17.736 1.00 39.88 337 SER A O 1
ATOM 2659 N N . GLU A 1 338 ? -41.053 -31.594 -16.669 1.00 37.50 338 GLU A N 1
ATOM 2660 C CA . GLU A 1 338 ? -40.624 -31.053 -15.369 1.00 37.50 338 GLU A CA 1
ATOM 2661 C C . GLU A 1 338 ? -39.237 -30.387 -15.516 1.00 37.50 338 GLU A C 1
ATOM 2663 O O . GLU A 1 338 ? -38.355 -30.993 -16.128 1.00 37.50 338 GLU A O 1
ATOM 2668 N N . PRO A 1 339 ? -39.022 -29.157 -15.009 1.00 41.62 339 PRO A N 1
ATOM 2669 C CA . PRO A 1 339 ? -37.691 -28.565 -14.980 1.00 41.62 339 PRO A CA 1
ATOM 2670 C C . PRO A 1 339 ? -36.829 -29.310 -13.955 1.00 41.62 339 PRO A C 1
ATOM 2672 O O . PRO A 1 339 ? -37.243 -29.456 -12.805 1.00 41.62 339 PRO A O 1
ATOM 2675 N N . ASP A 1 340 ? -35.642 -29.761 -14.364 1.00 45.12 340 ASP A N 1
ATOM 2676 C CA . ASP A 1 340 ? -34.615 -30.262 -13.441 1.00 45.12 340 ASP A CA 1
ATOM 2677 C C . ASP A 1 340 ? -34.224 -29.158 -12.435 1.00 45.12 340 ASP A C 1
ATOM 2679 O O . ASP A 1 340 ? -34.196 -27.969 -12.774 1.00 45.12 340 ASP A O 1
ATOM 2683 N N . ASP A 1 341 ? -33.851 -29.554 -11.212 1.00 42.94 341 ASP A N 1
ATOM 2684 C CA . ASP A 1 341 ? -33.436 -28.685 -10.088 1.00 42.94 341 ASP A CA 1
ATOM 2685 C C . ASP A 1 341 ? -32.209 -27.772 -10.388 1.00 42.94 341 ASP A C 1
ATOM 2687 O O . ASP A 1 341 ? -31.790 -26.971 -9.544 1.00 42.94 341 ASP A O 1
ATOM 2691 N N . ASP A 1 342 ? -31.659 -27.848 -11.605 1.00 46.72 342 ASP A N 1
ATOM 2692 C CA . ASP A 1 342 ? -30.480 -27.128 -12.099 1.00 46.72 342 ASP A CA 1
ATOM 2693 C C . ASP A 1 342 ? -30.784 -26.085 -13.198 1.00 46.72 342 ASP A C 1
ATOM 2695 O O . ASP A 1 342 ? -29.875 -25.603 -13.882 1.00 46.72 342 ASP A O 1
ATOM 2699 N N . CYS A 1 343 ? -32.041 -25.661 -13.370 1.00 49.84 343 CYS A N 1
ATOM 2700 C CA . CYS A 1 343 ? -32.355 -24.531 -14.251 1.00 49.84 343 CYS A CA 1
ATOM 2701 C C . CYS A 1 343 ? -31.797 -23.204 -13.694 1.00 49.84 343 CYS A C 1
ATOM 2703 O O . CYS A 1 343 ? -32.291 -22.656 -12.703 1.00 49.84 343 CYS A O 1
ATOM 2705 N N . TRP A 1 344 ? -30.793 -22.646 -14.378 1.00 51.38 344 TRP A N 1
ATOM 2706 C CA . TRP A 1 344 ? -30.249 -21.310 -14.120 1.00 51.38 344 TRP A CA 1
ATOM 2707 C C . TRP A 1 344 ? -30.417 -20.376 -15.316 1.00 51.38 344 TRP A C 1
ATOM 2709 O O . TRP A 1 344 ? -30.433 -20.824 -16.464 1.00 51.38 344 TRP A O 1
ATOM 2719 N N . ILE A 1 345 ? -30.508 -19.069 -15.041 1.00 56.91 345 ILE A N 1
ATOM 2720 C CA . ILE A 1 345 ? -30.428 -18.008 -16.055 1.00 56.91 345 ILE A CA 1
ATOM 2721 C C . ILE A 1 345 ? -29.178 -17.164 -15.808 1.00 56.91 345 ILE A C 1
ATOM 2723 O O . ILE A 1 345 ? -28.966 -16.680 -14.697 1.00 56.91 345 ILE A O 1
ATOM 2727 N N . ALA A 1 346 ? -28.354 -16.972 -16.839 1.00 54.09 346 ALA A N 1
ATOM 2728 C CA . ALA A 1 346 ? -27.295 -15.967 -16.838 1.00 54.09 346 ALA A CA 1
ATOM 2729 C C . ALA A 1 346 ? -27.744 -14.723 -17.597 1.00 54.09 346 ALA A C 1
ATOM 2731 O O . ALA A 1 346 ? -28.254 -14.828 -18.711 1.00 54.09 346 ALA A O 1
ATOM 2732 N N . ILE A 1 347 ? -27.507 -13.549 -17.019 1.00 60.69 347 ILE A N 1
ATOM 2733 C CA . ILE A 1 347 ? -27.737 -12.269 -17.690 1.00 60.69 347 ILE A CA 1
ATOM 2734 C C . ILE A 1 347 ? -26.391 -11.726 -18.154 1.00 60.69 347 ILE A C 1
ATOM 2736 O O . ILE A 1 347 ? -25.490 -11.506 -17.346 1.00 60.69 347 ILE A O 1
ATOM 2740 N N . ILE A 1 348 ? -26.252 -11.546 -19.465 1.00 51.84 348 ILE A N 1
ATOM 2741 C CA . ILE A 1 348 ? -24.999 -11.141 -20.105 1.00 51.84 348 ILE A CA 1
ATOM 2742 C C . ILE A 1 348 ? -25.172 -9.838 -20.882 1.00 51.84 348 ILE A C 1
ATOM 2744 O O . ILE A 1 348 ? -26.201 -9.607 -21.519 1.0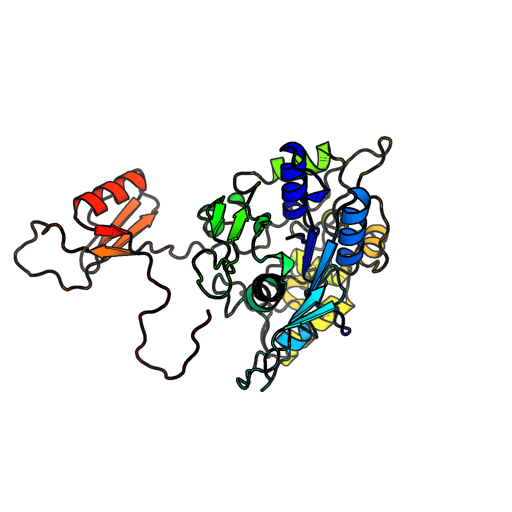0 51.84 348 ILE A O 1
ATOM 2748 N N . GLU A 1 349 ? -24.140 -9.000 -20.850 1.00 53.62 349 GLU A N 1
ATOM 2749 C CA . GLU A 1 349 ? -24.028 -7.832 -21.720 1.00 53.62 349 GLU A CA 1
ATOM 2750 C C . GLU A 1 349 ? -23.442 -8.246 -23.074 1.00 53.62 349 GLU A C 1
ATOM 2752 O O . GLU A 1 349 ? -22.467 -8.999 -23.151 1.00 53.62 349 GLU A O 1
ATOM 2757 N N . THR A 1 350 ? -24.027 -7.742 -24.154 1.00 56.69 350 THR A N 1
ATOM 2758 C CA . THR A 1 350 ? -23.597 -8.000 -25.531 1.00 56.69 350 THR A CA 1
ATOM 2759 C C . THR A 1 350 ? -23.607 -6.695 -26.343 1.00 56.69 350 THR A C 1
ATOM 2761 O O . THR A 1 350 ? -24.162 -5.695 -25.881 1.00 56.69 350 THR A O 1
ATOM 2764 N N . PRO A 1 351 ? -23.068 -6.683 -27.578 1.00 53.97 351 PRO A N 1
ATOM 2765 C CA . PRO A 1 351 ? -23.125 -5.505 -28.449 1.00 53.97 351 PRO A CA 1
ATOM 2766 C C . PRO A 1 351 ? -24.544 -5.001 -28.763 1.00 53.97 351 PRO A C 1
ATOM 2768 O O . PRO A 1 351 ? -24.709 -3.815 -29.038 1.00 53.97 351 PRO A O 1
ATOM 2771 N N . ASP A 1 352 ? -25.551 -5.878 -28.709 1.00 56.53 352 ASP A N 1
ATOM 2772 C CA . ASP A 1 352 ? -26.937 -5.583 -29.099 1.00 56.53 352 ASP A CA 1
ATOM 2773 C C . ASP A 1 352 ? -27.858 -5.294 -27.893 1.00 56.53 352 ASP A C 1
ATOM 2775 O O . ASP A 1 352 ? -29.059 -5.067 -28.057 1.00 56.53 352 ASP A O 1
ATOM 2779 N N . GLY A 1 353 ? -27.302 -5.285 -26.675 1.00 65.69 353 GLY A N 1
ATOM 2780 C CA . GLY A 1 353 ? -28.027 -5.107 -25.417 1.00 65.69 353 GLY A CA 1
ATOM 2781 C C . GLY A 1 353 ? -27.757 -6.236 -24.421 1.00 65.69 353 GLY A C 1
ATOM 2782 O O . GLY A 1 353 ? -26.725 -6.905 -24.472 1.00 65.69 353 GLY A O 1
ATOM 2783 N N . TRP A 1 354 ? -28.694 -6.454 -23.505 1.00 67.44 354 TRP A N 1
ATOM 2784 C CA . TRP A 1 354 ? -28.619 -7.464 -22.449 1.00 67.44 354 TRP A CA 1
ATOM 2785 C C . TRP A 1 354 ? -29.464 -8.689 -22.806 1.00 67.44 354 TRP A C 1
ATOM 2787 O O . TRP A 1 354 ? -30.568 -8.537 -23.327 1.00 67.44 354 TRP A O 1
ATOM 2797 N N . ALA A 1 355 ? -28.972 -9.896 -22.526 1.00 59.06 355 ALA A N 1
ATOM 2798 C CA . ALA A 1 355 ? -29.679 -11.145 -22.821 1.00 59.06 355 ALA A CA 1
ATOM 2799 C C . ALA A 1 355 ? -29.700 -12.091 -21.617 1.00 59.06 355 ALA A C 1
ATOM 2801 O O . ALA A 1 355 ? -28.695 -12.220 -20.918 1.00 59.06 355 ALA A O 1
ATOM 2802 N N . GLY A 1 356 ? -30.832 -12.772 -21.415 1.00 58.75 356 GLY A N 1
ATOM 2803 C CA . GLY A 1 356 ? -30.969 -13.901 -20.494 1.00 58.75 356 GLY A CA 1
ATOM 2804 C C . GLY A 1 356 ? -30.685 -15.227 -21.206 1.00 58.75 356 GLY A C 1
ATOM 2805 O O . GLY A 1 356 ? -31.198 -15.473 -22.300 1.00 58.75 356 GLY A O 1
ATOM 2806 N N . TYR A 1 357 ? -29.859 -16.080 -20.606 1.00 56.00 357 TYR A N 1
ATOM 2807 C CA . TYR A 1 357 ? -29.494 -17.397 -21.127 1.00 56.00 357 TYR A CA 1
ATOM 2808 C C . TYR A 1 357 ? -29.890 -18.483 -20.132 1.00 56.00 357 TYR A C 1
ATOM 2810 O O . TYR A 1 357 ? -29.324 -18.516 -19.043 1.00 56.00 357 TYR A O 1
ATOM 2818 N N . CYS A 1 358 ? -30.812 -19.374 -20.508 1.00 50.53 358 CYS A N 1
ATOM 2819 C CA . CYS A 1 358 ? -31.130 -20.568 -19.726 1.00 50.53 358 CYS A CA 1
ATOM 2820 C C . CYS A 1 358 ? -30.360 -21.774 -20.278 1.00 50.53 358 CYS A C 1
ATOM 2822 O O . CYS A 1 358 ? -30.291 -21.968 -21.494 1.00 50.53 358 CYS A O 1
ATOM 2824 N N . ALA A 1 359 ? -29.749 -22.572 -19.402 1.00 42.62 359 ALA A N 1
ATOM 2825 C CA . ALA A 1 359 ? -28.985 -23.747 -19.808 1.00 42.62 359 ALA A CA 1
ATOM 2826 C C . ALA A 1 359 ? -29.866 -24.767 -20.547 1.00 42.62 359 ALA A C 1
ATOM 2828 O O . ALA A 1 359 ? -30.602 -25.526 -19.932 1.00 42.62 359 ALA A O 1
ATOM 2829 N N . GLY A 1 360 ? -29.762 -24.793 -21.877 1.00 43.88 360 GLY A N 1
ATOM 2830 C CA . GLY A 1 360 ? -30.404 -25.801 -22.726 1.00 43.88 360 GLY A CA 1
ATOM 2831 C C . GLY A 1 360 ? -31.109 -25.234 -23.954 1.00 43.88 360 GLY A C 1
ATOM 2832 O O . GLY A 1 360 ? -31.246 -25.946 -24.946 1.00 43.88 360 GLY A O 1
ATOM 2833 N N . GLU A 1 361 ? -31.468 -23.948 -23.955 1.00 40.59 361 GLU A N 1
ATOM 2834 C CA . GLU A 1 361 ? -32.202 -23.337 -25.064 1.00 40.59 361 GLU A CA 1
ATOM 2835 C C . GLU A 1 361 ? -31.625 -21.981 -25.489 1.00 40.59 361 GLU A C 1
ATOM 2837 O O . GLU A 1 361 ? -31.036 -21.230 -24.712 1.00 40.59 361 GLU A O 1
ATOM 2842 N N . ARG A 1 362 ? -31.736 -21.689 -26.791 1.00 45.72 362 ARG A N 1
ATOM 2843 C CA . ARG A 1 362 ? -31.227 -20.459 -27.418 1.00 45.72 362 ARG A CA 1
ATOM 2844 C C . ARG A 1 362 ? -31.841 -19.209 -26.776 1.00 45.72 362 ARG A C 1
ATOM 2846 O O . ARG A 1 362 ? -33.025 -19.203 -26.472 1.00 45.72 362 ARG A O 1
ATOM 2853 N N . VAL A 1 363 ? -31.020 -18.151 -26.697 1.00 51.97 363 VAL A N 1
ATOM 2854 C CA . VAL A 1 363 ? -31.330 -16.763 -26.284 1.00 51.97 363 VAL A CA 1
ATOM 2855 C C . VAL A 1 363 ? -32.820 -16.438 -26.378 1.00 51.97 363 VAL A C 1
ATOM 2857 O O . VAL A 1 363 ? -33.368 -16.335 -27.478 1.00 51.97 363 VAL A O 1
ATOM 2860 N N . THR A 1 364 ? -33.462 -16.258 -25.226 1.00 52.66 364 THR A N 1
ATOM 2861 C CA . THR A 1 364 ? -34.916 -16.101 -25.147 1.00 52.66 364 THR A CA 1
ATOM 2862 C C . THR A 1 364 ? -35.387 -14.699 -25.524 1.00 52.66 364 THR A C 1
ATOM 2864 O O . THR A 1 364 ? -36.493 -14.599 -26.056 1.00 52.66 364 THR A O 1
ATOM 2867 N N . ARG A 1 365 ? -34.577 -13.635 -25.329 1.00 58.91 365 ARG A N 1
ATOM 2868 C CA . ARG A 1 365 ? -34.848 -12.244 -25.776 1.00 58.91 365 ARG A CA 1
ATOM 2869 C C . ARG A 1 365 ? -33.702 -11.259 -25.483 1.00 58.91 365 ARG A C 1
ATOM 2871 O O . ARG A 1 365 ? -32.806 -11.548 -24.696 1.00 58.91 365 ARG A O 1
ATOM 2878 N N . TRP A 1 366 ? -33.768 -10.084 -26.122 1.00 63.34 366 TRP A N 1
ATOM 2879 C CA . TRP A 1 366 ? -32.844 -8.951 -25.964 1.00 63.34 366 TRP A CA 1
ATOM 2880 C C . TRP A 1 366 ? -33.509 -7.781 -25.225 1.00 63.34 366 TRP A C 1
ATOM 2882 O O . TRP A 1 366 ? -34.620 -7.383 -25.579 1.00 63.34 366 TRP A O 1
ATOM 2892 N N . HIS A 1 367 ? -32.801 -7.174 -24.271 1.00 67.12 367 HIS A N 1
ATOM 2893 C CA . HIS A 1 367 ? -33.230 -6.003 -23.504 1.00 67.12 367 HIS A CA 1
ATOM 2894 C C . HIS A 1 367 ? -32.289 -4.819 -23.717 1.00 67.12 367 HIS A C 1
ATOM 2896 O O . HIS A 1 367 ? -31.070 -4.968 -23.761 1.00 67.12 367 HIS A O 1
ATOM 2902 N N . GLN A 1 368 ? -32.845 -3.609 -23.781 1.00 66.88 368 GLN A N 1
ATOM 2903 C CA . GLN A 1 368 ? -32.045 -2.386 -23.926 1.00 66.88 368 GLN A CA 1
ATOM 2904 C C . GLN A 1 368 ? -31.284 -2.003 -22.647 1.00 66.88 368 GLN A C 1
ATOM 2906 O O . GLN A 1 368 ? -30.336 -1.225 -22.709 1.00 66.88 368 GLN A O 1
ATOM 2911 N N . THR A 1 369 ? -31.683 -2.532 -21.488 1.00 64.62 369 THR A N 1
ATOM 2912 C CA . THR A 1 369 ? -31.053 -2.262 -20.190 1.00 64.62 369 THR A CA 1
ATOM 2913 C C . THR A 1 369 ? -30.924 -3.549 -19.377 1.00 64.62 369 THR A C 1
ATOM 2915 O O . THR A 1 369 ? -31.772 -4.436 -19.481 1.00 64.62 369 THR A O 1
ATOM 2918 N N . ALA A 1 370 ? -29.896 -3.629 -18.524 1.00 56.09 370 ALA A N 1
ATOM 2919 C CA . ALA A 1 370 ? -29.717 -4.740 -17.583 1.00 56.09 370 ALA A CA 1
ATOM 2920 C C . ALA A 1 370 ? -30.936 -4.901 -16.662 1.00 56.09 370 ALA A C 1
ATOM 2922 O O . ALA A 1 370 ? -31.406 -6.008 -16.432 1.00 56.09 370 ALA A O 1
ATOM 2923 N N . GLN A 1 371 ? -31.489 -3.773 -16.205 1.00 65.88 371 GLN A N 1
ATOM 2924 C CA . GLN A 1 371 ? -32.672 -3.724 -15.348 1.00 65.88 371 GLN A CA 1
ATOM 2925 C C . GLN A 1 371 ? -33.879 -4.430 -15.977 1.00 65.88 371 GLN A C 1
ATOM 2927 O O . GLN A 1 371 ? -34.554 -5.191 -15.296 1.00 65.88 371 GLN A O 1
ATOM 2932 N N . GLY A 1 372 ? -34.106 -4.245 -17.282 1.00 68.56 372 GLY A N 1
ATOM 2933 C CA . GLY A 1 372 ? -35.191 -4.933 -17.980 1.00 68.56 372 GLY A CA 1
ATOM 2934 C C . GLY A 1 372 ? -34.994 -6.450 -18.052 1.00 68.56 372 GLY A C 1
ATOM 2935 O O . GLY A 1 372 ? -35.974 -7.183 -17.984 1.00 68.56 372 GLY A O 1
ATOM 2936 N N . ALA A 1 373 ? -33.746 -6.920 -18.153 1.00 66.44 373 ALA A N 1
ATOM 2937 C CA . ALA A 1 373 ? -33.438 -8.350 -18.118 1.00 66.44 373 ALA A CA 1
ATOM 2938 C C . ALA A 1 373 ? -33.615 -8.941 -16.704 1.00 66.44 373 ALA A C 1
ATOM 2940 O O . ALA A 1 373 ? -34.092 -10.065 -16.567 1.00 66.44 373 ALA A O 1
ATOM 2941 N N . TYR A 1 374 ? -33.280 -8.177 -15.655 1.00 66.06 374 TYR A N 1
ATOM 2942 C CA . TYR A 1 374 ? -33.496 -8.583 -14.261 1.00 66.06 374 TYR A CA 1
ATOM 2943 C C . TYR A 1 374 ? -34.984 -8.699 -13.913 1.00 66.06 374 TYR A C 1
ATOM 2945 O O . TYR A 1 374 ? -35.402 -9.710 -13.357 1.00 66.06 374 TYR A O 1
ATOM 2953 N N . GLU A 1 375 ? -35.788 -7.702 -14.286 1.00 70.31 375 GLU A N 1
ATOM 2954 C CA . GLU A 1 375 ? -37.234 -7.686 -14.022 1.00 70.31 375 GLU A CA 1
ATOM 2955 C C . GLU A 1 375 ? -37.966 -8.848 -14.712 1.00 70.31 375 GLU A C 1
ATOM 2957 O O . GLU A 1 375 ? -38.904 -9.413 -14.148 1.00 70.31 375 GLU A O 1
ATOM 2962 N N . GLU A 1 376 ? -37.527 -9.247 -15.911 1.00 68.31 376 GLU A N 1
ATOM 2963 C CA . GLU A 1 376 ? -38.086 -10.414 -16.604 1.00 68.31 376 GLU A CA 1
ATOM 2964 C C . GLU A 1 376 ? -37.682 -11.734 -15.929 1.00 68.31 376 GLU A C 1
ATOM 2966 O O . GLU A 1 376 ? -38.537 -12.599 -15.741 1.00 68.31 376 GLU A O 1
ATOM 2971 N N . ALA A 1 377 ? -36.423 -11.884 -15.500 1.00 66.06 377 ALA A N 1
ATOM 2972 C CA . ALA A 1 377 ? -35.980 -13.073 -14.767 1.00 66.06 377 ALA A CA 1
ATOM 2973 C C . ALA A 1 377 ? -36.769 -13.266 -13.456 1.00 66.06 377 ALA A C 1
ATOM 2975 O O . ALA A 1 377 ? -37.244 -14.368 -13.180 1.00 66.06 377 ALA A O 1
ATOM 2976 N N . GLU A 1 378 ? -36.997 -12.189 -12.698 1.00 66.81 378 GLU A N 1
ATOM 2977 C CA . GLU A 1 378 ? -37.843 -12.218 -11.496 1.00 66.81 378 GLU A CA 1
ATOM 2978 C C . GLU A 1 378 ? -39.304 -12.572 -11.825 1.00 66.81 378 GLU A C 1
ATOM 2980 O O . GLU A 1 378 ? -39.935 -13.362 -11.117 1.00 66.81 378 GLU A O 1
ATOM 2985 N N . ALA A 1 379 ? -39.855 -12.038 -12.924 1.00 66.62 379 ALA A N 1
ATOM 2986 C CA . ALA A 1 379 ? -41.211 -12.363 -13.370 1.00 66.62 379 ALA A CA 1
ATOM 2987 C C . ALA A 1 379 ? -41.377 -13.845 -13.754 1.00 66.62 379 ALA A C 1
ATOM 2989 O O . ALA A 1 379 ? -42.462 -14.403 -13.568 1.00 66.62 379 ALA A O 1
ATOM 2990 N N . LEU A 1 380 ? -40.306 -14.477 -14.243 1.00 60.44 380 LEU A N 1
ATOM 2991 C CA . LEU A 1 380 ? -40.231 -15.900 -14.581 1.00 60.44 380 LEU A CA 1
ATOM 2992 C C . LEU A 1 380 ? -39.944 -16.810 -13.370 1.00 60.44 380 LEU A C 1
ATOM 2994 O O . LEU A 1 380 ? -39.853 -18.023 -13.539 1.00 60.44 380 LEU A O 1
ATOM 2998 N N . GLY A 1 381 ? -39.836 -16.256 -12.157 1.00 55.88 381 GLY A N 1
ATOM 2999 C CA . GLY A 1 381 ? -39.630 -17.033 -10.928 1.00 55.88 381 GLY A CA 1
ATOM 3000 C C . GLY A 1 381 ? -38.166 -17.357 -10.614 1.00 55.88 381 GLY A C 1
ATOM 3001 O O . GLY A 1 381 ? -37.889 -18.301 -9.874 1.00 55.88 381 GLY A O 1
ATOM 3002 N N . PHE A 1 382 ? -37.216 -16.602 -11.174 1.00 58.34 382 PHE A N 1
ATOM 3003 C CA . PHE A 1 382 ? -35.798 -16.718 -10.842 1.00 58.34 382 PHE A CA 1
ATOM 3004 C C . PHE A 1 382 ? -35.397 -15.657 -9.820 1.00 58.34 382 PHE A C 1
ATOM 3006 O O . PHE A 1 382 ? -35.639 -14.468 -10.015 1.00 58.34 382 PHE A O 1
ATOM 3013 N N . SER A 1 383 ? -34.716 -16.085 -8.760 1.00 55.94 383 SER A N 1
ATOM 3014 C CA . SER A 1 383 ? -34.175 -15.191 -7.736 1.00 55.94 383 SER A CA 1
ATOM 3015 C C . SER A 1 383 ? -32.646 -15.079 -7.871 1.00 55.94 383 SER A C 1
ATOM 3017 O O . SER A 1 383 ? -31.998 -16.041 -8.307 1.00 55.94 383 SER A O 1
ATOM 3019 N N . PRO A 1 384 ? -32.033 -13.927 -7.522 1.00 51.16 384 PRO A N 1
ATOM 3020 C CA . PRO A 1 384 ? -30.581 -13.768 -7.564 1.00 51.16 384 PRO A CA 1
ATOM 3021 C C . PRO A 1 384 ? -29.890 -14.846 -6.725 1.00 51.16 384 PRO A C 1
ATOM 3023 O O . PRO A 1 384 ? -30.104 -14.930 -5.515 1.00 51.16 384 PRO A O 1
ATOM 3026 N N . PHE A 1 385 ? -29.042 -15.655 -7.358 1.00 43.62 385 PHE A N 1
ATOM 3027 C CA . PHE A 1 385 ? -28.224 -16.646 -6.673 1.00 43.62 385 PHE A CA 1
ATOM 3028 C C . PHE A 1 385 ? -26.780 -16.160 -6.663 1.00 43.62 385 PHE A C 1
ATOM 3030 O O . PHE A 1 385 ? -26.058 -16.204 -7.654 1.00 43.62 385 PHE A O 1
ATOM 3037 N N . TYR A 1 386 ? -26.346 -15.675 -5.509 1.00 43.62 386 TYR A N 1
ATOM 3038 C CA . TYR A 1 386 ? -24.924 -15.541 -5.251 1.00 43.62 386 TYR A CA 1
ATOM 3039 C C . TYR A 1 386 ? -24.449 -16.937 -4.867 1.00 43.62 386 TYR A C 1
ATOM 3041 O O . TYR A 1 386 ? -24.881 -17.407 -3.814 1.00 43.62 386 TYR A O 1
ATOM 3049 N N . PRO A 1 387 ? -23.638 -17.631 -5.686 1.00 30.62 387 PRO A N 1
ATOM 3050 C CA . PRO A 1 387 ? -23.072 -18.889 -5.243 1.00 30.62 387 PRO A CA 1
ATOM 3051 C C . PRO A 1 387 ? -22.318 -18.612 -3.946 1.00 30.62 387 PRO A C 1
ATOM 3053 O O . PRO A 1 387 ? -21.353 -17.839 -3.926 1.00 30.62 387 PRO A O 1
ATOM 3056 N N . ASP A 1 388 ? -22.791 -19.208 -2.851 1.00 27.97 388 ASP A N 1
ATOM 3057 C CA . ASP A 1 388 ? -21.951 -19.404 -1.684 1.00 27.97 388 ASP A CA 1
ATOM 3058 C C . ASP A 1 388 ? -20.664 -20.050 -2.200 1.00 27.97 388 ASP A C 1
ATOM 3060 O O . ASP A 1 388 ? -20.703 -20.990 -2.994 1.00 27.97 388 ASP A O 1
ATOM 3064 N N . ALA A 1 389 ? -19.509 -19.541 -1.778 1.00 32.41 389 ALA A N 1
ATOM 3065 C CA . ALA A 1 389 ? -18.203 -20.035 -2.217 1.00 32.41 389 ALA A CA 1
ATOM 3066 C C . ALA A 1 389 ? -17.912 -21.500 -1.801 1.00 32.41 389 ALA A C 1
ATOM 3068 O O . ALA A 1 389 ? -16.785 -21.956 -1.961 1.00 32.41 389 ALA A O 1
ATOM 3069 N N . ASP A 1 390 ? -18.916 -22.218 -1.293 1.00 32.28 390 ASP A N 1
ATOM 3070 C CA . ASP A 1 390 ? -18.875 -23.573 -0.764 1.00 32.28 390 ASP A CA 1
ATOM 3071 C C . ASP A 1 390 ? -20.075 -24.391 -1.287 1.00 32.28 390 ASP A C 1
ATOM 3073 O O . ASP A 1 390 ? -21.033 -24.656 -0.567 1.00 32.28 390 ASP A O 1
ATOM 3077 N N . SER A 1 391 ? -20.062 -24.789 -2.559 1.00 27.25 391 SER A N 1
ATOM 3078 C CA . SER A 1 391 ? -20.648 -26.066 -3.014 1.00 27.25 391 SER A CA 1
ATOM 3079 C C . SER A 1 391 ? -20.338 -26.288 -4.490 1.00 27.25 391 SER A C 1
ATOM 3081 O O . SER A 1 391 ? -21.054 -25.827 -5.363 1.00 27.25 391 SER A O 1
ATOM 3083 N N . ASP A 1 392 ? -19.206 -26.942 -4.735 1.00 27.19 392 ASP A N 1
ATOM 3084 C CA . ASP A 1 392 ? -19.100 -28.046 -5.694 1.00 27.19 392 ASP A CA 1
ATOM 3085 C C . ASP A 1 392 ? -17.762 -28.744 -5.437 1.00 27.19 392 ASP A C 1
ATOM 3087 O O . ASP A 1 392 ? -16.718 -28.451 -6.021 1.00 27.19 392 ASP A O 1
ATOM 3091 N N . ASN A 1 393 ? -17.803 -29.650 -4.460 1.00 30.19 393 ASN A N 1
ATOM 3092 C CA . ASN A 1 393 ? -16.855 -30.744 -4.358 1.00 30.19 393 ASN A CA 1
ATOM 3093 C C . ASN A 1 393 ? -17.462 -31.904 -5.141 1.00 30.19 393 ASN A C 1
ATOM 3095 O O . ASN A 1 393 ? -18.518 -32.382 -4.750 1.00 30.19 393 ASN A O 1
ATOM 3099 N N . ASP A 1 394 ? -16.772 -32.370 -6.178 1.00 27.09 394 ASP A N 1
ATOM 3100 C CA . ASP A 1 394 ? -16.499 -33.802 -6.314 1.00 27.09 394 ASP A CA 1
ATOM 3101 C C . ASP A 1 394 ? -15.403 -34.039 -7.357 1.00 27.09 394 ASP A C 1
ATOM 3103 O O . ASP A 1 394 ? -15.632 -34.189 -8.555 1.00 27.09 394 ASP A O 1
ATOM 3107 N N . HIS A 1 395 ? -14.163 -33.978 -6.862 1.00 24.72 395 HIS A N 1
ATOM 3108 C CA . HIS A 1 395 ? -13.124 -35.009 -6.996 1.00 24.72 395 HIS A CA 1
ATOM 3109 C C . HIS A 1 395 ? -11.719 -34.399 -6.867 1.00 24.72 395 HIS A C 1
ATOM 3111 O O . HIS A 1 395 ? -10.967 -34.316 -7.835 1.00 24.72 395 HIS A O 1
ATOM 3117 N N . ALA A 1 396 ? -11.357 -34.003 -5.644 1.00 23.61 396 ALA A N 1
ATOM 3118 C CA . ALA A 1 396 ? -10.035 -34.246 -5.062 1.00 23.61 396 ALA A CA 1
ATOM 3119 C C . ALA A 1 396 ? -10.062 -33.847 -3.579 1.00 23.61 396 ALA A C 1
ATOM 3121 O O . ALA A 1 396 ? -10.265 -32.682 -3.245 1.00 23.61 396 ALA A O 1
ATOM 3122 N N . ASP A 1 397 ? -9.871 -34.841 -2.717 1.00 25.20 397 ASP A N 1
ATOM 3123 C CA . ASP A 1 397 ? -9.661 -34.720 -1.278 1.00 25.20 397 ASP A CA 1
ATOM 3124 C C . ASP A 1 397 ? -8.685 -33.585 -0.903 1.00 25.20 397 ASP A C 1
ATOM 3126 O O . ASP A 1 397 ? -7.571 -33.509 -1.419 1.00 25.20 397 ASP A O 1
ATOM 3130 N N . ASP A 1 398 ? -9.128 -32.700 -0.004 1.00 25.78 398 ASP A N 1
ATOM 3131 C CA . ASP A 1 398 ? -8.518 -32.439 1.313 1.00 25.78 398 ASP A CA 1
ATOM 3132 C C . ASP A 1 398 ? -8.680 -30.979 1.786 1.00 25.78 398 ASP A C 1
ATOM 3134 O O . ASP A 1 398 ? -8.024 -30.038 1.338 1.00 25.78 398 ASP A O 1
ATOM 3138 N N . GLY A 1 399 ? -9.572 -30.853 2.774 1.00 27.02 399 GLY A N 1
ATOM 3139 C CA . GLY A 1 399 ? -9.791 -29.789 3.757 1.00 27.02 399 GLY A CA 1
ATOM 3140 C C . GLY A 1 399 ? -8.954 -28.508 3.714 1.00 27.02 399 GLY A C 1
ATOM 3141 O O . GLY A 1 399 ? -7.819 -28.470 4.187 1.00 27.02 399 GLY A O 1
ATOM 3142 N N . TYR A 1 400 ? -9.618 -27.396 3.382 1.00 23.14 400 TYR A N 1
ATOM 3143 C CA . TYR A 1 400 ? -9.298 -26.084 3.949 1.00 23.14 400 TYR A CA 1
ATOM 3144 C C . TYR A 1 400 ? -10.544 -25.179 3.961 1.00 23.14 400 TYR A C 1
ATOM 3146 O O . TYR A 1 400 ? -10.932 -24.646 2.929 1.00 23.14 400 TYR A O 1
ATOM 3154 N N . ILE A 1 401 ? -11.153 -24.984 5.137 1.00 22.70 401 ILE A N 1
ATOM 3155 C CA . ILE A 1 401 ? -12.213 -23.985 5.381 1.00 22.70 401 ILE A CA 1
ATOM 3156 C C . ILE A 1 401 ? -11.544 -22.732 5.977 1.00 22.70 401 ILE A C 1
ATOM 3158 O O . ILE A 1 401 ? -11.042 -22.808 7.105 1.00 22.70 401 ILE A O 1
ATOM 3162 N N . PRO A 1 402 ? -11.495 -21.573 5.291 1.00 28.30 402 PRO A N 1
ATOM 3163 C CA . PRO A 1 402 ? -11.022 -20.332 5.889 1.00 28.30 402 PRO A CA 1
ATOM 3164 C C . PRO A 1 402 ? -12.191 -19.510 6.462 1.00 28.30 402 PRO A C 1
ATOM 3166 O O . PRO A 1 402 ? -12.989 -18.949 5.718 1.00 28.30 402 PRO A O 1
ATOM 3169 N N . PHE A 1 403 ? -12.240 -19.413 7.797 1.00 28.89 403 PHE A N 1
ATOM 3170 C CA . PHE A 1 403 ? -13.094 -18.493 8.572 1.00 28.89 403 PHE A CA 1
ATOM 3171 C C . PHE A 1 403 ? -12.681 -17.014 8.489 1.00 28.89 403 PHE A C 1
ATOM 3173 O O . PHE A 1 403 ? -11.464 -16.720 8.366 1.00 28.89 403 PHE A O 1
#

Secondary structure (DSSP, 8-state):
---SSHHHHHHHHHHHHTT--GGG--EEEE-SSTTTT--SSB-TTHHHHHHHHHHHTT--EEEEEETTHHHHHHT--SBPPPPEEEEETTEEEEE-------B---SPPPSSS-TTTSHHHIIIIIHHHHHHHHT-GGGSSSEEEEE----GGG-HHHHTS-SEEE-TT--TT-SSS--EEEEE-TTTT--HHHHHHHHHHTTB---HHHHHT-SS-SBTT-TT--HHHHHHHHHH-HHHHHHHHHHHHHHT--SSTTS--HHHHHHHS---TT--HHHHHHHT-TT----SBPPTTS-----TTTT----S----SS---EEEEE-SSS----SSPPPPTT-EEEEEEETTEEEEEETTS----EESSHHHHHHHHHHTTEEE----S-----S--------

pLDDT: mean 83.67, std 21.81, range [22.7, 98.75]